Protein 3LOQ (pdb70)

Structure (mmCIF, N/CA/C/O backbone):
data_3LOQ
#
_entry.id   3LOQ
#
_cell.length_a   72.308
_cell.length_b   89.169
_cell.length_c   137.784
_cell.angle_alpha   90.00
_cell.angle_beta   90.00
_cell.angle_gamma   90.00
#
_symmetry.space_group_name_H-M   'P 21 21 21'
#
loop_
_entity.id
_entity.type
_entity.pdbx_description
1 polymer 'universal stress protein'
2 non-polymer 'ADENOSINE MONOPHOSPHATE'
3 non-polymer 'CHLORIDE ION'
4 non-polymer 'ACETATE ION'
5 water water
#
loop_
_atom_site.group_PDB
_atom_site.id
_atom_site.type_symbol
_atom_site.label_atom_id
_atom_site.label_alt_id
_atom_site.label_comp_id
_atom_site.label_asym_id
_atom_site.label_entity_id
_atom_site.label_seq_id
_atom_site.pdbx_PDB_ins_code
_atom_site.Cartn_x
_atom_site.Cartn_y
_atom_site.Cartn_z
_atom_site.occupancy
_atom_site.B_iso_or_equiv
_atom_site.auth_seq_id
_atom_site.auth_comp_id
_atom_site.auth_asym_id
_atom_site.auth_atom_id
_atom_site.pdbx_PDB_model_num
ATOM 1 N N . ASN A 1 17 ? 56.358 33.699 34.058 1.00 123.73 -7 ASN A N 1
ATOM 2 C CA . ASN A 1 17 ? 55.532 34.798 33.571 1.00 123.97 -7 ASN A CA 1
ATOM 3 C C . ASN A 1 17 ? 55.104 34.604 32.118 1.00 120.99 -7 ASN A C 1
ATOM 4 O O . ASN A 1 17 ? 55.695 33.817 31.376 1.00 120.89 -7 ASN A O 1
ATOM 9 N N . LEU A 1 18 ? 54.057 35.320 31.728 1.00 117.11 -6 LEU A N 1
ATOM 10 C CA . LEU A 1 18 ? 53.820 35.626 30.328 1.00 112.05 -6 LEU A CA 1
ATOM 11 C C . LEU A 1 18 ? 54.511 36.970 30.157 1.00 106.49 -6 LEU A C 1
ATOM 12 O O . LEU A 1 18 ? 54.387 37.841 31.021 1.00 112.06 -6 LEU A O 1
ATOM 17 N N . TYR A 1 19 ? 55.271 37.147 29.085 1.00 90.49 -5 TYR A N 1
ATOM 18 C CA . TYR A 1 19 ? 56.039 38.383 28.959 1.00 76.70 -5 TYR A CA 1
ATOM 19 C C . TYR A 1 19 ? 55.428 39.328 27.933 1.00 76.74 -5 TYR A C 1
ATOM 20 O O . TYR A 1 19 ? 54.768 40.304 28.295 1.00 74.49 -5 TYR A O 1
ATOM 29 N N . PHE A 1 20 ? 55.652 39.037 26.656 1.00 77.14 -4 PHE A N 1
ATOM 30 C CA . PHE A 1 20 ? 54.938 39.722 25.587 1.00 72.02 -4 PHE A CA 1
ATOM 31 C C . PHE A 1 20 ? 53.715 38.893 25.253 1.00 73.35 -4 PHE A C 1
ATOM 32 O O . PHE A 1 20 ? 52.872 39.303 24.455 1.00 74.30 -4 PHE A O 1
ATOM 40 N N . GLN A 1 21 ? 53.634 37.719 25.873 1.00 76.21 -3 GLN A N 1
ATOM 41 C CA . GLN A 1 21 ? 52.556 36.772 25.610 1.00 84.42 -3 GLN A CA 1
ATOM 42 C C . GLN A 1 21 ? 51.181 37.433 25.782 1.00 79.47 -3 GLN A C 1
ATOM 43 O O . GLN A 1 21 ? 50.856 37.944 26.859 1.00 71.24 -3 GLN A O 1
ATOM 49 N N . SER A 1 22 ? 50.392 37.429 24.707 1.00 78.41 -2 SER A N 1
ATOM 50 C CA . SER A 1 22 ? 49.047 38.007 24.716 1.00 79.67 -2 SER A CA 1
ATOM 51 C C . SER A 1 22 ? 49.048 39.490 25.104 1.00 73.87 -2 SER A C 1
ATOM 52 O O . SER A 1 22 ? 48.080 40.004 25.671 1.00 74.55 -2 SER A O 1
ATOM 55 N N . ASN A 1 23 ? 50.135 40.179 24.780 1.00 68.25 -1 ASN A N 1
ATOM 56 C CA . ASN A 1 23 ? 50.312 41.551 25.234 1.00 66.05 -1 ASN A CA 1
ATOM 57 C C . ASN A 1 23 ? 49.407 42.565 24.545 1.00 60.31 -1 ASN A C 1
ATOM 58 O O . ASN A 1 23 ? 49.150 42.480 23.339 1.00 56.51 -1 ASN A O 1
ATOM 63 N N . ALA A 1 24 ? 48.906 43.502 25.341 1.00 55.28 0 ALA A N 1
ATOM 64 C CA . ALA A 1 24 ? 48.404 44.763 24.826 1.00 52.77 0 ALA A CA 1
ATOM 65 C C . ALA A 1 24 ? 49.554 45.760 24.882 1.00 47.63 0 ALA A C 1
ATOM 66 O O . ALA A 1 24 ? 50.235 45.882 25.905 1.00 48.16 0 ALA A O 1
ATOM 76 N N . LEU A 1 26 ? 50.896 49.740 24.380 1.00 37.44 2 LEU A N 1
ATOM 77 C CA . LEU A 1 26 ? 50.492 51.139 24.310 1.00 39.86 2 LEU A CA 1
ATOM 78 C C . LEU A 1 26 ? 51.374 51.857 23.311 1.00 44.56 2 LEU A C 1
ATOM 79 O O . LEU A 1 26 ? 52.603 51.841 23.444 1.00 43.90 2 LEU A O 1
ATOM 84 N N . LEU A 1 27 ? 50.755 52.474 22.307 1.00 43.55 3 LEU A N 1
ATOM 85 C CA . LEU A 1 27 ? 51.500 53.225 21.296 1.00 41.55 3 LEU A CA 1
ATOM 86 C C . LEU A 1 27 ? 51.133 54.715 21.294 1.00 44.91 3 LEU A C 1
ATOM 87 O O . LEU A 1 27 ? 50.140 55.119 20.687 1.00 50.83 3 LEU A O 1
ATOM 92 N N . PRO A 1 28 ? 51.936 55.543 21.976 1.00 42.34 4 PRO A N 1
ATOM 93 C CA . PRO A 1 28 ? 51.682 56.986 21.979 1.00 39.94 4 PRO A CA 1
ATOM 94 C C . PRO A 1 28 ? 52.048 57.570 20.630 1.00 42.22 4 PRO A C 1
ATOM 95 O O . PRO A 1 28 ? 52.989 57.084 20.010 1.00 43.27 4 PRO A O 1
ATOM 99 N N . THR A 1 29 ? 51.319 58.581 20.172 1.00 38.10 5 THR A N 1
ATOM 100 C CA . THR A 1 29 ? 51.710 59.277 18.955 1.00 33.41 5 THR A CA 1
ATOM 101 C C . THR A 1 29 ? 51.323 60.755 18.962 1.00 37.41 5 THR A C 1
ATOM 102 O O . THR A 1 29 ? 50.210 61.129 19.354 1.00 37.92 5 THR A O 1
ATOM 106 N N . ASP A 1 30 ? 52.268 61.586 18.547 1.00 38.07 6 ASP A N 1
ATOM 107 C CA . ASP A 1 30 ? 51.999 62.987 18.260 1.00 41.84 6 ASP A CA 1
ATOM 108 C C . ASP A 1 30 ? 51.882 63.175 16.743 1.00 42.40 6 ASP A C 1
ATOM 109 O O . ASP A 1 30 ? 51.988 64.291 16.227 1.00 47.24 6 ASP A O 1
ATOM 114 N N . LEU A 1 31 ? 51.685 62.068 16.031 1.00 42.83 7 LEU A N 1
ATOM 115 C CA . LEU A 1 31 ? 51.505 62.084 14.574 1.00 39.29 7 LEU A CA 1
ATOM 116 C C . LEU A 1 31 ? 52.801 62.349 13.797 1.00 39.01 7 LEU A C 1
ATOM 117 O O . LEU A 1 31 ? 52.769 62.527 12.583 1.00 44.23 7 LEU A O 1
ATOM 122 N N . SER A 1 32 ? 53.929 62.401 14.493 1.00 37.15 8 SER A N 1
ATOM 123 C CA . SER A 1 32 ? 55.207 62.708 13.851 1.00 39.94 8 SER A CA 1
ATOM 124 C C . SER A 1 32 ? 55.726 61.476 13.126 1.00 42.63 8 SER A C 1
ATOM 125 O O . SER A 1 32 ? 55.354 60.347 13.448 1.00 41.23 8 SER A O 1
ATOM 128 N N . GLU A 1 33 ? 56.602 61.690 12.157 1.00 36.54 9 GLU A N 1
ATOM 129 C CA . GLU A 1 33 ? 57.231 60.567 11.491 1.00 39.63 9 GLU A CA 1
ATOM 130 C C . GLU A 1 33 ? 57.945 59.664 12.516 1.00 42.29 9 GLU A C 1
ATOM 131 O O . GLU A 1 33 ? 57.820 58.442 12.466 1.00 40.19 9 GLU A O 1
ATOM 137 N N . ASN A 1 34 ? 58.676 60.255 13.463 1.00 40.88 10 ASN A N 1
ATOM 138 C CA . ASN A 1 34 ? 59.404 59.431 14.433 1.00 40.60 10 ASN A CA 1
ATOM 139 C C . ASN A 1 34 ? 58.477 58.550 15.274 1.00 34.04 10 ASN A C 1
ATOM 140 O O . ASN A 1 34 ? 58.814 57.411 15.601 1.00 34.38 10 ASN A O 1
ATOM 145 N N . SER A 1 35 ? 57.277 59.038 15.561 1.00 37.62 11 SER A N 1
ATOM 146 C CA . SER A 1 35 ? 56.329 58.230 16.331 1.00 38.14 11 SER A CA 1
ATOM 147 C C . SER A 1 35 ? 55.841 56.970 15.588 1.00 36.46 11 SER A C 1
ATOM 148 O O . SER A 1 35 ? 55.396 56.002 16.220 1.00 40.81 11 SER A O 1
ATOM 151 N N . PHE A 1 36 ? 55.929 56.978 14.263 1.00 36.64 12 PHE A N 1
ATOM 152 C CA . PHE A 1 36 ? 55.435 55.864 13.440 1.00 39.96 12 PHE A CA 1
ATOM 153 C C . PHE A 1 36 ? 56.471 54.780 13.145 1.00 42.35 12 PHE A C 1
ATOM 154 O O . PHE A 1 36 ? 56.137 53.765 12.522 1.00 41.87 12 PHE A O 1
ATOM 162 N N . LYS A 1 37 ? 57.729 55.008 13.524 1.00 36.21 13 LYS A N 1
ATOM 163 C CA . LYS A 1 37 ? 58.775 54.010 13.268 1.00 34.44 13 LYS A CA 1
ATOM 164 C C . LYS A 1 37 ? 58.363 52.668 13.844 1.00 37.97 13 LYS A C 1
ATOM 165 O O . LYS A 1 37 ? 58.610 51.618 13.240 1.00 40.16 13 LYS A O 1
ATOM 171 N N . VAL A 1 38 ? 57.711 52.703 15.006 1.00 40.40 14 VAL A N 1
ATOM 172 C CA . VAL A 1 38 ? 57.291 51.476 15.681 1.00 39.09 14 VAL A CA 1
ATOM 173 C C . VAL A 1 38 ? 56.470 50.607 14.731 1.00 42.64 14 VAL A C 1
ATOM 174 O O . VAL A 1 38 ? 56.515 49.370 14.797 1.00 36.47 14 VAL A O 1
ATOM 178 N N . LEU A 1 39 ? 55.712 51.259 13.849 1.00 39.09 15 LEU A N 1
ATOM 179 C CA . LEU A 1 39 ? 54.777 50.547 12.974 1.00 42.72 15 LEU A CA 1
ATOM 180 C C . LEU A 1 39 ? 55.484 49.675 11.940 1.00 48.03 15 LEU A C 1
ATOM 181 O O . LEU A 1 39 ? 54.882 48.770 11.370 1.00 55.75 15 LEU A O 1
ATOM 186 N N . GLU A 1 40 ? 56.764 49.935 11.703 1.00 47.04 16 GLU A N 1
ATOM 187 C CA . GLU A 1 40 ? 57.522 49.107 10.773 1.00 47.65 16 GLU A CA 1
ATOM 188 C C . GLU A 1 40 ? 57.862 47.743 11.383 1.00 54.40 16 GLU A C 1
ATOM 189 O O . GLU A 1 40 ? 58.275 46.824 10.682 1.00 59.11 16 GLU A O 1
ATOM 195 N N . TYR A 1 41 ? 57.666 47.609 12.691 1.00 50.83 17 TYR A N 1
ATOM 196 C CA . TYR A 1 41 ? 58.067 46.400 13.394 1.00 45.63 17 TYR A CA 1
ATOM 197 C C . TYR A 1 41 ? 56.873 45.547 13.811 1.00 45.24 17 TYR A C 1
ATOM 198 O O . TYR A 1 41 ? 57.011 44.629 14.618 1.00 42.46 17 TYR A O 1
ATOM 207 N N . LEU A 1 42 ? 55.696 45.857 13.280 1.00 43.45 18 LEU A N 1
ATOM 208 C CA . LEU A 1 42 ? 54.499 45.127 13.682 1.00 50.62 18 LEU A CA 1
ATOM 209 C C . LEU A 1 42 ? 54.638 43.596 13.525 1.00 49.82 18 LEU A C 1
ATOM 210 O O . LEU A 1 42 ? 54.163 42.833 14.376 1.00 48.90 18 LEU A O 1
ATOM 215 N N . GLY A 1 43 ? 55.303 43.149 12.457 1.00 47.08 19 GLY A N 1
ATOM 216 C CA . GLY A 1 43 ? 55.530 41.721 12.252 1.00 46.49 19 GLY A CA 1
ATOM 217 C C . GLY A 1 43 ? 56.303 41.101 13.410 1.00 48.93 19 GLY A C 1
ATOM 218 O O . GLY A 1 43 ? 55.952 40.029 13.918 1.00 54.91 19 GLY A O 1
ATOM 219 N N . ASP A 1 44 ? 57.359 41.786 13.840 1.00 46.32 20 ASP A N 1
ATOM 220 C CA . ASP A 1 44 ? 58.187 41.306 14.941 1.00 51.38 20 ASP A CA 1
ATOM 221 C C . ASP A 1 44 ? 57.384 41.172 16.230 1.00 52.01 20 ASP A C 1
ATOM 222 O O . ASP A 1 44 ? 57.542 40.210 16.972 1.00 54.25 20 ASP A O 1
ATOM 227 N N . PHE A 1 45 ? 56.516 42.140 16.489 1.00 56.46 21 PHE A N 1
ATOM 228 C CA . PHE A 1 45 ? 55.732 42.122 17.708 1.00 51.66 21 PHE A CA 1
ATOM 229 C C . PHE A 1 45 ? 54.670 41.037 17.664 1.00 56.17 21 PHE A C 1
ATOM 230 O O . PHE A 1 45 ? 54.366 40.416 18.684 1.00 62.78 21 PHE A O 1
ATOM 238 N N . LYS A 1 46 ? 54.087 40.819 16.491 1.00 56.07 22 LYS A N 1
ATOM 239 C CA . LYS A 1 46 ? 53.069 39.787 16.369 1.00 64.35 22 LYS A CA 1
ATOM 240 C C . LYS A 1 46 ? 53.673 38.427 16.694 1.00 59.15 22 LYS A C 1
ATOM 241 O O . LYS A 1 46 ? 53.040 37.599 17.358 1.00 56.57 22 LYS A O 1
ATOM 247 N N . LYS A 1 47 ? 54.913 38.224 16.256 1.00 52.37 23 LYS A N 1
ATOM 248 C CA . LYS A 1 47 ? 55.584 36.949 16.447 1.00 58.01 23 LYS A CA 1
ATOM 249 C C . LYS A 1 47 ? 55.983 36.665 17.891 1.00 63.10 23 LYS A C 1
ATOM 250 O O . LYS A 1 47 ? 56.258 35.515 18.234 1.00 67.97 23 LYS A O 1
ATOM 256 N N . VAL A 1 48 ? 55.996 37.686 18.746 1.00 56.03 24 VAL A N 1
ATOM 257 C CA . VAL A 1 48 ? 56.240 37.439 20.167 1.00 54.87 24 VAL A CA 1
ATOM 258 C C . VAL A 1 48 ? 54.972 37.489 21.032 1.00 55.56 24 VAL A C 1
ATOM 259 O O . VAL A 1 48 ? 55.035 37.333 22.255 1.00 52.12 24 VAL A O 1
ATOM 263 N N . GLY A 1 49 ? 53.818 37.681 20.403 1.00 54.83 25 GLY A N 1
ATOM 264 C CA . GLY A 1 49 ? 52.569 37.565 21.134 1.00 54.53 25 GLY A CA 1
ATOM 265 C C . GLY A 1 49 ? 51.740 38.828 21.324 1.00 54.55 25 GLY A C 1
ATOM 266 O O . GLY A 1 49 ? 50.658 38.767 21.901 1.00 58.12 25 GLY A O 1
ATOM 267 N N . VAL A 1 50 ? 52.222 39.973 20.852 1.00 49.26 26 VAL A N 1
ATOM 268 C CA . VAL A 1 50 ? 51.406 41.180 20.899 1.00 51.55 26 VAL A CA 1
ATOM 269 C C . VAL A 1 50 ? 50.134 40.966 20.073 1.00 55.35 26 VAL A C 1
ATOM 270 O O . VAL A 1 50 ? 50.204 40.663 18.884 1.00 59.60 26 VAL A O 1
ATOM 274 N N . GLU A 1 51 ? 48.979 41.133 20.707 1.00 51.19 27 GLU A N 1
ATOM 275 C CA . GLU A 1 51 ? 47.696 40.861 20.067 1.00 56.07 27 GLU A CA 1
ATOM 276 C C . GLU A 1 51 ? 46.846 42.108 19.887 1.00 56.30 27 GLU A C 1
ATOM 277 O O . GLU A 1 51 ? 45.920 42.118 19.082 1.00 59.81 27 GLU A O 1
ATOM 283 N N . GLU A 1 52 ? 47.131 43.146 20.663 1.00 50.77 28 GLU A N 1
ATOM 284 C CA . GLU A 1 52 ? 46.357 44.366 20.548 1.00 55.37 28 GLU A CA 1
ATOM 285 C C . GLU A 1 52 ? 47.218 45.583 20.804 1.00 54.18 28 GLU A C 1
ATOM 286 O O . GLU A 1 52 ? 48.124 45.559 21.646 1.00 49.30 28 GLU A O 1
ATOM 292 N N . ILE A 1 53 ? 46.919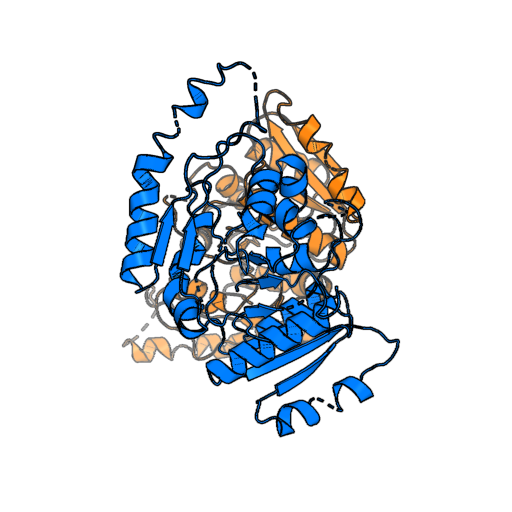 46.654 20.080 1.00 50.85 29 ILE A N 1
ATOM 293 C CA . ILE A 1 53 ? 47.623 47.907 20.263 1.00 47.17 29 ILE A CA 1
ATOM 294 C C . ILE A 1 53 ? 46.657 49.050 20.525 1.00 46.77 29 ILE A C 1
ATOM 295 O O . ILE A 1 53 ? 45.734 49.291 19.741 1.00 48.36 29 ILE A O 1
ATOM 300 N N . GLY A 1 54 ? 46.867 49.754 21.630 1.00 40.59 30 GLY A N 1
ATOM 301 C CA . GLY A 1 54 ? 46.127 50.976 21.887 1.00 43.20 30 GLY A CA 1
ATOM 302 C C . GLY A 1 54 ? 46.910 52.172 21.384 1.00 47.06 30 GLY A C 1
ATOM 303 O O . GLY A 1 54 ? 48.053 52.371 21.789 1.00 50.34 30 GLY A O 1
ATOM 304 N N . VAL A 1 55 ? 46.306 52.957 20.491 1.00 47.57 31 VAL A N 1
ATOM 305 C CA . VAL A 1 55 ? 46.945 54.153 19.951 1.00 39.35 31 VAL A CA 1
ATOM 306 C C . VAL A 1 55 ? 46.497 55.407 20.697 1.00 41.36 31 VAL A C 1
ATOM 307 O O . VAL A 1 55 ? 45.314 55.737 20.710 1.00 45.33 31 VAL A O 1
ATOM 311 N N . LEU A 1 56 ? 47.454 56.103 21.307 1.00 41.21 32 LEU A N 1
ATOM 312 C CA . LEU A 1 56 ? 47.167 57.234 22.182 1.00 39.66 32 LEU A CA 1
ATOM 313 C C . LEU A 1 56 ? 47.713 58.559 21.650 1.00 41.57 32 LEU A C 1
ATOM 314 O O . LEU A 1 56 ? 48.926 58.740 21.483 1.00 44.54 32 LEU A O 1
ATOM 319 N N . PHE A 1 57 ? 46.805 59.485 21.383 1.00 40.61 33 PHE A N 1
ATOM 320 C CA . PHE A 1 57 ? 47.182 60.812 20.950 1.00 40.34 33 PHE A CA 1
ATOM 321 C C . PHE A 1 57 ? 46.772 61.779 22.035 1.00 38.31 33 PHE A C 1
ATOM 322 O O . PHE A 1 57 ? 45.643 61.772 22.488 1.00 42.52 33 PHE A O 1
ATOM 330 N N . VAL A 1 58 ? 47.690 62.621 22.454 1.00 39.24 34 VAL A N 1
ATOM 331 C CA . VAL A 1 58 ? 47.386 63.545 23.527 1.00 44.15 34 VAL A CA 1
ATOM 332 C C . VAL A 1 58 ? 47.402 64.957 22.961 1.00 51.32 34 VAL A C 1
ATOM 333 O O . VAL A 1 58 ? 48.318 65.325 22.214 1.00 50.17 34 VAL A O 1
ATOM 337 N N . ILE A 1 59 ? 46.368 65.733 23.274 1.00 49.44 35 ILE A N 1
ATOM 338 C CA . ILE A 1 59 ? 46.396 67.155 22.972 1.00 47.55 35 ILE A CA 1
ATOM 339 C C . ILE A 1 59 ? 47.294 67.825 24.011 1.00 49.20 35 ILE A C 1
ATOM 340 O O . ILE A 1 59 ? 46.989 67.867 25.217 1.00 49.81 35 ILE A O 1
ATOM 345 N N . ASN A 1 60 ? 48.432 68.312 23.537 1.00 44.54 36 ASN A N 1
ATOM 346 C CA . ASN A 1 60 ? 49.463 68.806 24.425 1.00 48.57 36 ASN A CA 1
ATOM 347 C C . ASN A 1 60 ? 49.191 70.253 24.848 1.00 53.63 36 ASN A C 1
ATOM 348 O O . ASN A 1 60 ? 49.474 71.194 24.104 1.00 54.63 36 ASN A O 1
ATOM 353 N N . LEU A 1 61 ? 48.630 70.416 26.043 1.00 50.27 37 LEU A N 1
ATOM 354 C CA . LEU A 1 61 ? 48.336 71.743 26.578 1.00 56.78 37 LEU A CA 1
ATOM 355 C C . LEU A 1 61 ? 49.561 72.336 27.256 1.00 60.26 37 LEU A C 1
ATOM 356 O O . LEU A 1 61 ? 49.633 73.534 27.509 1.00 65.51 37 LEU A O 1
ATOM 361 N N . THR A 1 62 ? 50.527 71.480 27.541 1.00 62.37 38 THR A N 1
ATOM 362 C CA . THR A 1 62 ? 51.720 71.869 28.276 1.00 69.91 38 THR A CA 1
ATOM 363 C C . THR A 1 62 ? 52.424 73.075 27.682 1.00 82.35 38 THR A C 1
ATOM 364 O O . THR A 1 62 ? 52.770 74.018 28.393 1.00 85.61 38 THR A O 1
ATOM 368 N N . LYS A 1 63 ? 52.628 73.037 26.372 1.00 93.14 39 LYS A N 1
ATOM 369 C CA . LYS A 1 63 ? 53.327 74.104 25.659 1.00 104.79 39 LYS A CA 1
ATOM 370 C C . LYS A 1 63 ? 52.746 75.505 25.912 1.00 106.43 39 LYS A C 1
ATOM 371 O O . LYS A 1 63 ? 53.492 76.480 26.047 1.00 111.07 39 LYS A O 1
ATOM 377 N N . LEU A 1 64 ? 51.421 75.598 25.982 1.00 95.94 40 LEU A N 1
ATOM 378 C CA . LEU A 1 64 ? 50.755 76.880 26.187 1.00 88.12 40 LEU A CA 1
ATOM 379 C C . LEU A 1 64 ? 51.022 77.440 27.583 1.00 85.09 40 LEU A C 1
ATOM 380 O O . LEU A 1 64 ? 50.709 76.800 28.590 1.00 84.61 40 LEU A O 1
ATOM 385 N N . GLY A 1 70 ? 48.491 83.105 24.948 1.00 134.97 46 GLY A N 1
ATOM 386 C CA . GLY A 1 70 ? 48.768 83.797 23.702 1.00 134.33 46 GLY A CA 1
ATOM 387 C C . GLY A 1 70 ? 47.832 83.398 22.576 1.00 133.76 46 GLY A C 1
ATOM 388 O O . GLY A 1 70 ? 47.750 84.085 21.558 1.00 132.62 46 GLY A O 1
ATOM 389 N N . ILE A 1 71 ? 47.131 82.281 22.758 1.00 133.87 47 ILE A N 1
ATOM 390 C CA . ILE A 1 71 ? 46.163 81.800 21.772 1.00 131.13 47 ILE A CA 1
ATOM 391 C C . ILE A 1 71 ? 45.099 80.912 22.436 1.00 129.33 47 ILE A C 1
ATOM 392 O O . ILE A 1 71 ? 45.407 80.145 23.349 1.00 127.08 47 ILE A O 1
ATOM 397 N N . ASP A 1 72 ? 43.853 81.027 21.977 1.00 129.29 48 ASP A N 1
ATOM 398 C CA . ASP A 1 72 ? 42.706 80.384 22.634 1.00 127.99 48 ASP A CA 1
ATOM 399 C C . ASP A 1 72 ? 42.774 78.857 22.684 1.00 118.35 48 ASP A C 1
ATOM 400 O O . ASP A 1 72 ? 43.023 78.201 21.672 1.00 113.18 48 ASP A O 1
ATOM 405 N N . ILE A 1 73 ? 42.531 78.306 23.872 1.00 114.61 49 ILE A N 1
ATOM 406 C CA . ILE A 1 73 ? 42.767 76.887 24.128 1.00 109.78 49 ILE A CA 1
ATOM 407 C C . ILE A 1 73 ? 41.501 76.034 24.089 1.00 105.80 49 ILE A C 1
ATOM 408 O O . ILE A 1 73 ? 41.255 75.225 24.978 1.00 106.54 49 ILE A O 1
ATOM 413 N N . ASP A 1 74 ? 40.697 76.215 23.051 1.00 102.59 50 ASP A N 1
ATOM 414 C CA . ASP A 1 74 ? 39.550 75.342 22.831 1.00 99.86 50 ASP A CA 1
ATOM 415 C C . ASP A 1 74 ? 39.390 75.156 21.335 1.00 90.34 50 ASP A C 1
ATOM 416 O O . ASP A 1 74 ? 38.897 74.133 20.861 1.00 89.95 50 ASP A O 1
ATOM 421 N N . HIS A 1 75 ? 39.822 76.169 20.601 1.00 81.24 51 HIS A N 1
ATOM 422 C CA . HIS A 1 75 ? 40.025 76.050 19.175 1.00 83.30 51 HIS A CA 1
ATOM 423 C C . HIS A 1 75 ? 41.220 75.120 18.959 1.00 81.65 51 HIS A C 1
ATOM 424 O O . HIS A 1 75 ? 41.283 74.383 17.976 1.00 82.21 51 HIS A O 1
ATOM 431 N N . TYR A 1 76 ? 42.164 75.158 19.895 1.00 78.64 52 TYR A N 1
ATOM 432 C CA . TYR A 1 76 ? 43.360 74.317 19.828 1.00 75.62 52 TYR A CA 1
ATOM 433 C C . TYR A 1 76 ? 43.014 72.839 20.016 1.00 68.88 52 TYR A C 1
ATOM 434 O O . TYR A 1 76 ? 43.478 71.983 19.254 1.00 67.08 52 TYR A O 1
ATOM 443 N N . ILE A 1 77 ? 42.195 72.543 21.021 1.00 66.16 53 ILE A N 1
ATOM 444 C CA . ILE A 1 77 ? 41.702 71.185 21.204 1.00 70.32 53 ILE A CA 1
ATOM 445 C C . ILE A 1 77 ? 41.044 70.733 19.908 1.00 72.18 53 ILE A C 1
ATOM 446 O O . ILE A 1 77 ? 41.151 69.571 19.510 1.00 72.20 53 ILE A O 1
ATOM 451 N N . ASP A 1 78 ? 40.374 71.663 19.240 1.00 66.14 54 ASP A N 1
ATOM 452 C CA . ASP A 1 78 ? 39.642 71.320 18.036 1.00 73.12 54 ASP A CA 1
ATOM 453 C C . ASP A 1 78 ? 40.547 71.177 16.807 1.00 67.00 54 ASP A C 1
ATOM 454 O O . ASP A 1 78 ? 40.406 70.234 16.036 1.00 62.77 54 ASP A O 1
ATOM 459 N N . GLU A 1 79 ? 41.460 72.123 16.613 1.00 68.07 55 GLU A N 1
ATOM 460 C CA . GLU A 1 79 ? 42.484 71.966 15.598 1.00 71.84 55 GLU A CA 1
ATOM 461 C C . GLU A 1 79 ? 43.123 70.596 15.781 1.00 69.31 55 GLU A C 1
ATOM 462 O O . GLU A 1 79 ? 43.117 69.772 14.868 1.00 63.24 55 GLU A O 1
ATOM 476 N N . SER A 1 81 ? 42.340 67.883 17.479 1.00 54.13 57 SER A N 1
ATOM 477 C CA . SER A 1 81 ? 41.464 66.725 17.340 1.00 50.43 57 SER A CA 1
ATOM 478 C C . SER A 1 81 ? 41.193 66.379 15.886 1.00 57.71 57 SER A C 1
ATOM 479 O O . SER A 1 81 ? 41.118 65.201 15.530 1.00 57.94 57 SER A O 1
ATOM 482 N N A GLU A 1 82 ? 41.041 67.399 15.045 0.50 62.27 58 GLU A N 1
ATOM 483 N N B GLU A 1 82 ? 41.028 67.420 15.069 0.50 62.31 58 GLU A N 1
ATOM 484 C CA A GLU A 1 82 ? 40.787 67.187 13.620 0.50 63.46 58 GLU A CA 1
ATOM 485 C CA B GLU A 1 82 ? 40.817 67.289 13.630 0.50 64.28 58 GLU A CA 1
ATOM 486 C C A GLU A 1 82 ? 42.002 66.592 12.918 0.50 59.42 58 GLU A C 1
ATOM 487 C C B GLU A 1 82 ? 41.993 66.572 12.988 0.50 59.51 58 GLU A C 1
ATOM 488 O O A GLU A 1 82 ? 41.866 65.718 12.061 0.50 59.50 58 GLU A O 1
ATOM 489 O O B GLU A 1 82 ? 41.824 65.607 12.243 0.50 59.60 58 GLU A O 1
ATOM 500 N N . LYS A 1 83 ? 43.188 67.075 13.273 1.00 51.97 59 LYS A N 1
ATOM 501 C CA . LYS A 1 83 ? 44.412 66.531 12.716 1.00 43.13 59 LYS A CA 1
ATOM 502 C C . LYS A 1 83 ? 44.548 65.040 13.047 1.00 47.72 59 LYS A C 1
ATOM 503 O O . LYS A 1 83 ? 44.793 64.221 12.160 1.00 49.63 59 LYS A O 1
ATOM 509 N N . ALA A 1 84 ? 44.351 64.677 14.313 1.00 44.79 60 ALA A N 1
ATOM 510 C CA . ALA A 1 84 ? 44.438 63.269 14.704 1.00 46.47 60 ALA A CA 1
ATOM 511 C C . ALA A 1 84 ? 43.441 62.391 13.933 1.00 51.74 60 ALA A C 1
ATOM 512 O O . ALA A 1 84 ? 43.772 61.276 13.496 1.00 50.11 60 ALA A O 1
ATOM 514 N N . GLU A 1 85 ? 42.227 62.903 13.753 1.00 50.14 61 GLU A N 1
ATOM 515 C CA . GLU A 1 85 ? 41.167 62.123 13.119 1.00 53.08 61 GLU A CA 1
ATOM 516 C C . GLU A 1 85 ? 41.400 61.892 11.626 1.00 50.42 61 GLU A C 1
ATOM 517 O O . GLU A 1 85 ? 40.893 60.932 11.051 1.00 56.54 61 GLU A O 1
ATOM 523 N N . GLU A 1 86 ? 42.186 62.765 11.011 1.00 45.28 62 GLU A N 1
ATOM 524 C CA . GLU A 1 86 ? 42.623 62.563 9.640 1.00 54.01 62 GLU A CA 1
ATOM 525 C C . GLU A 1 86 ? 43.711 61.493 9.537 1.00 57.63 62 GLU A C 1
ATOM 526 O O . GLU A 1 86 ? 43.776 60.758 8.551 1.00 59.23 62 GLU A O 1
ATOM 532 N N . VAL A 1 87 ? 44.569 61.417 10.553 1.00 51.11 63 VAL A N 1
ATOM 533 C CA . VAL A 1 87 ? 45.769 60.595 10.462 1.00 45.40 63 VAL A CA 1
ATOM 534 C C . VAL A 1 87 ? 45.633 59.237 11.147 1.00 45.86 63 VAL A C 1
ATOM 535 O O . VAL A 1 87 ? 45.942 58.206 10.547 1.00 49.42 63 VAL A O 1
ATOM 539 N N . LEU A 1 88 ? 45.146 59.238 12.385 1.00 38.68 64 LEU A N 1
ATOM 540 C CA . LEU A 1 88 ? 45.038 58.011 13.172 1.00 40.30 64 LEU A CA 1
ATOM 541 C C . LEU A 1 88 ? 44.355 56.818 12.463 1.00 46.43 64 LEU A C 1
ATOM 542 O O . LEU A 1 88 ? 44.748 55.671 12.673 1.00 48.00 64 LEU A O 1
ATOM 547 N N . PRO A 1 89 ? 43.327 57.076 11.634 1.00 49.90 65 PRO A N 1
ATOM 548 C CA . PRO A 1 89 ? 42.735 55.925 10.941 1.00 50.60 65 PRO A CA 1
ATOM 549 C C . PRO A 1 89 ? 43.751 55.189 10.073 1.00 44.84 65 PRO A C 1
ATOM 550 O O . PRO A 1 89 ? 43.625 53.969 9.912 1.00 47.64 65 PRO A O 1
ATOM 554 N N . GLU A 1 90 ? 44.731 55.914 9.534 1.00 39.64 66 GLU A N 1
ATOM 555 C CA . GLU A 1 90 ? 45.846 55.296 8.805 1.00 46.60 66 GLU A CA 1
ATOM 556 C C . GLU A 1 90 ? 46.640 54.394 9.750 1.00 42.72 66 GLU A C 1
ATOM 557 O O . GLU A 1 90 ? 47.028 53.281 9.392 1.00 46.53 66 GLU A O 1
ATOM 563 N N . VAL A 1 91 ? 46.901 54.890 10.954 1.00 37.73 67 VAL A N 1
ATOM 564 C CA . VAL A 1 91 ? 47.616 54.090 11.943 1.00 41.25 67 VAL A CA 1
ATOM 565 C C . VAL A 1 91 ? 46.800 52.841 12.237 1.00 44.93 67 VAL A C 1
ATOM 566 O O . VAL A 1 91 ? 47.325 51.719 12.167 1.00 46.19 67 VAL A O 1
ATOM 570 N N . ALA A 1 92 ? 45.509 53.023 12.514 1.00 41.37 68 ALA A N 1
ATOM 571 C CA . ALA A 1 92 ? 44.668 51.873 12.848 1.00 50.11 68 ALA A CA 1
ATOM 572 C C . ALA A 1 92 ? 44.670 50.901 11.686 1.00 50.33 68 ALA A C 1
ATOM 573 O O . ALA A 1 92 ? 44.777 49.699 11.890 1.00 48.03 68 ALA A O 1
ATOM 575 N N . GLN A 1 93 ? 44.589 51.432 10.468 1.00 52.98 69 GLN A N 1
ATOM 576 C CA . GLN A 1 93 ? 44.567 50.592 9.272 1.00 56.20 69 GLN A CA 1
ATOM 577 C C . GLN A 1 93 ? 45.802 49.709 9.194 1.00 53.34 69 GLN A C 1
ATOM 578 O O . GLN A 1 93 ? 45.698 48.498 8.993 1.00 52.56 69 GLN A O 1
ATOM 584 N N . LYS A 1 94 ? 46.971 50.325 9.354 1.00 46.88 70 LYS A N 1
ATOM 585 C CA . LYS A 1 94 ? 48.237 49.616 9.200 1.00 48.08 70 LYS A CA 1
ATOM 586 C C . LYS A 1 94 ? 48.382 48.498 10.253 1.00 54.71 70 LYS A C 1
ATOM 587 O O . LYS A 1 94 ? 48.865 47.400 9.946 1.00 56.70 70 LYS A O 1
ATOM 593 N N . ILE A 1 95 ? 47.930 48.771 11.477 1.00 52.08 71 ILE A N 1
ATOM 594 C CA . ILE A 1 95 ? 47.918 47.761 12.541 1.00 53.66 71 ILE A CA 1
ATOM 595 C C . ILE A 1 95 ? 46.988 46.587 12.207 1.00 52.64 71 ILE A C 1
ATOM 596 O O . ILE A 1 95 ? 47.385 45.424 12.316 1.00 54.22 71 ILE A O 1
ATOM 601 N N . GLU A 1 96 ? 45.756 46.889 11.796 1.00 52.92 72 GLU A N 1
ATOM 602 C CA . GLU A 1 96 ? 44.806 45.838 11.420 1.00 53.25 72 GLU A CA 1
ATOM 603 C C . GLU A 1 96 ? 45.393 44.980 10.311 1.00 54.11 72 GLU A C 1
ATOM 604 O O . GLU A 1 96 ? 45.221 43.763 10.294 1.00 55.42 72 GLU A O 1
ATOM 610 N N . ALA A 1 97 ? 46.082 45.622 9.377 1.00 50.77 73 ALA A N 1
ATOM 611 C CA . ALA A 1 97 ? 46.591 44.915 8.204 1.00 54.07 73 ALA A CA 1
ATOM 612 C C . ALA A 1 97 ? 47.664 43.903 8.598 1.00 53.67 73 ALA A C 1
ATOM 613 O O . ALA A 1 97 ? 47.939 42.961 7.862 1.00 55.79 73 ALA A O 1
ATOM 615 N N . ALA A 1 98 ? 48.259 44.098 9.769 1.00 49.76 74 ALA A N 1
ATOM 616 C CA . ALA A 1 98 ? 49.302 43.202 10.252 1.00 48.96 74 ALA A CA 1
ATOM 617 C C . ALA A 1 98 ? 48.711 42.085 11.111 1.00 54.17 74 ALA A C 1
ATOM 618 O O . ALA A 1 98 ? 49.441 41.281 11.705 1.00 53.70 74 ALA A O 1
ATOM 620 N N . GLY A 1 99 ? 47.386 42.033 11.170 1.00 58.38 75 GLY A N 1
ATOM 621 C CA . GLY A 1 99 ? 46.703 41.005 11.942 1.00 61.64 75 GLY A CA 1
ATOM 622 C C . GLY A 1 99 ? 46.780 41.241 13.442 1.00 64.38 75 GLY A C 1
ATOM 623 O O . GLY A 1 99 ? 46.801 40.296 14.228 1.00 62.29 75 GLY A O 1
ATOM 624 N N . ILE A 1 100 ? 46.829 42.512 13.835 1.00 59.04 76 ILE A N 1
ATOM 625 C CA . ILE A 1 100 ? 46.769 42.879 15.238 1.00 52.53 76 ILE A CA 1
ATOM 626 C C . ILE A 1 100 ? 45.561 43.773 15.488 1.00 55.41 76 ILE A C 1
ATOM 627 O O . ILE A 1 100 ? 45.278 44.672 14.702 1.00 52.40 76 ILE A O 1
ATOM 632 N N . LYS A 1 101 ? 44.850 43.537 16.587 1.00 56.73 77 LYS A N 1
ATOM 633 C CA . LYS A 1 101 ? 43.731 44.401 16.955 1.00 58.60 77 LYS A CA 1
ATOM 634 C C . LYS A 1 101 ? 44.220 45.827 17.264 1.00 54.28 77 LYS A C 1
ATOM 635 O O . LYS A 1 101 ? 45.222 46.021 17.950 1.00 47.78 77 LYS A O 1
ATOM 641 N N . ALA A 1 102 ? 43.510 46.819 16.747 1.00 50.99 78 ALA A N 1
ATOM 642 C CA . ALA A 1 102 ? 43.859 48.207 16.986 1.00 47.87 78 ALA A CA 1
ATOM 643 C C . ALA A 1 102 ? 42.723 48.954 17.682 1.00 52.75 78 ALA A C 1
ATOM 644 O O . ALA A 1 102 ? 41.550 48.751 17.376 1.00 54.97 78 ALA A O 1
ATOM 646 N N . GLU A 1 103 ? 43.073 49.815 18.628 1.00 55.74 79 GLU A N 1
ATOM 647 C CA . GLU A 1 103 ? 42.087 50.686 19.257 1.00 56.56 79 GLU A CA 1
ATOM 648 C C . GLU A 1 103 ? 42.635 52.097 19.350 1.00 52.71 79 GLU A C 1
ATOM 649 O O . GLU A 1 103 ? 43.659 52.339 19.984 1.00 52.74 79 GLU A O 1
ATOM 655 N N . VAL A 1 104 ? 41.957 53.029 18.704 1.00 53.96 80 VAL A N 1
ATOM 656 C CA . VAL A 1 104 ? 42.324 54.423 18.829 1.00 48.41 80 VAL A CA 1
ATOM 657 C C . VAL A 1 104 ? 41.671 54.913 20.104 1.00 57.65 80 VAL A C 1
ATOM 658 O O . VAL A 1 104 ? 40.443 54.932 20.213 1.00 62.87 80 VAL A O 1
ATOM 662 N N . ILE A 1 105 ? 42.493 55.270 21.088 1.00 55.18 81 ILE A N 1
ATOM 663 C CA . ILE A 1 105 ? 41.964 55.635 22.396 1.00 53.07 81 ILE A CA 1
ATOM 664 C C . ILE A 1 105 ? 41.234 56.971 22.364 1.00 54.41 81 ILE A C 1
ATOM 665 O O . ILE A 1 105 ? 41.750 57.990 21.874 1.00 49.75 81 ILE A O 1
ATOM 670 N N . LYS A 1 106 ? 40.006 56.942 22.863 1.00 54.84 82 LYS A N 1
ATOM 671 C CA . LYS A 1 106 ? 39.139 58.106 22.819 1.00 59.21 82 LYS A CA 1
ATOM 672 C C . LYS A 1 106 ? 38.340 58.217 24.106 1.00 65.58 82 LYS A C 1
ATOM 673 O O . LYS A 1 106 ? 38.048 57.200 24.751 1.00 67.81 82 LYS A O 1
ATOM 679 N N . PRO A 1 107 ? 38.024 59.458 24.512 1.00 67.13 83 PRO A N 1
ATOM 680 C CA . PRO A 1 107 ? 38.424 60.688 23.816 1.00 56.80 83 PRO A CA 1
ATOM 681 C C . PRO A 1 107 ? 39.916 60.994 23.971 1.00 53.85 83 PRO A C 1
ATOM 682 O O . PRO A 1 107 ? 40.579 60.407 24.835 1.00 54.60 83 PRO A O 1
ATOM 686 N N . PHE A 1 108 ? 40.438 61.896 23.143 1.00 50.75 84 PHE A N 1
ATOM 687 C CA . PHE A 1 108 ? 41.835 62.305 23.258 1.00 49.14 84 PHE A CA 1
ATOM 688 C C . PHE A 1 108 ? 42.050 63.084 24.539 1.00 53.30 84 PHE A C 1
ATOM 689 O O . PHE A 1 108 ? 41.465 64.145 24.7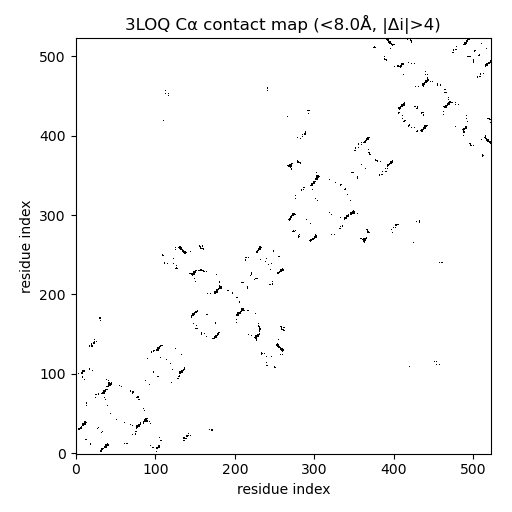25 1.00 59.71 84 PHE A O 1
ATOM 697 N N . PRO A 1 109 ? 42.912 62.575 25.421 1.00 52.25 85 PRO A N 1
ATOM 698 C CA . PRO A 1 109 ? 43.230 63.350 26.624 1.00 48.53 85 PRO A CA 1
ATOM 699 C C . PRO A 1 109 ? 43.839 64.692 26.235 1.00 53.56 85 PRO A C 1
ATOM 700 O O . PRO A 1 109 ? 44.571 64.770 25.236 1.00 51.28 85 PRO A O 1
ATOM 704 N N . ALA A 1 110 ? 43.532 65.735 27.000 1.00 54.58 86 ALA A N 1
ATOM 705 C CA . ALA A 1 110 ? 44.229 67.016 26.874 1.00 54.88 86 ALA A CA 1
ATOM 706 C C . ALA A 1 110 ? 44.979 67.327 28.166 1.00 54.50 86 ALA A C 1
ATOM 707 O O . ALA A 1 110 ? 44.426 67.238 29.258 1.00 56.42 86 ALA A O 1
ATOM 709 N N . GLY A 1 111 ? 46.249 67.672 28.027 1.00 51.87 87 GLY A N 1
ATOM 710 C CA . GLY A 1 111 ? 47.090 67.963 29.163 1.00 45.84 87 GLY A CA 1
ATOM 711 C C . GLY A 1 111 ? 48.552 67.760 28.830 1.00 46.93 87 GLY A C 1
ATOM 712 O O . GLY A 1 111 ? 49.061 68.280 27.835 1.00 51.49 87 GLY A O 1
ATOM 713 N N . ASP A 1 112 ? 49.220 66.986 29.673 1.00 50.23 88 ASP A N 1
ATOM 714 C CA . ASP A 1 112 ? 50.643 66.742 29.562 1.00 46.84 88 ASP A CA 1
ATOM 715 C C . ASP A 1 112 ? 50.853 65.367 28.939 1.00 50.89 88 ASP A C 1
ATOM 716 O O . ASP A 1 112 ? 50.392 64.354 29.485 1.00 51.78 88 ASP A O 1
ATOM 721 N N . PRO A 1 113 ? 51.553 65.310 27.795 1.00 42.82 89 PRO A N 1
ATOM 722 C CA . PRO A 1 113 ? 51.702 63.981 27.198 1.00 37.59 89 PRO A CA 1
ATOM 723 C C . PRO A 1 113 ? 52.339 62.970 28.147 1.00 41.60 89 PRO A C 1
ATOM 724 O O . PRO A 1 113 ? 51.871 61.831 28.206 1.00 44.64 89 PRO A O 1
ATOM 728 N N . VAL A 1 114 ? 53.364 63.361 28.896 1.00 41.54 90 VAL A N 1
ATOM 729 C CA . VAL A 1 114 ? 54.035 62.393 29.764 1.00 40.03 90 VAL A CA 1
ATOM 730 C C . VAL A 1 114 ? 53.082 61.804 30.802 1.00 44.46 90 VAL A C 1
ATOM 731 O O . VAL A 1 114 ? 53.013 60.583 30.986 1.00 40.28 90 VAL A O 1
ATOM 735 N N . VAL A 1 115 ? 52.352 62.683 31.477 1.00 49.10 91 VAL A N 1
ATOM 736 C CA . VAL A 1 115 ? 51.380 62.263 32.476 1.00 49.93 91 VAL A CA 1
ATOM 737 C C . VAL A 1 115 ? 50.287 61.402 31.862 1.00 45.99 91 VAL A C 1
ATOM 738 O O . VAL A 1 115 ? 49.918 60.375 32.411 1.00 45.87 91 VAL A O 1
ATOM 742 N N . GLU A 1 116 ? 49.766 61.812 30.714 1.00 50.16 92 GLU A N 1
ATOM 743 C CA . GLU A 1 116 ? 48.680 61.051 30.100 1.00 47.14 92 GLU A CA 1
ATOM 744 C C . GLU A 1 116 ? 49.134 59.684 29.585 1.00 45.28 92 GLU A C 1
ATOM 745 O O . GLU A 1 116 ? 48.376 58.715 29.632 1.00 48.48 92 GLU A O 1
ATOM 751 N N . ILE A 1 117 ? 50.371 59.604 29.103 1.00 41.57 93 ILE A N 1
ATOM 752 C CA . ILE A 1 117 ? 50.882 58.337 28.626 1.00 42.34 93 ILE A CA 1
ATOM 753 C C . ILE A 1 117 ? 51.028 57.386 29.803 1.00 46.28 93 ILE A C 1
ATOM 754 O O . ILE A 1 117 ? 50.540 56.261 29.760 1.00 47.73 93 ILE A O 1
ATOM 759 N N . ILE A 1 118 ? 51.694 57.842 30.860 1.00 51.77 94 ILE A N 1
ATOM 760 C CA . ILE A 1 118 ? 51.883 57.002 32.032 1.00 48.97 94 ILE A CA 1
ATOM 761 C C . ILE A 1 118 ? 50.522 56.575 32.585 1.00 47.54 94 ILE A C 1
ATOM 762 O O . ILE A 1 118 ? 50.319 55.424 32.947 1.00 47.79 94 ILE A O 1
ATOM 767 N N . LYS A 1 119 ? 49.593 57.518 32.646 1.00 46.88 95 LYS A N 1
ATOM 768 C CA . LYS A 1 119 ? 48.265 57.242 33.181 1.00 53.78 95 LYS A CA 1
ATOM 769 C C . LYS A 1 119 ? 47.626 56.075 32.432 1.00 54.26 95 LYS A C 1
ATOM 770 O O . LYS A 1 119 ? 47.174 55.100 33.051 1.00 52.45 95 LYS A O 1
ATOM 776 N N . ALA A 1 120 ? 47.617 56.181 31.102 1.00 46.48 96 ALA A N 1
ATOM 777 C CA . ALA A 1 120 ? 47.066 55.157 30.213 1.00 47.88 96 ALA A CA 1
ATOM 778 C C . ALA A 1 120 ? 47.794 53.824 30.299 1.00 47.67 96 ALA A C 1
ATOM 779 O O . ALA A 1 120 ? 47.203 52.773 30.056 1.00 52.45 96 ALA A O 1
ATOM 781 N N . SER A 1 121 ? 49.082 53.862 30.616 1.00 50.73 97 SER A N 1
ATOM 782 C CA . SER A 1 121 ? 49.908 52.656 30.526 1.00 51.84 97 SER A CA 1
ATOM 783 C C . SER A 1 121 ? 49.553 51.608 31.563 1.00 51.99 97 SER A C 1
ATOM 784 O O . SER A 1 121 ? 49.989 50.462 31.455 1.00 51.21 97 SER A O 1
ATOM 787 N N . GLU A 1 122 ? 48.776 51.995 32.569 1.00 57.53 98 GLU A N 1
ATOM 788 C CA . GLU A 1 122 ? 48.361 51.050 33.606 1.00 64.92 98 GLU A CA 1
ATOM 789 C C . GLU A 1 122 ? 47.545 49.930 32.985 1.00 63.74 98 GLU A C 1
ATOM 790 O O . GLU A 1 122 ? 47.534 48.806 33.480 1.00 64.41 98 GLU A O 1
ATOM 796 N N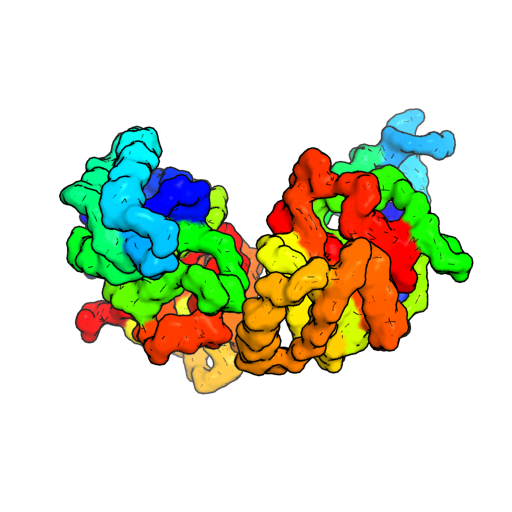 . ASN A 1 123 ? 46.889 50.244 31.874 1.00 62.35 99 ASN A N 1
ATOM 797 C CA . ASN A 1 123 ? 46.079 49.271 31.155 1.00 61.62 99 ASN A CA 1
ATOM 798 C C . ASN A 1 123 ? 46.826 48.418 30.126 1.00 55.40 99 ASN A C 1
ATOM 799 O O . ASN A 1 123 ? 46.195 47.617 29.445 1.00 58.82 99 ASN A O 1
ATOM 804 N N . TYR A 1 124 ? 48.147 48.582 29.997 1.00 43.20 100 TYR A N 1
ATOM 805 C CA . TYR A 1 124 ? 48.889 47.873 28.945 1.00 41.24 100 TYR A CA 1
ATOM 806 C C . TYR A 1 124 ? 50.083 47.113 29.495 1.00 45.55 100 TYR A C 1
ATOM 807 O O . TYR A 1 124 ? 50.468 47.315 30.637 1.00 49.66 100 TYR A O 1
ATOM 816 N N . SER A 1 125 ? 50.664 46.236 28.682 1.00 46.43 101 SER A N 1
ATOM 817 C CA . SER A 1 125 ? 51.820 45.439 29.102 1.00 44.09 101 SER A CA 1
ATOM 818 C C . SER A 1 125 ? 53.131 46.187 28.918 1.00 45.04 101 SER A C 1
ATOM 819 O O . SER A 1 125 ? 54.095 45.960 29.649 1.00 42.14 101 SER A O 1
ATOM 822 N N . PHE A 1 126 ? 53.187 47.044 27.907 1.00 42.18 102 PHE A N 1
ATOM 823 C CA . PHE A 1 126 ? 54.361 47.889 27.718 1.00 42.98 102 PHE A CA 1
ATOM 824 C C . PHE A 1 126 ? 54.091 49.013 26.753 1.00 46.29 102 PHE A C 1
ATOM 825 O O . PHE A 1 126 ? 53.048 49.056 26.080 1.00 47.72 102 PHE A O 1
ATOM 833 N N . ILE A 1 127 ? 55.050 49.925 26.695 1.00 42.33 103 ILE A N 1
ATOM 834 C CA . ILE A 1 127 ? 54.949 51.090 25.847 1.00 37.03 103 ILE A CA 1
ATOM 835 C C . ILE A 1 127 ? 55.994 50.987 24.754 1.00 40.80 103 ILE A C 1
ATOM 836 O O . ILE A 1 127 ? 57.165 50.711 25.035 1.00 41.32 103 ILE A O 1
ATOM 841 N N . ALA A 1 128 ? 55.567 51.190 23.508 1.00 33.78 104 ALA A N 1
ATOM 842 C CA . ALA A 1 128 ? 56.486 51.265 22.378 1.00 31.45 104 ALA A CA 1
ATOM 843 C C . ALA A 1 128 ? 56.327 52.640 21.792 1.00 35.18 104 ALA A C 1
ATOM 844 O O . ALA A 1 128 ? 55.221 53.034 21.428 1.00 41.55 104 ALA A O 1
ATOM 854 N N . GLY A 1 130 ? 58.415 56.370 19.859 1.00 35.11 106 GLY A N 1
ATOM 855 C CA . GLY A 1 130 ? 59.535 56.939 19.132 1.00 36.42 106 GLY A CA 1
ATOM 856 C C . GLY A 1 130 ? 60.312 57.921 19.993 1.00 37.66 106 GLY A C 1
ATOM 857 O O . GLY A 1 130 ? 60.004 58.120 21.167 1.00 31.65 106 GLY A O 1
ATOM 858 N N . SER A 1 131 ? 61.336 58.521 19.405 1.00 35.22 107 SER A N 1
ATOM 859 C CA . SER A 1 131 ? 62.061 59.610 20.026 1.00 37.84 107 SER A CA 1
ATOM 860 C C . SER A 1 131 ? 62.705 60.404 18.891 1.00 41.13 107 SER A C 1
ATOM 861 O O . SER A 1 131 ? 63.102 59.831 17.877 1.00 42.89 107 SER A O 1
ATOM 864 N N . ARG A 1 132 ? 62.816 61.716 19.040 1.00 38.36 108 ARG A N 1
ATOM 865 C CA . ARG A 1 132 ? 63.423 62.490 17.967 1.00 36.52 108 ARG A CA 1
ATOM 866 C C . ARG A 1 132 ? 64.954 62.443 18.050 1.00 34.16 108 ARG A C 1
ATOM 867 O O . ARG A 1 132 ? 65.658 63.052 17.239 1.00 37.00 108 ARG A O 1
ATOM 875 N N . GLY A 1 133 ? 65.473 61.687 19.014 1.00 32.81 109 GLY A N 1
ATOM 876 C CA . GLY A 1 133 ? 66.918 61.568 19.182 1.00 32.81 109 GLY A CA 1
ATOM 877 C C . GLY A 1 133 ? 67.621 62.877 19.533 1.00 38.31 109 GLY A C 1
ATOM 878 O O . GLY A 1 133 ? 68.793 63.067 19.207 1.00 42.17 109 GLY A O 1
ATOM 879 N N . ALA A 1 134 ? 66.913 63.777 20.211 1.00 31.50 110 ALA A N 1
ATOM 880 C CA . ALA A 1 134 ? 67.478 65.084 20.556 1.00 35.91 110 ALA A CA 1
ATOM 881 C C . ALA A 1 134 ? 68.690 64.934 21.467 1.00 34.34 110 ALA A C 1
ATOM 882 O O . ALA A 1 134 ? 68.775 63.990 22.267 1.00 34.89 110 ALA A O 1
ATOM 884 N N . SER A 1 135 ? 69.636 65.852 21.338 1.00 32.48 111 SER A N 1
ATOM 885 C CA . SER A 1 135 ? 70.798 65.872 22.224 1.00 36.90 111 SER A CA 1
ATOM 886 C C . SER A 1 135 ? 70.349 66.139 23.658 1.00 35.13 111 SER A C 1
ATOM 887 O O . SER A 1 135 ? 69.231 66.623 23.885 1.00 36.03 111 SER A O 1
ATOM 890 N N . LYS A 1 136 ? 71.220 65.839 24.617 1.00 30.47 112 LYS A N 1
ATOM 891 C CA . LYS A 1 136 ? 70.927 66.130 26.019 1.00 35.72 112 LYS A CA 1
ATOM 892 C C . LYS A 1 136 ? 70.434 67.578 26.145 1.00 37.05 112 LYS A C 1
ATOM 893 O O . LYS A 1 136 ? 69.406 67.840 26.767 1.00 36.03 112 LYS A O 1
ATOM 899 N N . PHE A 1 137 ? 71.160 68.503 25.527 1.00 38.90 113 PHE A N 1
ATOM 900 C CA . PHE A 1 137 ? 70.830 69.925 25.601 1.00 40.21 113 PHE A CA 1
ATOM 901 C C . PHE A 1 137 ? 69.425 70.211 25.101 1.00 43.31 113 PHE A C 1
ATOM 902 O O . PHE A 1 137 ? 68.656 70.903 25.768 1.00 47.95 113 PHE A O 1
ATOM 910 N N . LYS A 1 138 ? 69.090 69.691 23.924 1.00 39.91 114 LYS A N 1
ATOM 911 C CA . LYS A 1 138 ? 67.778 69.934 23.359 1.00 33.00 114 LYS A CA 1
ATOM 912 C C . LYS A 1 138 ? 66.713 69.246 24.198 1.00 34.42 114 LYS A C 1
ATOM 913 O O . LYS A 1 138 ? 65.617 69.759 24.341 1.00 31.87 114 LYS A O 1
ATOM 919 N N . LYS A 1 139 ? 67.016 68.072 24.743 1.00 34.57 115 LYS A N 1
ATOM 920 C CA . LYS A 1 139 ? 66.048 67.418 25.622 1.00 37.80 115 LYS A CA 1
ATOM 921 C C . LYS A 1 139 ? 65.717 68.336 26.814 1.00 38.16 115 LYS A C 1
ATOM 922 O O . LYS A 1 139 ? 64.559 68.513 27.197 1.00 35.78 115 LYS A O 1
ATOM 928 N N . ILE A 1 140 ? 66.742 68.948 27.376 1.00 36.06 116 ILE A N 1
ATOM 929 C CA . ILE A 1 140 ? 66.551 69.807 28.525 1.00 39.25 116 ILE A CA 1
ATOM 930 C C . ILE A 1 140 ? 65.876 71.101 28.120 1.00 41.48 116 ILE A C 1
ATOM 931 O O . ILE A 1 140 ? 64.914 71.535 28.749 1.00 47.48 116 ILE A O 1
ATOM 936 N N . LEU A 1 141 ? 66.359 71.704 27.043 1.00 39.31 117 LEU A N 1
ATOM 937 C CA . LEU A 1 141 ? 65.816 72.975 26.592 1.00 39.38 117 LEU A CA 1
ATOM 938 C C . LEU A 1 141 ? 64.343 72.894 26.171 1.00 46.19 117 LEU A C 1
ATOM 939 O O . LEU A 1 141 ? 63.558 73.809 26.456 1.00 48.66 117 LEU A O 1
ATOM 944 N N . LEU A 1 142 ? 63.971 71.826 25.467 1.00 41.09 118 LEU A N 1
ATOM 945 C CA . LEU A 1 142 ? 62.687 71.822 24.756 1.00 43.83 118 LEU A CA 1
ATOM 946 C C . LEU A 1 142 ? 61.715 70.787 25.280 1.00 40.36 118 LEU A C 1
ATOM 947 O O . LEU A 1 142 ? 60.540 70.791 24.922 1.00 45.19 118 LEU A O 1
ATOM 952 N N . GLY A 1 143 ? 62.201 69.906 26.137 1.00 36.79 119 GLY A N 1
ATOM 953 C CA . GLY A 1 143 ? 61.360 68.849 26.658 1.00 32.50 119 GLY A CA 1
ATOM 954 C C . GLY A 1 143 ? 61.583 67.549 25.897 1.00 42.81 119 GLY A C 1
ATOM 955 O O . GLY A 1 143 ? 61.995 67.547 24.728 1.00 46.54 119 GLY A O 1
ATOM 956 N N . SER A 1 144 ? 61.315 66.439 26.572 1.00 34.39 120 SER A N 1
ATOM 957 C CA . SER A 1 144 ? 61.449 65.120 25.982 1.00 31.97 120 SER A CA 1
ATOM 958 C C . SER A 1 144 ? 60.376 64.249 26.594 1.00 36.32 120 SER A C 1
ATOM 959 O O . SER A 1 144 ? 60.450 63.905 27.784 1.00 35.58 120 SER A O 1
ATOM 962 N N . VAL A 1 145 ? 59.364 63.932 25.794 1.00 33.30 121 VAL A N 1
ATOM 963 C CA . VAL A 1 145 ? 58.281 63.059 26.217 1.00 34.82 121 VAL A CA 1
ATOM 964 C C . VAL A 1 145 ? 58.801 61.653 26.470 1.00 37.43 121 VAL A C 1
ATOM 965 O O . VAL A 1 145 ? 58.372 60.996 27.422 1.00 40.54 121 VAL A O 1
ATOM 969 N N . SER A 1 146 ? 59.759 61.209 25.660 1.00 35.18 122 SER A N 1
ATOM 970 C CA . SER A 1 146 ? 60.271 59.851 25.816 1.00 31.77 122 SER A CA 1
ATOM 971 C C . SER A 1 146 ? 61.075 59.727 27.107 1.00 33.25 122 SER A C 1
ATOM 972 O O . SER A 1 146 ? 60.956 58.725 27.816 1.00 35.66 122 SER A O 1
ATOM 975 N N . GLU A 1 147 ? 61.866 60.742 27.443 1.00 33.02 123 GLU A N 1
ATOM 976 C CA . GLU A 1 147 ? 62.579 60.700 28.723 1.00 36.07 123 GLU A CA 1
ATOM 977 C C . GLU A 1 147 ? 61.632 60.766 29.925 1.00 37.33 123 GLU A C 1
ATOM 978 O O . GLU A 1 147 ? 61.825 60.058 30.912 1.00 39.74 123 GLU A O 1
ATOM 984 N N . GLY A 1 148 ? 60.609 61.611 29.840 1.00 37.94 124 GLY A N 1
ATOM 985 C CA . GLY A 1 148 ? 59.598 61.685 30.883 1.00 31.89 124 GLY A CA 1
ATOM 986 C C . GLY A 1 148 ? 58.954 60.321 31.120 1.00 36.22 124 GLY A C 1
ATOM 987 O O . GLY A 1 148 ? 58.891 59.854 32.252 1.00 40.30 124 GLY A O 1
ATOM 988 N N . VAL A 1 149 ? 58.472 59.691 30.051 1.00 34.66 125 VAL A N 1
ATOM 989 C CA . VAL A 1 149 ? 57.852 58.372 30.136 1.00 37.12 125 VAL A CA 1
ATOM 990 C C . VAL A 1 149 ? 58.840 57.356 30.708 1.00 36.64 125 VAL A C 1
ATOM 991 O O . VAL A 1 149 ? 58.499 56.586 31.606 1.00 40.44 125 VAL A O 1
ATOM 995 N N . LEU A 1 150 ? 60.069 57.376 30.199 1.00 38.17 126 LEU A N 1
ATOM 996 C CA . LEU A 1 150 ? 61.091 56.437 30.637 1.00 37.20 126 LEU A CA 1
ATOM 997 C C . LEU A 1 150 ? 61.355 56.611 32.113 1.00 39.93 126 LEU A C 1
ATOM 998 O O . LEU A 1 150 ? 61.647 55.652 32.824 1.00 44.70 126 LEU A O 1
ATOM 1003 N N . HIS A 1 151 ? 61.261 57.846 32.578 1.00 37.76 127 HIS A N 1
ATOM 1004 C CA . HIS A 1 151 ? 61.553 58.113 33.977 1.00 34.72 127 HIS A CA 1
ATOM 1005 C C . HIS A 1 151 ? 60.469 57.577 34.922 1.00 35.48 127 HIS A C 1
ATOM 1006 O O . HIS A 1 151 ? 60.781 57.041 35.975 1.00 33.42 127 HIS A O 1
ATOM 1013 N N . ASP A 1 152 ? 59.195 57.709 34.571 1.00 34.41 128 ASP A N 1
ATOM 1014 C CA . ASP A 1 152 ? 58.177 57.343 35.563 1.00 45.48 128 ASP A CA 1
ATOM 1015 C C . ASP A 1 152 ? 57.398 56.075 35.256 1.00 41.66 128 ASP A C 1
ATOM 1016 O O . ASP A 1 152 ? 56.609 55.643 36.074 1.00 47.73 128 ASP A O 1
ATOM 1021 N N . SER A 1 153 ? 57.589 55.497 34.075 1.00 36.73 129 SER A N 1
ATOM 1022 C CA . SER A 1 153 ? 56.783 54.351 33.689 1.00 36.63 129 SER A CA 1
ATOM 1023 C C . SER A 1 153 ? 57.043 53.166 34.596 1.00 38.99 129 SER A C 1
ATOM 1024 O O . SER A 1 153 ? 58.168 52.968 35.062 1.00 35.43 129 SER A O 1
ATOM 1027 N N . LYS A 1 154 ? 56.001 52.375 34.839 1.00 36.26 130 LYS A N 1
ATOM 1028 C CA . LYS A 1 154 ? 56.158 51.142 35.613 1.00 49.48 130 LYS A CA 1
ATOM 1029 C C . LYS A 1 154 ? 56.245 49.930 34.684 1.00 49.05 130 LYS A C 1
ATOM 1030 O O . LYS A 1 154 ? 56.853 48.917 35.018 1.00 57.63 130 LYS A O 1
ATOM 1036 N N . VAL A 1 155 ? 55.646 50.045 33.510 1.00 40.92 131 VAL A N 1
ATOM 1037 C CA . VAL A 1 155 ? 55.758 48.999 32.500 1.00 41.60 131 VAL A CA 1
ATOM 1038 C C . VAL A 1 155 ? 56.995 49.280 31.649 1.00 40.08 131 VAL A C 1
ATOM 1039 O O . VAL A 1 155 ? 57.515 50.404 31.661 1.00 36.09 131 VAL A O 1
ATOM 1043 N N . PRO A 1 156 ? 57.484 48.267 30.917 1.00 33.47 132 PRO A N 1
ATOM 1044 C CA . PRO A 1 156 ? 58.658 48.519 30.089 1.00 30.29 132 PRO A CA 1
ATOM 1045 C C . PRO A 1 156 ? 58.351 49.518 28.987 1.00 32.21 132 PRO A C 1
ATOM 1046 O O . PRO A 1 156 ? 57.201 49.661 28.568 1.00 34.67 132 PRO A O 1
ATOM 1050 N N . VAL A 1 157 ? 59.394 50.204 28.542 1.00 30.31 133 VAL A N 1
ATOM 1051 C CA . VAL A 1 157 ? 59.310 51.227 27.512 1.00 31.23 133 VAL A CA 1
ATOM 1052 C C . VAL A 1 157 ? 60.313 50.867 26.427 1.00 35.89 133 VAL A C 1
ATOM 1053 O O . VAL A 1 157 ? 61.497 50.699 26.709 1.00 38.86 133 VAL A O 1
ATOM 1057 N N . TYR A 1 158 ? 59.836 50.757 25.189 1.00 27.58 134 TYR A N 1
ATOM 1058 C CA . TYR A 1 158 ? 60.646 50.288 24.076 1.00 28.48 134 TYR A CA 1
ATOM 1059 C C . TYR A 1 158 ? 60.784 51.441 23.079 1.00 34.76 134 TYR A C 1
ATOM 1060 O O . TYR A 1 158 ? 59.789 51.868 22.487 1.00 33.90 134 TYR A O 1
ATOM 1069 N N . ILE A 1 159 ? 62.005 51.951 22.897 1.00 38.77 135 ILE A N 1
ATOM 1070 C CA . ILE A 1 159 ? 62.241 53.129 22.047 1.00 36.78 135 ILE A CA 1
ATOM 1071 C C . ILE A 1 159 ? 62.700 52.782 20.612 1.00 39.81 135 ILE A C 1
ATOM 1072 O O . ILE A 1 159 ? 63.705 52.099 20.417 1.00 38.65 135 ILE A O 1
ATOM 1077 N N . PHE A 1 160 ? 61.949 53.262 19.622 1.00 32.22 136 PHE A N 1
ATOM 1078 C CA . PHE A 1 160 ? 62.236 53.016 18.216 1.00 37.44 136 PHE A CA 1
ATOM 1079 C C . PHE A 1 160 ? 62.533 54.336 17.508 1.00 37.56 136 PHE A C 1
ATOM 1080 O O . PHE A 1 160 ? 61.766 55.291 17.649 1.00 42.88 136 PHE A O 1
ATOM 1088 N N . LYS A 1 161 ? 63.640 54.394 16.765 1.00 30.56 137 LYS A N 1
ATOM 1089 C CA . LYS A 1 161 ? 63.972 55.583 15.960 1.00 44.84 137 LYS A CA 1
ATOM 1090 C C . LYS A 1 161 ? 64.166 55.277 14.464 1.00 47.58 137 LYS A C 1
ATOM 1091 O O . LYS A 1 161 ? 63.939 56.145 13.613 1.00 46.58 137 LYS A O 1
ATOM 1097 N N . HIS A 1 162 ? 64.591 54.051 14.159 1.00 41.85 138 HIS A N 1
ATOM 1098 C CA . HIS A 1 162 ? 64.947 53.673 12.798 1.00 47.73 138 HIS A CA 1
ATOM 1099 C C . HIS A 1 162 ? 64.455 52.277 12.445 1.00 53.12 138 HIS A C 1
ATOM 1100 O O . HIS A 1 162 ? 64.059 51.498 13.320 1.00 53.02 138 HIS A O 1
ATOM 1107 N N . ASP A 1 163 ? 64.506 51.963 11.156 1.00 45.35 139 ASP A N 1
ATOM 1108 C CA . ASP A 1 163 ? 63.963 50.713 10.650 1.00 53.68 139 ASP A CA 1
ATOM 1109 C C . ASP A 1 163 ? 65.068 49.751 10.194 1.00 50.40 139 ASP A C 1
ATOM 1110 O O . ASP A 1 163 ? 64.843 48.850 9.383 1.00 53.44 139 ASP A O 1
ATOM 1123 N N . VAL A 1 165 ? 66.437 47.211 11.453 1.00 46.80 141 VAL A N 1
ATOM 1124 C CA . VAL A 1 165 ? 66.356 45.779 11.731 1.00 38.14 141 VAL A CA 1
ATOM 1125 C C . VAL A 1 165 ? 64.936 45.191 11.724 1.00 44.47 141 VAL A C 1
ATOM 1126 O O . VAL A 1 165 ? 64.643 44.259 12.484 1.00 45.65 141 VAL A O 1
ATOM 1130 N N . VAL A 1 166 ? 64.062 45.703 10.852 1.00 40.20 142 VAL A N 1
ATOM 1131 C CA . VAL A 1 166 ? 62.715 45.142 10.758 1.00 42.87 142 VAL A CA 1
ATOM 1132 C C . VAL A 1 166 ? 62.781 43.687 10.304 1.00 47.52 142 VAL A C 1
ATOM 1133 O O . VAL A 1 166 ? 63.667 43.299 9.534 1.00 47.76 142 VAL A O 1
ATOM 1137 N N . ASN A 1 167 ? 61.854 42.885 10.821 1.00 52.31 143 ASN A N 1
ATOM 1138 C CA . ASN A 1 167 ? 61.857 41.436 10.623 1.00 47.85 143 ASN A CA 1
ATOM 1139 C C . ASN A 1 167 ? 63.053 40.696 11.269 1.00 48.32 143 ASN A C 1
ATOM 1140 O O . ASN A 1 167 ? 63.171 39.471 11.161 1.00 52.82 143 ASN A O 1
ATOM 1145 N N . SER A 1 168 ? 63.920 41.441 11.952 1.00 48.41 144 SER A N 1
ATOM 1146 C CA . SER A 1 168 ? 65.109 40.863 12.572 1.00 51.14 144 SER A CA 1
ATOM 1147 C C . SER A 1 168 ? 65.253 41.336 14.009 1.00 46.36 144 SER A C 1
ATOM 1148 O O . SER A 1 168 ? 66.286 41.127 14.644 1.00 45.15 144 SER A O 1
ATOM 1151 N N . LEU A 1 169 ? 64.212 41.981 14.512 1.00 43.38 145 LEU A N 1
ATOM 1152 C CA . LEU A 1 169 ? 64.293 42.680 15.784 1.00 38.46 145 LEU A CA 1
ATOM 1153 C C . LEU A 1 169 ? 64.921 41.828 16.901 1.00 41.75 145 LEU A C 1
ATOM 1154 O O . LEU A 1 169 ? 65.853 42.268 17.581 1.00 41.65 145 LEU A O 1
ATOM 1159 N N . PHE A 1 170 ? 64.436 40.606 17.077 1.00 42.86 146 PHE A N 1
ATOM 1160 C CA . PHE A 1 170 ? 64.955 39.766 18.155 1.00 46.79 146 PHE A CA 1
ATOM 1161 C C . PHE A 1 170 ? 65.940 38.690 17.731 1.00 48.91 146 PHE A C 1
ATOM 1162 O O . PHE A 1 170 ? 66.066 37.690 18.429 1.00 47.04 146 PHE A O 1
ATOM 1170 N N . ASP A 1 171 ? 66.640 38.874 16.611 1.00 49.71 147 ASP A N 1
ATOM 1171 C CA . ASP A 1 171 ? 67.609 37.856 16.178 1.00 51.61 147 ASP A CA 1
ATOM 1172 C C . ASP A 1 171 ? 68.855 37.805 17.067 1.00 50.81 147 ASP A C 1
ATOM 1173 O O . ASP A 1 171 ? 69.339 36.734 17.398 1.00 53.20 147 ASP A O 1
ATOM 1178 N N . ARG A 1 172 ? 69.382 38.970 17.431 1.00 45.69 148 ARG A N 1
ATOM 1179 C CA . ARG A 1 172 ? 70.563 39.045 18.283 1.00 41.78 148 ARG A CA 1
ATOM 1180 C C . ARG A 1 172 ? 70.272 40.063 19.378 1.00 42.50 148 ARG A C 1
ATOM 1181 O O . ARG A 1 172 ? 70.356 41.273 19.174 1.00 40.67 148 ARG A O 1
ATOM 1189 N N . VAL A 1 173 ? 69.878 39.570 20.536 1.00 41.94 149 VAL A N 1
ATOM 1190 C CA . VAL A 1 173 ? 69.521 40.451 21.627 1.00 39.41 149 VAL A CA 1
ATOM 1191 C C . VAL A 1 173 ? 70.706 40.644 22.552 1.00 38.52 149 VAL A C 1
ATOM 1192 O O . VAL A 1 173 ? 71.284 39.672 23.029 1.00 45.55 149 VAL A O 1
ATOM 1196 N N . LEU A 1 174 ? 71.074 41.905 22.764 1.00 34.40 150 LEU A N 1
ATOM 1197 C CA . LEU A 1 174 ? 72.138 42.286 23.688 1.00 41.11 150 LEU A CA 1
ATOM 1198 C C . LEU A 1 174 ? 71.554 42.852 24.992 1.00 38.21 150 LEU A C 1
ATOM 1199 O O . LEU A 1 174 ? 70.807 43.841 24.986 1.00 31.35 150 LEU A O 1
ATOM 1204 N N . VAL A 1 175 ? 71.905 42.231 26.108 1.00 29.88 151 VAL A N 1
ATOM 1205 C CA . VAL A 1 175 ? 71.405 42.674 27.400 1.00 36.80 151 VAL A CA 1
ATOM 1206 C C . VAL A 1 175 ? 72.512 43.335 28.204 1.00 38.04 151 VAL A C 1
ATOM 1207 O O . VAL A 1 175 ? 73.519 42.716 28.525 1.00 43.32 151 VAL A O 1
ATOM 1211 N N . ALA A 1 176 ? 72.340 44.614 28.492 1.00 35.07 152 ALA A N 1
ATOM 1212 C CA . ALA A 1 176 ? 73.212 45.276 29.446 1.00 32.44 152 ALA A CA 1
ATOM 1213 C C . ALA A 1 176 ? 72.788 44.787 30.835 1.00 37.02 152 ALA A C 1
ATOM 1214 O O . ALA A 1 176 ? 71.644 44.985 31.247 1.00 38.79 152 ALA A O 1
ATOM 1216 N N . TYR A 1 177 ? 73.691 44.109 31.539 1.00 40.44 153 TYR A N 1
ATOM 1217 C CA . TYR A 1 177 ? 73.296 43.372 32.729 1.00 38.27 153 TYR A CA 1
ATOM 1218 C C . TYR A 1 177 ? 74.203 43.640 33.927 1.00 42.84 153 TYR A C 1
ATOM 1219 O O . TYR A 1 177 ? 75.406 43.413 33.871 1.00 40.01 153 TYR A O 1
ATOM 1228 N N . ASP A 1 178 ? 73.615 44.113 35.017 1.00 43.15 154 ASP A N 1
ATOM 1229 C CA . ASP A 1 178 ? 74.390 44.444 36.206 1.00 40.11 154 ASP A CA 1
ATOM 1230 C C . ASP A 1 178 ? 73.907 43.707 37.464 1.00 44.76 154 ASP A C 1
ATOM 1231 O O . ASP A 1 178 ? 74.254 44.103 38.579 1.00 41.00 154 ASP A O 1
ATOM 1236 N N . PHE A 1 179 ? 73.104 42.655 37.286 1.00 37.79 155 PHE A N 1
ATOM 1237 C CA . PHE A 1 179 ? 72.607 41.858 38.419 1.00 33.15 155 PHE A CA 1
ATOM 1238 C C . PHE A 1 179 ? 71.489 42.507 39.233 1.00 39.65 155 PHE A C 1
ATOM 1239 O O . PHE A 1 179 ? 70.983 41.893 40.170 1.00 44.39 155 PHE A O 1
ATOM 1247 N N . SER A 1 180 ? 71.107 43.735 38.887 1.00 38.37 156 SER A N 1
ATOM 1248 C CA . SER A 1 180 ? 70.080 44.464 39.640 1.00 36.16 156 SER A CA 1
ATOM 1249 C C . SER A 1 180 ? 68.738 43.833 39.317 1.00 38.89 156 SER A C 1
ATOM 1250 O O . SER A 1 180 ? 68.635 43.067 38.367 1.00 39.25 156 SER A O 1
ATOM 1253 N N . LYS A 1 181 ? 67.701 44.157 40.081 1.00 43.38 157 LYS A N 1
ATOM 1254 C CA . LYS A 1 181 ? 66.401 43.556 39.801 1.00 44.06 157 LYS A CA 1
ATOM 1255 C C . LYS A 1 181 ? 65.847 44.012 38.438 1.00 44.04 157 LYS A C 1
ATOM 1256 O O . LYS A 1 181 ? 65.142 43.253 37.771 1.00 35.20 157 LYS A O 1
ATOM 1262 N N . TRP A 1 182 ? 66.154 45.246 38.033 1.00 37.15 158 TRP A N 1
ATOM 1263 C CA . TRP A 1 182 ? 65.728 45.730 36.718 1.00 41.03 158 TRP A CA 1
ATOM 1264 C C . TRP A 1 182 ? 66.432 44.982 35.589 1.00 35.00 158 TRP A C 1
ATOM 1265 O O . TRP A 1 182 ? 65.778 44.546 34.656 1.00 41.09 158 TRP A O 1
ATOM 1276 N N . ALA A 1 183 ? 67.750 44.808 35.693 1.00 37.78 159 ALA A N 1
ATOM 1277 C CA . ALA A 1 183 ? 68.489 44.008 34.713 1.00 39.48 159 ALA A CA 1
ATOM 1278 C C . ALA A 1 183 ? 67.986 42.563 34.686 1.00 42.40 159 ALA A C 1
ATOM 1279 O O . ALA A 1 183 ? 67.879 41.952 33.617 1.00 40.78 159 ALA A O 1
ATOM 1281 N N . ASP A 1 184 ? 67.686 42.025 35.866 1.00 42.27 160 ASP A N 1
ATOM 1282 C CA . ASP A 1 184 ? 67.213 40.652 35.993 1.00 39.45 160 ASP A CA 1
ATOM 1283 C C . ASP A 1 184 ? 65.977 40.469 35.141 1.00 39.72 160 ASP A C 1
ATOM 1284 O O . ASP A 1 184 ? 65.876 39.521 34.347 1.00 36.98 160 ASP A O 1
ATOM 1289 N N . ARG A 1 185 ? 65.027 41.384 35.285 1.00 39.87 161 ARG A 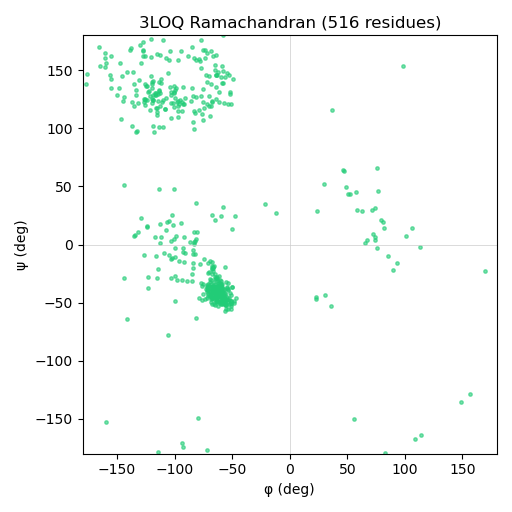N 1
ATOM 1290 C CA . ARG A 1 185 ? 63.801 41.254 34.510 1.00 39.99 161 ARG A CA 1
ATOM 1291 C C . ARG A 1 185 ? 64.047 41.539 33.018 1.00 39.09 161 ARG A C 1
ATOM 1292 O O . ARG A 1 185 ? 63.421 40.927 32.148 1.00 40.91 161 ARG A O 1
ATOM 1300 N N . ALA A 1 186 ? 64.964 42.455 32.722 1.00 39.27 162 ALA A N 1
ATOM 1301 C CA . ALA A 1 186 ? 65.389 42.664 31.332 1.00 38.17 162 ALA A CA 1
ATOM 1302 C C . ALA A 1 186 ? 65.942 41.361 30.728 1.00 38.09 162 ALA A C 1
ATOM 1303 O O . ALA A 1 186 ? 65.618 40.996 29.590 1.00 40.34 162 ALA A O 1
ATOM 1305 N N . LEU A 1 187 ? 66.759 40.653 31.502 1.00 40.58 163 LEU A N 1
ATOM 1306 C CA . LEU A 1 187 ? 67.298 39.364 31.061 1.00 38.47 163 LEU A CA 1
ATOM 1307 C C . LEU A 1 187 ? 66.183 38.356 30.789 1.00 39.21 163 LEU A C 1
ATOM 1308 O O . LEU A 1 187 ? 66.261 37.570 29.847 1.00 44.17 163 LEU A O 1
ATOM 1313 N N . GLU A 1 188 ? 65.134 38.386 31.601 1.00 42.05 164 GLU A N 1
ATOM 1314 C CA . GLU A 1 188 ? 64.063 37.405 31.444 1.00 39.22 164 GLU A CA 1
ATOM 1315 C C . GLU A 1 188 ? 63.230 37.680 30.209 1.00 41.67 164 GLU A C 1
ATOM 1316 O O . GLU A 1 188 ? 62.810 36.760 29.520 1.00 48.87 164 GLU A O 1
ATOM 1322 N N . TYR A 1 189 ? 62.982 38.949 29.928 1.00 40.04 165 TYR A N 1
ATOM 1323 C CA . TYR A 1 189 ? 62.339 39.290 28.666 1.00 45.21 165 TYR A CA 1
ATOM 1324 C C . TYR A 1 189 ? 63.225 38.837 27.516 1.00 40.34 165 TYR A C 1
ATOM 1325 O O . TYR A 1 189 ? 62.742 38.325 26.508 1.00 40.56 165 TYR A O 1
ATOM 1334 N N . ALA A 1 190 ? 64.532 39.020 27.668 1.00 42.49 166 ALA A N 1
ATOM 1335 C CA . ALA A 1 190 ? 65.450 38.691 26.576 1.00 42.10 166 ALA A CA 1
ATOM 1336 C C . ALA A 1 190 ? 65.421 37.198 26.288 1.00 48.34 166 ALA A C 1
ATOM 1337 O O . ALA A 1 190 ? 65.306 36.778 25.121 1.00 49.74 166 ALA A O 1
ATOM 1339 N N . LYS A 1 191 ? 65.504 36.401 27.355 1.00 44.33 167 LYS A N 1
ATOM 1340 C CA . LYS A 1 191 ? 65.412 34.943 27.232 1.00 44.39 167 LYS A CA 1
ATOM 1341 C C . LYS A 1 191 ? 64.105 34.526 26.575 1.00 51.59 167 LYS A C 1
ATOM 1342 O O . LYS A 1 191 ? 64.086 33.647 25.709 1.00 49.33 167 LYS A O 1
ATOM 1348 N N . PHE A 1 192 ? 63.006 35.150 26.988 1.00 49.38 168 PHE A N 1
ATOM 1349 C CA . PHE A 1 192 ? 61.731 34.878 26.350 1.00 48.85 168 PHE A CA 1
ATOM 1350 C C . PHE A 1 192 ? 61.774 35.101 24.827 1.00 49.59 168 PHE A C 1
ATOM 1351 O O . PHE A 1 192 ? 61.436 34.196 24.070 1.00 52.15 168 PHE A O 1
ATOM 1359 N N . VAL A 1 193 ? 62.177 36.282 24.359 1.00 46.05 169 VAL A N 1
ATOM 1360 C CA . VAL A 1 193 ? 62.100 36.517 22.910 1.00 49.69 169 VAL A CA 1
ATOM 1361 C C . VAL A 1 193 ? 63.056 35.626 22.120 1.00 50.00 169 VAL A C 1
ATOM 1362 O O . VAL A 1 193 ? 62.708 35.128 21.057 1.00 52.87 169 VAL A O 1
ATOM 1366 N N . VAL A 1 194 ? 64.257 35.429 22.644 1.00 51.79 170 VAL A N 1
ATOM 1367 C CA . VAL A 1 194 ? 65.234 34.568 21.994 1.00 54.51 170 VAL A CA 1
ATOM 1368 C C . VAL A 1 194 ? 64.741 33.117 21.901 1.00 55.57 170 VAL A C 1
ATOM 1369 O O . VAL A 1 194 ? 65.010 32.426 20.916 1.00 51.51 170 VAL A O 1
ATOM 1373 N N . LYS A 1 195 ? 64.015 32.656 22.917 1.00 57.85 171 LYS A N 1
ATOM 1374 C CA . LYS A 1 195 ? 63.418 31.313 22.874 1.00 60.36 171 LYS A CA 1
ATOM 1375 C C . LYS A 1 195 ? 62.325 31.250 21.807 1.00 61.33 171 LYS A C 1
ATOM 1376 O O . LYS A 1 195 ? 62.278 30.311 21.015 1.00 65.52 171 LYS A O 1
ATOM 1382 N N . LYS A 1 196 ? 61.454 32.259 21.792 1.00 60.53 172 LYS A N 1
ATOM 1383 C CA . LYS A 1 196 ? 60.405 32.383 20.778 1.00 63.30 172 LYS A CA 1
ATOM 1384 C C . LYS A 1 196 ? 60.948 32.377 19.359 1.00 63.02 172 LYS A C 1
ATOM 1385 O O . LYS A 1 196 ? 60.430 31.668 18.509 1.00 67.76 172 LYS A O 1
ATOM 1391 N N . THR A 1 197 ? 61.978 33.176 19.100 1.00 58.97 173 THR A N 1
ATOM 1392 C CA . THR A 1 197 ? 62.403 33.424 17.722 1.00 58.26 173 THR A CA 1
ATOM 1393 C C . THR A 1 197 ? 63.607 32.598 17.279 1.00 58.53 173 THR A C 1
ATOM 1394 O O . THR A 1 197 ? 63.955 32.586 16.103 1.00 64.74 173 THR A O 1
ATOM 1398 N N . GLY A 1 198 ? 64.260 31.933 18.221 1.00 57.93 174 GLY A N 1
ATOM 1399 C CA . GLY A 1 198 ? 65.412 31.110 17.898 1.00 57.22 174 GLY A CA 1
ATOM 1400 C C . GLY A 1 198 ? 66.707 31.881 17.693 1.00 64.06 174 GLY A C 1
ATOM 1401 O O . GLY A 1 198 ? 67.643 31.377 17.066 1.00 67.61 174 GLY A O 1
ATOM 1402 N N . GLY A 1 199 ? 66.780 33.094 18.234 1.00 60.52 175 GLY A N 1
ATOM 1403 C CA . GLY A 1 199 ? 67.956 33.918 18.027 1.00 61.05 175 GLY A CA 1
ATOM 1404 C C . GLY A 1 199 ? 69.158 33.590 18.901 1.00 60.84 175 GLY A C 1
ATOM 1405 O O . GLY A 1 199 ? 69.381 32.433 19.283 1.00 63.24 175 GLY A O 1
ATOM 1406 N N . GLU A 1 200 ? 69.939 34.629 19.199 1.00 53.13 176 GLU A N 1
ATOM 1407 C CA . GLU A 1 200 ? 71.120 34.543 20.045 1.00 53.64 176 GLU A CA 1
ATOM 1408 C C . GLU A 1 200 ? 70.983 35.561 21.160 1.00 53.00 176 GLU A C 1
ATOM 1409 O O . GLU A 1 200 ? 70.597 36.703 20.918 1.00 54.88 176 GLU A O 1
ATOM 1415 N N . LEU A 1 201 ? 71.346 35.159 22.369 1.00 44.02 177 LEU A N 1
ATOM 1416 C CA . LEU A 1 201 ? 71.337 36.055 23.511 1.00 39.53 177 LEU A CA 1
ATOM 1417 C C . LEU A 1 201 ? 72.751 36.486 23.807 1.00 40.91 177 LEU A C 1
ATOM 1418 O O . LEU A 1 201 ? 73.664 35.667 23.861 1.00 44.85 177 LEU A O 1
ATOM 1423 N N . HIS A 1 202 ? 72.930 37.789 23.977 1.00 40.15 178 HIS A N 1
ATOM 1424 C CA . HIS A 1 202 ? 74.227 38.342 24.308 1.00 37.77 178 HIS A CA 1
ATOM 1425 C C . HIS A 1 202 ? 74.068 39.155 25.568 1.00 37.09 178 HIS A C 1
ATOM 1426 O O . HIS A 1 202 ? 73.107 39.890 25.705 1.00 39.34 178 HIS A O 1
ATOM 1433 N N . ILE A 1 203 ? 75.006 39.006 26.490 1.00 40.57 179 ILE A N 1
ATOM 1434 C CA . ILE A 1 203 ? 74.949 39.687 27.771 1.00 41.92 179 ILE A CA 1
ATOM 1435 C C . ILE A 1 203 ? 76.252 40.439 27.973 1.00 44.76 179 ILE A C 1
ATOM 1436 O O . ILE A 1 203 ? 77.322 39.841 27.900 1.00 44.55 179 ILE A O 1
ATOM 1441 N N . ILE A 1 204 ? 76.174 41.751 28.180 1.00 40.28 180 ILE A N 1
ATOM 1442 C CA . ILE A 1 204 ? 77.362 42.521 28.533 1.00 40.27 180 ILE A CA 1
ATOM 1443 C C . ILE A 1 204 ? 77.275 43.084 29.952 1.00 39.66 180 ILE A C 1
ATOM 1444 O O . ILE A 1 204 ? 76.255 43.642 30.351 1.00 37.36 180 ILE A O 1
ATOM 1449 N N . HIS A 1 205 ? 78.343 42.932 30.723 1.00 39.14 181 HIS A N 1
ATOM 1450 C CA . HIS A 1 205 ? 78.414 43.620 32.009 1.00 45.57 181 HIS A CA 1
ATOM 1451 C C . HIS A 1 205 ? 79.646 44.508 32.025 1.00 50.81 181 HIS A C 1
ATOM 1452 O O . HIS A 1 205 ? 80.751 44.056 31.728 1.00 48.09 181 HIS A O 1
ATOM 1459 N N . VAL A 1 206 ? 79.456 45.776 32.357 1.00 48.39 182 VAL A N 1
ATOM 1460 C CA . VAL A 1 206 ? 80.568 46.708 32.392 1.00 50.62 182 VAL A CA 1
ATOM 1461 C C . VAL A 1 206 ? 81.016 46.890 33.826 1.00 54.85 182 VAL A C 1
ATOM 1462 O O . VAL A 1 206 ? 80.186 47.126 34.700 1.00 55.04 182 VAL A O 1
ATOM 1466 N N . SER A 1 207 ? 82.315 46.785 34.074 1.00 63.43 183 SER A N 1
ATOM 1467 C CA . SER A 1 207 ? 82.885 47.307 35.317 1.00 77.38 183 SER A CA 1
ATOM 1468 C C . SER A 1 207 ? 84.385 47.135 35.358 1.00 93.66 183 SER A C 1
ATOM 1469 O O . SER A 1 207 ? 84.906 46.089 34.959 1.00 93.79 183 SER A O 1
ATOM 1472 N N . GLU A 1 208 ? 85.065 48.177 35.839 1.00 108.85 184 GLU A N 1
ATOM 1473 C CA . GLU A 1 208 ? 86.503 48.146 36.106 1.00 117.85 184 GLU A CA 1
ATOM 1474 C C . GLU A 1 208 ? 86.812 47.001 37.058 1.00 123.97 184 GLU A C 1
ATOM 1475 O O . GLU A 1 208 ? 87.616 46.119 36.750 1.00 125.92 184 GLU A O 1
ATOM 1481 N N . ASP A 1 209 ? 86.173 47.029 38.224 1.00 126.68 185 ASP A N 1
ATOM 1482 C CA . ASP A 1 209 ? 86.146 45.864 39.105 1.00 127.03 185 ASP A CA 1
ATOM 1483 C C . ASP A 1 209 ? 84.996 45.892 40.122 1.00 126.01 185 ASP A C 1
ATOM 1484 O O . ASP A 1 209 ? 83.953 46.514 39.889 1.00 124.07 185 ASP A O 1
ATOM 1489 N N . GLY A 1 210 ? 85.198 45.229 41.253 1.00 124.90 186 GLY A N 1
ATOM 1490 C CA . GLY A 1 210 ? 84.077 44.692 41.994 1.00 121.05 186 GLY A CA 1
ATOM 1491 C C . GLY A 1 210 ? 83.744 43.496 41.128 1.00 117.84 186 GLY A C 1
ATOM 1492 O O . GLY A 1 210 ? 82.699 43.444 40.473 1.00 119.66 186 GLY A O 1
ATOM 1493 N N . ASP A 1 211 ? 84.678 42.548 41.103 1.00 111.32 187 ASP A N 1
ATOM 1494 C CA . ASP A 1 211 ? 84.711 41.496 40.091 1.00 103.29 187 ASP A CA 1
ATOM 1495 C C . ASP A 1 211 ? 83.584 40.473 40.216 1.00 92.45 187 ASP A C 1
ATOM 1496 O O . ASP A 1 211 ? 83.462 39.770 41.221 1.00 80.75 187 ASP A O 1
ATOM 1501 N N . LYS A 1 212 ? 82.766 40.395 39.172 1.00 87.77 188 LYS A N 1
ATOM 1502 C CA . LYS A 1 212 ? 81.655 39.457 39.132 1.00 76.91 188 LYS A CA 1
ATOM 1503 C C . LYS A 1 212 ? 81.785 38.569 37.892 1.00 67.51 188 LYS A C 1
ATOM 1504 O O . LYS A 1 212 ? 80.847 37.882 37.497 1.00 65.12 188 LYS A O 1
ATOM 1510 N N . THR A 1 213 ? 82.970 38.586 37.288 1.00 60.28 189 THR A N 1
ATOM 1511 C CA . THR A 1 213 ? 83.243 37.773 36.108 1.00 61.95 189 THR A CA 1
ATOM 1512 C C . THR A 1 213 ? 82.854 36.313 36.320 1.00 59.48 189 THR A C 1
ATOM 1513 O O . THR A 1 213 ? 82.139 35.726 35.506 1.00 62.07 189 THR A O 1
ATOM 1517 N N . ALA A 1 214 ? 83.335 35.728 37.412 1.00 50.21 190 ALA A N 1
ATOM 1518 C CA . ALA A 1 214 ? 83.075 34.326 37.689 1.00 51.50 190 ALA A CA 1
ATOM 1519 C C . ALA A 1 214 ? 81.571 34.010 37.634 1.00 50.86 190 ALA A C 1
ATOM 1520 O O . ALA A 1 214 ? 81.163 33.074 36.946 1.00 46.10 190 ALA A O 1
ATOM 1522 N N . ASP A 1 215 ? 80.755 34.786 38.348 1.00 43.48 191 ASP A N 1
ATOM 1523 C CA . ASP A 1 215 ? 79.307 34.561 38.346 1.00 40.57 191 ASP A CA 1
ATOM 1524 C C . ASP A 1 215 ? 78.697 34.685 36.948 1.00 43.20 191 ASP A C 1
ATOM 1525 O O . ASP A 1 215 ? 77.770 33.950 36.595 1.00 46.28 191 ASP A O 1
ATOM 1530 N N . LEU A 1 216 ? 79.220 35.611 36.154 1.00 49.35 192 LEU A N 1
ATOM 1531 C CA . LEU A 1 216 ? 78.689 35.853 34.820 1.00 51.13 192 LEU A CA 1
ATOM 1532 C C . LEU A 1 216 ? 79.015 34.659 33.933 1.00 47.27 192 LEU A C 1
ATOM 1533 O O . LEU A 1 216 ? 78.178 34.171 33.189 1.00 47.59 192 LEU A O 1
ATOM 1538 N N . ARG A 1 217 ? 80.245 34.187 34.025 1.00 50.29 193 ARG A N 1
ATOM 1539 C CA . ARG A 1 217 ? 80.654 33.007 33.287 1.00 57.75 193 ARG A CA 1
ATOM 1540 C C . ARG A 1 217 ? 79.765 31.810 33.646 1.00 50.46 193 ARG A C 1
ATOM 1541 O O . ARG A 1 217 ? 79.329 31.050 32.767 1.00 38.57 193 ARG A O 1
ATOM 1549 N N . VAL A 1 218 ? 79.482 31.646 34.936 1.00 43.85 194 VAL A N 1
ATOM 1550 C CA . VAL A 1 218 ? 78.624 30.547 35.380 1.00 42.62 194 VAL A CA 1
ATOM 1551 C C . VAL A 1 218 ? 77.251 30.652 34.730 1.00 42.94 194 VAL A C 1
ATOM 1552 O O . VAL A 1 218 ? 76.724 29.681 34.184 1.00 45.62 194 VAL A O 1
ATOM 1564 N N . GLU A 1 220 ? 76.428 32.143 31.895 1.00 37.72 196 GLU A N 1
ATOM 1565 C CA . GLU A 1 220 ? 76.545 31.759 30.494 1.00 44.95 196 GLU A CA 1
ATOM 1566 C C . GLU A 1 220 ? 76.296 30.259 30.388 1.00 44.08 196 GLU A C 1
ATOM 1567 O O . GLU A 1 220 ? 75.438 29.822 29.633 1.00 45.80 196 GLU A O 1
ATOM 1573 N N . GLU A 1 221 ? 77.032 29.482 31.177 1.00 45.45 197 GLU A N 1
ATOM 1574 C CA . GLU A 1 221 ? 76.908 28.026 31.160 1.00 52.55 197 GLU A CA 1
ATOM 1575 C C . GLU A 1 221 ? 75.503 27.534 31.524 1.00 56.26 197 GLU A C 1
ATOM 1576 O O . GLU A 1 221 ? 74.985 26.630 30.876 1.00 55.30 197 GLU A O 1
ATOM 1582 N N . VAL A 1 222 ? 74.889 28.118 32.555 1.00 50.00 198 VAL A N 1
ATOM 1583 C CA . VAL A 1 222 ? 73.571 27.652 32.971 1.00 50.85 198 VAL A CA 1
ATOM 1584 C C . VAL A 1 222 ? 72.541 27.930 31.880 1.00 49.93 198 VAL A C 1
ATOM 1585 O O . VAL A 1 222 ? 71.728 27.062 31.543 1.00 50.15 198 VAL A O 1
ATOM 1589 N N . ILE A 1 223 ? 72.591 29.137 31.324 1.00 42.64 199 ILE A N 1
ATOM 1590 C CA . ILE A 1 223 ? 71.647 29.546 30.287 1.00 44.43 199 ILE A CA 1
ATOM 1591 C C . ILE A 1 223 ? 71.813 28.694 29.015 1.00 45.83 199 ILE A C 1
ATOM 1592 O O . ILE A 1 223 ? 70.833 28.337 28.366 1.00 48.97 199 ILE A O 1
ATOM 1597 N N . GLY A 1 224 ? 73.051 28.353 28.674 1.00 42.41 200 GLY A N 1
ATOM 1598 C CA . GLY A 1 224 ? 73.286 27.397 27.608 1.00 50.01 200 GLY A CA 1
ATOM 1599 C C . GLY A 1 224 ? 72.564 26.084 27.887 1.00 52.69 200 GLY A C 1
ATOM 1600 O O . GLY A 1 224 ? 71.931 25.497 27.004 1.00 53.12 200 GLY A O 1
ATOM 1601 N N . ALA A 1 225 ? 72.628 25.626 29.130 1.00 54.31 201 ALA A N 1
ATOM 1602 C CA . ALA A 1 225 ? 72.001 24.353 29.476 1.00 53.56 201 ALA A CA 1
ATOM 1603 C C . ALA A 1 225 ? 70.486 24.475 29.373 1.00 52.17 201 ALA A C 1
ATOM 1604 O O . ALA A 1 225 ? 69.782 23.480 29.228 1.00 55.89 201 ALA A O 1
ATOM 1606 N N . GLU A 1 226 ? 69.989 25.706 29.439 1.00 49.56 202 GLU A N 1
ATOM 1607 C CA . GLU A 1 226 ? 68.552 25.943 29.351 1.00 53.69 202 GLU A CA 1
ATOM 1608 C C . GLU A 1 226 ? 68.099 25.976 27.891 1.00 58.07 202 GLU A C 1
ATOM 1609 O O . GLU A 1 226 ? 66.967 26.360 27.591 1.00 59.70 202 GLU A O 1
ATOM 1615 N N . GLY A 1 227 ? 68.999 25.573 26.992 1.00 55.72 203 GLY A N 1
ATOM 1616 C CA . GLY A 1 227 ? 68.684 25.453 25.585 1.00 56.90 203 GLY A CA 1
ATOM 1617 C C . GLY A 1 227 ? 68.723 26.754 24.799 1.00 66.43 203 GLY A C 1
ATOM 1618 O O . GLY A 1 227 ? 68.146 26.843 23.713 1.00 65.25 203 GLY A O 1
ATOM 1619 N N . ILE A 1 228 ? 69.405 27.762 25.335 1.00 65.08 204 ILE A N 1
ATOM 1620 C CA . ILE A 1 228 ? 69.522 29.048 24.655 1.00 57.79 204 ILE A CA 1
ATOM 1621 C C . ILE A 1 228 ? 70.962 29.302 24.236 1.00 55.49 204 ILE A C 1
ATOM 1622 O O . ILE A 1 228 ? 71.895 28.994 24.983 1.00 52.75 204 ILE A O 1
ATOM 1627 N N . GLU A 1 229 ? 71.150 29.864 23.044 1.00 49.13 205 GLU A N 1
ATOM 1628 C CA . GLU A 1 229 ? 72.490 30.245 22.626 1.00 48.94 205 GLU A CA 1
ATOM 1629 C C . GLU A 1 229 ? 72.863 31.606 23.227 1.00 46.81 205 GLU A C 1
ATOM 1630 O O . GLU A 1 229 ? 72.272 32.641 22.894 1.00 40.56 205 GLU A O 1
ATOM 1636 N N . VAL A 1 230 ? 73.840 31.589 24.127 1.00 43.83 206 VAL A N 1
ATOM 1637 C CA . VAL A 1 230 ? 74.151 32.765 24.915 1.00 45.43 206 VAL A CA 1
ATOM 1638 C C . VAL A 1 230 ? 75.647 33.054 24.879 1.00 46.89 206 VAL A C 1
ATOM 1639 O O . VAL A 1 230 ? 76.462 32.145 24.883 1.00 47.99 206 VAL A O 1
ATOM 1643 N N . HIS A 1 231 ? 76.008 34.327 24.820 1.00 50.36 207 HIS A N 1
ATOM 1644 C CA . HIS A 1 231 ? 77.411 34.714 24.892 1.00 48.68 207 HIS A CA 1
ATOM 1645 C C . HIS A 1 231 ? 77.547 35.857 25.873 1.00 51.51 207 HIS A C 1
ATOM 1646 O O . HIS A 1 231 ? 76.840 36.864 25.778 1.00 51.58 207 HIS A O 1
ATOM 1653 N N . VAL A 1 232 ? 78.471 35.700 26.807 1.00 47.56 208 VAL A N 1
ATOM 1654 C CA . VAL A 1 232 ? 78.657 36.683 27.849 1.00 46.46 208 VAL A CA 1
ATOM 1655 C C . VAL A 1 232 ? 79.892 37.540 27.581 1.00 53.12 208 VAL A C 1
ATOM 1656 O O . VAL A 1 232 ? 80.936 37.027 27.190 1.00 60.17 208 VAL A O 1
ATOM 1660 N N . HIS A 1 233 ? 79.759 38.851 27.768 1.00 51.84 209 HIS A N 1
ATOM 1661 C CA . HIS A 1 233 ? 80.833 39.785 27.458 1.00 50.99 209 HIS A CA 1
ATOM 1662 C C . HIS A 1 233 ? 81.160 40.645 28.661 1.00 52.03 209 HIS A C 1
ATOM 1663 O O . HIS A 1 233 ? 80.300 41.353 29.174 1.00 50.33 209 HIS A O 1
ATOM 1670 N N . ILE A 1 234 ? 82.399 40.560 29.126 1.00 54.08 210 ILE A N 1
ATOM 1671 C CA . ILE A 1 234 ? 82.863 41.407 30.218 1.00 52.79 210 ILE A CA 1
ATOM 1672 C C . ILE A 1 234 ? 83.639 42.564 29.616 1.00 60.64 210 ILE A C 1
ATOM 1673 O O . ILE A 1 234 ? 84.449 42.382 28.704 1.00 58.76 210 ILE A O 1
ATOM 1678 N N . GLU A 1 235 ? 83.375 43.769 30.101 1.00 63.89 211 GLU A N 1
ATOM 1679 C CA . GLU A 1 235 ? 83.961 44.940 29.477 1.00 58.60 211 GLU A CA 1
ATOM 1680 C C . GLU A 1 235 ? 84.236 46.016 30.496 1.00 63.17 211 GLU A C 1
ATOM 1681 O O . GLU A 1 235 ? 83.610 46.076 31.562 1.00 64.48 211 GLU A O 1
ATOM 1687 N N . SER A 1 236 ? 85.175 46.875 30.138 1.00 66.98 212 SER A N 1
ATOM 1688 C CA . SER A 1 236 ? 85.632 47.934 31.003 1.00 69.86 212 SER A CA 1
ATOM 1689 C C . SER A 1 236 ? 85.208 49.261 30.383 1.00 60.36 212 SER A C 1
ATOM 1690 O O . SER A 1 236 ? 84.864 49.325 29.201 1.00 60.43 212 SER A O 1
ATOM 1693 N N . GLY A 1 237 ? 85.220 50.323 31.177 1.00 56.21 213 GLY A N 1
ATOM 1694 C CA . GLY A 1 237 ? 85.078 51.656 30.623 1.00 50.45 213 GLY A CA 1
ATOM 1695 C C . GLY A 1 237 ? 83.749 52.298 30.924 1.00 46.05 213 GLY A C 1
ATOM 1696 O O . GLY A 1 237 ? 83.003 51.834 31.778 1.00 50.42 213 GLY A O 1
ATOM 1697 N N . THR A 1 238 ? 83.466 53.388 30.226 1.00 46.25 214 THR A N 1
ATOM 1698 C CA . THR A 1 238 ? 82.180 54.055 30.344 1.00 49.33 214 THR A CA 1
ATOM 1699 C C . THR A 1 238 ? 81.091 53.119 29.845 1.00 50.67 214 THR A C 1
ATOM 1700 O O . THR A 1 238 ? 81.162 52.609 28.727 1.00 52.10 214 THR A O 1
ATOM 1704 N N . PRO A 1 239 ? 80.088 52.874 30.691 1.00 50.20 215 PRO A N 1
ATOM 1705 C CA . PRO A 1 239 ? 79.023 51.934 30.347 1.00 46.40 215 PRO A CA 1
ATOM 1706 C C . PRO A 1 239 ? 78.373 52.170 28.988 1.00 45.50 215 PRO A C 1
ATOM 1707 O O . PRO A 1 239 ? 78.303 51.235 28.187 1.00 41.46 215 PRO A O 1
ATOM 1711 N N . HIS A 1 240 ? 77.910 53.378 28.707 1.00 45.48 216 HIS A N 1
ATOM 1712 C CA . HIS A 1 240 ? 77.213 53.571 27.446 1.00 46.26 216 HIS A CA 1
ATOM 1713 C C . HIS A 1 240 ? 78.131 53.326 26.259 1.00 49.02 216 HIS A C 1
ATOM 1714 O O . HIS A 1 240 ? 77.676 52.932 25.192 1.00 52.79 216 HIS A O 1
ATOM 1721 N N . LYS A 1 241 ? 79.427 53.549 26.453 1.00 49.34 217 LYS A N 1
ATOM 1722 C CA . LYS A 1 241 ? 80.396 53.364 25.383 1.00 50.83 217 LYS A CA 1
ATOM 1723 C C . LYS A 1 241 ? 80.625 51.892 25.121 1.00 49.66 217 LYS A C 1
ATOM 1724 O O . LYS A 1 241 ? 80.624 51.449 23.965 1.00 56.20 217 LYS A O 1
ATOM 1730 N N . ALA A 1 242 ? 80.830 51.135 26.197 1.00 37.41 218 ALA A N 1
ATOM 1731 C CA . ALA A 1 242 ? 81.071 49.703 26.067 1.00 42.54 218 ALA A CA 1
ATOM 1732 C C . ALA A 1 242 ? 79.854 48.981 25.487 1.00 43.76 218 ALA A C 1
ATOM 1733 O O . ALA A 1 242 ? 79.985 48.083 24.662 1.00 48.35 218 ALA A O 1
ATOM 1735 N N . ILE A 1 243 ? 78.669 49.395 25.913 1.00 41.91 219 ILE A N 1
ATOM 1736 C CA . ILE A 1 243 ? 77.439 48.796 25.425 1.00 43.12 219 ILE A CA 1
ATOM 1737 C C . ILE A 1 243 ? 77.223 49.008 23.931 1.00 37.32 219 ILE A C 1
ATOM 1738 O O . ILE A 1 243 ? 76.920 48.061 23.216 1.00 41.75 219 ILE A O 1
ATOM 1743 N N . LEU A 1 244 ? 77.378 50.247 23.464 1.00 40.02 220 LEU A N 1
ATOM 1744 C CA . LEU A 1 244 ? 77.204 50.557 22.040 1.00 44.23 220 LEU A CA 1
ATOM 1745 C C . LEU A 1 244 ? 78.305 49.922 21.182 1.00 47.35 220 LEU A C 1
ATOM 1746 O O . LEU A 1 244 ? 78.059 49.476 20.057 1.00 45.65 220 LEU A O 1
ATOM 1751 N N . ALA A 1 245 ? 79.517 49.891 21.725 1.00 41.49 221 ALA A N 1
ATOM 1752 C CA . ALA A 1 245 ? 80.633 49.271 21.045 1.00 45.92 221 ALA A CA 1
ATOM 1753 C C . ALA A 1 245 ? 80.373 47.784 20.873 1.00 48.12 221 ALA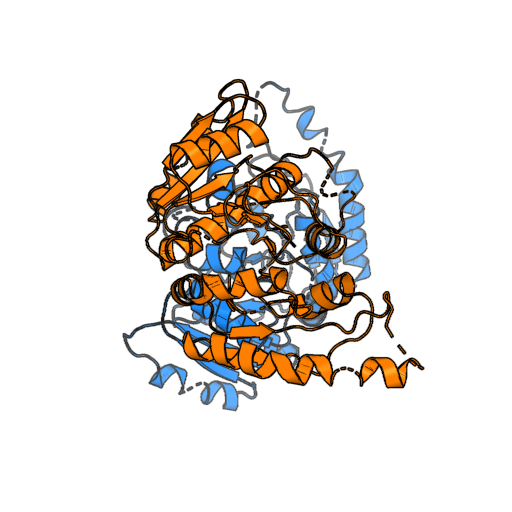 A C 1
ATOM 1754 O O . ALA A 1 245 ? 80.691 47.216 19.836 1.00 47.45 221 ALA A O 1
ATOM 1756 N N . LYS A 1 246 ? 79.791 47.154 21.890 1.00 51.42 222 LYS A N 1
ATOM 1757 C CA . LYS A 1 246 ? 79.496 45.726 21.814 1.00 48.72 222 LYS A CA 1
ATOM 1758 C C . LYS A 1 246 ? 78.417 45.492 20.783 1.00 47.08 222 LYS A C 1
ATOM 1759 O O . LYS A 1 246 ? 78.527 44.587 19.968 1.00 45.60 222 LYS A O 1
ATOM 1765 N N . ARG A 1 247 ? 77.367 46.308 20.832 1.00 44.44 223 ARG A N 1
ATOM 1766 C CA . ARG A 1 247 ? 76.260 46.167 19.895 1.00 46.59 223 ARG A CA 1
ATOM 1767 C C . ARG A 1 247 ? 76.776 46.139 18.458 1.00 53.92 223 ARG A C 1
ATOM 1768 O O . ARG A 1 247 ? 76.310 45.359 17.626 1.00 53.15 223 ARG A O 1
ATOM 1776 N N . GLU A 1 248 ? 77.734 47.011 18.172 1.00 55.58 224 GLU A N 1
ATOM 1777 C CA . GLU A 1 248 ? 78.342 47.086 16.847 1.00 57.98 224 GLU A CA 1
ATOM 1778 C C . GLU A 1 248 ? 79.157 45.827 16.576 1.00 54.32 224 GLU A C 1
ATOM 1779 O O . GLU A 1 248 ? 79.108 45.239 15.500 1.00 58.93 224 GLU A O 1
ATOM 1785 N N . GLU A 1 249 ? 79.899 45.409 17.582 1.00 50.39 225 GLU A N 1
ATOM 1786 C CA . GLU A 1 249 ? 80.870 44.350 17.418 1.00 56.56 225 GLU A CA 1
ATOM 1787 C C . GLU A 1 249 ? 80.218 43.012 17.074 1.00 56.66 225 GLU A C 1
ATOM 1788 O O . GLU A 1 249 ? 80.777 42.234 16.321 1.00 57.91 225 GLU A O 1
ATOM 1794 N N . ILE A 1 250 ? 79.030 42.761 17.614 1.00 57.36 226 ILE A N 1
ATOM 1795 C CA . ILE A 1 250 ? 78.316 41.509 17.378 1.00 53.17 226 ILE A CA 1
ATOM 1796 C C . ILE A 1 250 ? 77.059 41.746 16.541 1.00 55.44 226 ILE A C 1
ATOM 1797 O O . ILE A 1 250 ? 76.251 40.841 16.344 1.00 60.07 226 ILE A O 1
ATOM 1802 N N . ASN A 1 251 ? 76.885 42.969 16.061 1.00 49.28 227 ASN A N 1
ATOM 1803 C CA . ASN A 1 251 ? 75.660 43.344 15.351 1.00 50.90 227 ASN A CA 1
ATOM 1804 C C . ASN A 1 251 ? 74.332 42.973 16.026 1.00 51.93 227 ASN A C 1
ATOM 1805 O O . ASN A 1 251 ? 73.444 42.414 15.394 1.00 54.60 227 ASN A O 1
ATOM 1810 N N . ALA A 1 252 ? 74.195 43.304 17.305 1.00 46.02 228 ALA A N 1
ATOM 1811 C CA . ALA A 1 252 ? 72.955 43.064 18.011 1.00 37.70 228 ALA A CA 1
ATOM 1812 C C . ALA A 1 252 ? 71.811 43.756 17.276 1.00 39.59 228 ALA A C 1
ATOM 1813 O O . ALA A 1 252 ? 71.983 44.843 16.741 1.00 46.67 228 ALA A O 1
ATOM 1815 N N . THR A 1 253 ? 70.638 43.133 17.260 1.00 36.22 229 THR A N 1
ATOM 1816 C CA . THR A 1 253 ? 69.457 43.721 16.618 1.00 38.34 229 THR A CA 1
ATOM 1817 C C . THR A 1 253 ? 68.580 44.552 17.585 1.00 42.82 229 THR A C 1
ATOM 1818 O O . THR A 1 253 ? 67.718 45.322 17.161 1.00 43.78 229 THR A O 1
ATOM 1822 N N . THR A 1 254 ? 68.795 44.395 18.887 1.00 36.92 230 THR A N 1
ATOM 1823 C CA . THR A 1 254 ? 68.097 45.227 19.855 1.00 32.58 230 THR A CA 1
ATOM 1824 C C . THR A 1 254 ? 68.892 45.187 21.151 1.00 34.52 230 THR A C 1
ATOM 1825 O O . THR A 1 254 ? 69.675 44.263 21.371 1.00 36.13 230 THR A O 1
ATOM 1829 N N . ILE A 1 255 ? 68.730 46.206 21.985 1.00 34.07 231 ILE A N 1
ATOM 1830 C CA . ILE A 1 255 ? 69.396 46.233 23.281 1.00 34.44 231 ILE A CA 1
ATOM 1831 C C . ILE A 1 255 ? 68.340 46.227 24.376 1.00 38.43 231 ILE A C 1
ATOM 1832 O O . ILE A 1 255 ? 67.401 47.021 24.327 1.00 35.07 231 ILE A O 1
ATOM 1837 N N . PHE A 1 256 ? 68.467 45.312 25.340 1.00 41.06 232 PHE A N 1
ATOM 1838 C CA . PHE A 1 256 ? 67.558 45.281 26.481 1.00 33.09 232 PHE A CA 1
ATOM 1839 C C . PHE A 1 256 ? 68.344 45.781 27.678 1.00 38.91 232 PHE A C 1
ATOM 1840 O O . PHE A 1 256 ? 69.527 45.454 27.829 1.00 42.07 232 PHE A O 1
ATOM 1856 N N . GLY A 1 258 ? 67.848 47.583 32.057 1.00 35.43 234 GLY A N 1
ATOM 1857 C CA . GLY A 1 258 ? 67.002 47.942 33.175 1.00 36.59 234 GLY A CA 1
ATOM 1858 C C . GLY A 1 258 ? 67.247 49.366 33.619 1.00 35.66 234 GLY A C 1
ATOM 1859 O O . GLY A 1 258 ? 68.312 49.912 33.385 1.00 42.78 234 GLY A O 1
ATOM 1860 N N . SER A 1 259 ? 66.262 49.973 34.269 1.00 37.60 235 SER A N 1
ATOM 1861 C CA . SER A 1 259 ? 66.445 51.302 34.836 1.00 41.42 235 SER A CA 1
ATOM 1862 C C . SER A 1 259 ? 65.591 51.495 36.067 1.00 40.01 235 SER A C 1
ATOM 1863 O O . SER A 1 259 ? 64.378 51.267 36.017 1.00 43.36 235 SER A O 1
ATOM 1866 N N . ARG A 1 260 ? 66.210 51.948 37.157 1.00 41.52 236 ARG A N 1
ATOM 1867 C CA . ARG A 1 260 ? 65.477 52.208 38.392 1.00 50.20 236 ARG A CA 1
ATOM 1868 C C . ARG A 1 260 ? 64.792 53.579 38.361 1.00 53.84 236 ARG A C 1
ATOM 1869 O O . ARG A 1 260 ? 63.997 53.896 39.241 1.00 57.93 236 ARG A O 1
ATOM 1877 N N . GLY A 1 261 ? 65.088 54.381 37.342 1.00 48.64 237 GLY A N 1
ATOM 1878 C CA . GLY A 1 261 ? 64.489 55.700 37.216 1.00 46.99 237 GLY A CA 1
ATOM 1879 C C . GLY A 1 261 ? 64.756 56.577 38.431 1.00 46.03 237 GLY A C 1
ATOM 1880 O O . GLY A 1 261 ? 63.850 57.232 38.961 1.00 39.76 237 GLY A O 1
ATOM 1881 N N . ALA A 1 262 ? 66.003 56.575 38.887 1.00 48.09 238 ALA A N 1
ATOM 1882 C CA . ALA A 1 262 ? 66.375 57.327 40.078 1.00 57.58 238 ALA A CA 1
ATOM 1883 C C . ALA A 1 262 ? 66.457 58.824 39.782 1.00 53.79 238 ALA A C 1
ATOM 1884 O O . ALA A 1 262 ? 66.445 59.252 38.623 1.00 51.96 238 ALA A O 1
ATOM 1886 N N . GLY A 1 263 ? 66.536 59.615 40.843 1.00 45.03 239 GLY A N 1
ATOM 1887 C CA . GLY A 1 263 ? 66.631 61.054 40.708 1.00 36.66 239 GLY A CA 1
ATOM 1888 C C . GLY A 1 263 ? 65.497 61.647 39.901 1.00 41.95 239 GLY A C 1
ATOM 1889 O O . GLY A 1 263 ? 64.375 61.140 39.885 1.00 49.53 239 GLY A O 1
ATOM 1890 N N . SER A 1 264 ? 65.794 62.746 39.228 1.00 37.66 240 SER A N 1
ATOM 1891 C CA . SER A 1 264 ? 64.792 63.470 38.478 1.00 37.56 240 SER A CA 1
ATOM 1892 C C . SER A 1 264 ? 64.992 63.178 37.004 1.00 41.46 240 SER A C 1
ATOM 1893 O O . SER A 1 264 ? 66.045 62.658 36.590 1.00 37.51 240 SER A O 1
ATOM 1896 N N . VAL A 1 265 ? 63.995 63.548 36.213 1.00 40.86 241 VAL A N 1
ATOM 1897 C CA . VAL A 1 265 ? 64.134 63.555 34.764 1.00 47.79 241 VAL A CA 1
ATOM 1898 C C . VAL A 1 265 ? 65.446 64.242 34.361 1.00 46.35 241 VAL A C 1
ATOM 1899 O O . VAL A 1 265 ? 66.232 63.690 33.592 1.00 43.16 241 VAL A O 1
ATOM 1911 N N . THR A 1 267 ? 68.192 64.659 35.961 1.00 47.86 243 THR A N 1
ATOM 1912 C CA . THR A 1 267 ? 69.331 63.849 36.343 1.00 44.53 243 THR A CA 1
ATOM 1913 C C . THR A 1 267 ? 69.478 62.651 35.398 1.00 42.11 243 THR A C 1
ATOM 1914 O O . THR A 1 267 ? 70.579 62.213 35.063 1.00 40.95 243 THR A O 1
ATOM 1926 N N . ILE A 1 269 ? 68.531 62.566 32.218 1.00 37.56 245 ILE A N 1
ATOM 1927 C CA . ILE A 1 269 ? 68.987 63.086 30.927 1.00 38.77 245 ILE A CA 1
ATOM 1928 C C . ILE A 1 269 ? 70.474 63.394 30.952 1.00 43.41 245 ILE A C 1
ATOM 1929 O O . ILE A 1 269 ? 71.216 63.033 30.036 1.00 47.95 245 ILE A O 1
ATOM 1934 N N . LEU A 1 270 ? 70.896 64.051 32.025 1.00 38.33 246 LEU A N 1
ATOM 1935 C CA . LEU A 1 270 ? 72.254 64.550 32.161 1.00 46.16 246 LEU A CA 1
ATOM 1936 C C . LEU A 1 270 ? 73.250 63.409 32.239 1.00 52.59 246 LEU A C 1
ATOM 1937 O O . LEU A 1 270 ? 74.284 63.430 31.564 1.00 51.26 246 LEU A O 1
ATOM 1942 N N . GLY A 1 271 ? 72.950 62.407 33.062 1.00 45.82 247 GLY A N 1
ATOM 1943 C CA . GLY A 1 271 ? 73.955 61.403 33.348 1.00 45.11 247 GLY A CA 1
ATOM 1944 C C . GLY A 1 271 ? 73.568 59.933 33.319 1.00 47.38 247 GLY A C 1
ATOM 1945 O O . GLY A 1 271 ? 74.365 59.096 33.717 1.00 49.62 247 GLY A O 1
ATOM 1946 N N . SER A 1 272 ? 72.371 59.586 32.870 1.00 43.94 248 SER A N 1
ATOM 1947 C CA . SER A 1 272 ? 72.032 58.165 32.878 1.00 44.51 248 SER A CA 1
ATOM 1948 C C . SER A 1 272 ? 72.695 57.415 31.720 1.00 44.10 248 SER A C 1
ATOM 1949 O O . SER A 1 272 ? 72.985 57.982 30.672 1.00 49.16 248 SER A O 1
ATOM 1952 N N . THR A 1 273 ? 72.941 56.135 31.937 1.00 35.43 249 THR A N 1
ATOM 1953 C CA . THR A 1 273 ? 73.481 55.249 30.919 1.00 38.09 249 THR A CA 1
ATOM 1954 C C . THR A 1 273 ? 72.450 55.036 29.814 1.00 36.81 249 THR A C 1
ATOM 1955 O O . THR A 1 273 ? 72.793 54.937 28.646 1.00 33.85 249 THR A O 1
ATOM 1959 N N . SER A 1 274 ? 71.182 54.973 30.202 1.00 36.54 250 SER A N 1
ATOM 1960 C CA . SER A 1 274 ? 70.105 54.719 29.264 1.00 34.35 250 SER A CA 1
ATOM 1961 C C . SER A 1 274 ? 69.890 55.876 28.280 1.00 39.12 250 SER A C 1
ATOM 1962 O O . SER A 1 274 ? 69.590 55.644 27.114 1.00 39.69 250 SER A O 1
ATOM 1965 N N . GLU A 1 275 ? 70.013 57.120 28.735 1.00 36.30 251 GLU A N 1
ATOM 1966 C CA . GLU A 1 275 ? 69.786 58.227 27.815 1.00 36.86 251 GLU A CA 1
ATOM 1967 C C . GLU A 1 275 ? 70.827 58.189 26.690 1.00 42.24 251 GLU A C 1
ATOM 1968 O O . GLU A 1 275 ? 70.480 58.319 25.510 1.00 40.94 251 GLU A O 1
ATOM 1974 N N . SER A 1 276 ? 72.095 58.007 27.057 1.00 38.84 252 SER A N 1
ATOM 1975 C CA . SER A 1 276 ? 73.148 57.907 26.056 1.00 42.77 252 SER A CA 1
ATOM 1976 C C . SER A 1 276 ? 72.984 56.696 25.128 1.00 43.51 252 SER A C 1
ATOM 1977 O O . SER A 1 276 ? 73.113 56.812 23.907 1.00 49.40 252 SER A O 1
ATOM 1980 N N . VAL A 1 277 ? 72.728 55.529 25.703 1.00 37.49 253 VAL A N 1
ATOM 1981 C CA . VAL A 1 277 ? 72.568 54.334 24.892 1.00 36.72 253 VAL A CA 1
ATOM 1982 C C . VAL A 1 277 ? 71.414 54.522 23.921 1.00 37.98 253 VAL A C 1
ATOM 1983 O O . VAL A 1 277 ? 71.560 54.311 22.713 1.00 37.11 253 VAL A O 1
ATOM 1987 N N . ILE A 1 278 ? 70.269 54.924 24.456 1.00 32.47 254 ILE A N 1
ATOM 1988 C CA . ILE A 1 278 ? 69.075 55.093 23.651 1.00 33.47 254 ILE A CA 1
ATOM 1989 C C . ILE A 1 278 ? 69.300 56.117 22.534 1.00 38.92 254 ILE A C 1
ATOM 1990 O O . ILE A 1 278 ? 68.860 55.924 21.403 1.00 41.57 254 ILE A O 1
ATOM 1995 N N . ARG A 1 279 ? 70.014 57.189 22.839 1.00 32.15 255 ARG A N 1
ATOM 1996 C CA . ARG A 1 279 ? 70.155 58.276 21.877 1.00 33.12 255 ARG A CA 1
ATOM 1997 C C . ARG A 1 279 ? 71.041 57.895 20.695 1.00 38.35 255 ARG A C 1
ATOM 1998 O O . ARG A 1 279 ? 70.737 58.254 19.572 1.00 37.70 255 ARG A O 1
ATOM 2006 N N . ARG A 1 280 ? 72.116 57.152 20.954 1.00 34.81 256 ARG A N 1
ATOM 2007 C CA . ARG A 1 280 ? 73.113 56.855 19.933 1.00 44.02 256 ARG A CA 1
ATOM 2008 C C . ARG A 1 280 ? 72.923 55.471 19.325 1.00 46.79 256 ARG A C 1
ATOM 2009 O O . ARG A 1 280 ? 73.631 55.090 18.389 1.00 45.59 256 ARG A O 1
ATOM 2017 N N . SER A 1 281 ? 71.954 54.724 19.839 1.00 36.01 257 SER A N 1
ATOM 2018 C CA . SER A 1 281 ? 71.720 53.381 19.327 1.00 40.43 257 SER A CA 1
ATOM 2019 C C . SER A 1 281 ? 71.027 53.424 17.977 1.00 36.66 257 SER A C 1
ATOM 2020 O O . SER A 1 281 ? 70.053 54.152 17.794 1.00 38.54 257 SER A O 1
ATOM 2023 N N . PRO A 1 282 ? 71.535 52.630 17.026 1.00 36.64 258 PRO A N 1
ATOM 2024 C CA . PRO A 1 282 ? 70.977 52.460 15.683 1.00 39.27 258 PRO A CA 1
ATOM 2025 C C . PRO A 1 282 ? 69.857 51.407 15.676 1.00 43.56 258 PRO A C 1
ATOM 2026 O O . PRO A 1 282 ? 69.234 51.192 14.626 1.00 46.75 258 PRO A O 1
ATOM 2030 N N . VAL A 1 283 ? 69.618 50.756 16.816 1.00 35.08 259 VAL A N 1
ATOM 2031 C CA . VAL A 1 283 ? 68.561 49.739 16.918 1.00 38.52 259 VAL A CA 1
ATOM 2032 C C . VAL A 1 283 ? 67.621 50.025 18.089 1.00 40.59 259 VAL A C 1
ATOM 2033 O O . VAL A 1 283 ? 67.910 50.867 18.939 1.00 33.82 259 VAL A O 1
ATOM 2037 N N . PRO A 1 284 ? 66.472 49.344 18.126 1.00 33.82 260 PRO A N 1
ATOM 2038 C CA . PRO A 1 284 ? 65.536 49.727 19.186 1.00 30.48 260 PRO A CA 1
ATOM 2039 C C . PRO A 1 284 ? 66.035 49.308 20.576 1.00 35.12 260 PRO A C 1
ATOM 2040 O O . PRO A 1 284 ? 66.679 48.269 20.724 1.00 39.47 260 PRO A O 1
ATOM 2044 N N . VAL A 1 285 ? 65.752 50.133 21.580 1.00 33.91 261 VAL A N 1
ATOM 2045 C CA . VAL A 1 285 ? 66.156 49.843 22.952 1.00 33.53 261 VAL A CA 1
ATOM 2046 C C . VAL A 1 285 ? 64.945 49.610 23.858 1.00 35.68 261 VAL A C 1
ATOM 2047 O O . VAL A 1 285 ? 64.053 50.456 23.962 1.00 37.02 261 VAL A O 1
ATOM 2051 N N . PHE A 1 286 ? 64.923 48.441 24.495 1.00 29.73 262 PHE A N 1
ATOM 2052 C CA . PHE A 1 286 ? 63.869 48.049 25.427 1.00 30.00 262 PHE A CA 1
ATOM 2053 C C . PHE A 1 286 ? 64.379 48.287 26.853 1.00 38.07 262 PHE A C 1
ATOM 2054 O O . PHE A 1 286 ? 65.452 47.801 27.229 1.00 40.75 262 PHE A O 1
ATOM 2062 N N . VAL A 1 287 ? 63.617 49.040 27.639 1.00 35.21 263 VAL A N 1
ATOM 2063 C CA . VAL A 1 287 ? 64.030 49.397 28.992 1.00 35.53 263 VAL A CA 1
ATOM 2064 C C . VAL A 1 287 ? 63.032 48.930 30.040 1.00 37.24 263 VAL A C 1
ATOM 2065 O O . VAL A 1 287 ? 61.890 49.391 30.078 1.00 38.18 263 VAL A O 1
ATOM 2069 N N . CYS A 1 288 ? 63.483 48.024 30.898 1.00 40.00 264 CYS A N 1
ATOM 2070 C CA . CYS A 1 288 ? 62.639 47.388 31.903 1.00 39.26 264 CYS A CA 1
ATOM 2071 C C . CYS A 1 288 ? 62.583 48.279 33.129 1.00 37.69 264 CYS A C 1
ATOM 2072 O O . CYS A 1 288 ? 63.618 48.776 33.579 1.00 45.05 264 CYS A O 1
ATOM 2075 N N . LYS A 1 289 ? 61.388 48.484 33.672 1.00 35.62 265 LYS A N 1
ATOM 2076 C CA . LYS A 1 289 ? 61.192 49.539 34.675 1.00 45.70 265 LYS A CA 1
ATOM 2077 C C . LYS A 1 289 ? 60.879 49.044 36.084 1.00 46.52 265 LYS A C 1
ATOM 2078 O O . LYS A 1 289 ? 60.692 49.847 36.990 1.00 46.18 265 LYS A O 1
ATOM 2084 N N . ARG A 1 290 ? 60.845 47.731 36.274 1.00 50.59 266 ARG A N 1
ATOM 2085 C CA . ARG A 1 290 ? 60.621 47.181 37.605 1.00 58.31 266 ARG A CA 1
ATOM 2086 C C . ARG A 1 290 ? 61.098 45.739 37.679 1.00 54.92 266 ARG A C 1
ATOM 2087 O O . ARG A 1 290 ? 61.265 45.083 36.648 1.00 53.66 266 ARG A O 1
ATOM 2095 N N . GLY A 1 291 ? 61.333 45.260 38.899 1.00 46.63 267 GLY A N 1
ATOM 2096 C CA . GLY A 1 291 ? 61.735 43.881 39.119 1.00 40.42 267 GLY A CA 1
ATOM 2097 C C . GLY A 1 291 ? 60.525 42.960 39.186 1.00 50.67 267 GLY A C 1
ATOM 2098 O O . GLY A 1 291 ? 59.378 43.427 39.244 1.00 56.34 267 GLY A O 1
ATOM 2099 N N . ASP A 1 292 ? 60.781 41.653 39.178 1.00 52.64 268 ASP A N 1
ATOM 2100 C CA . ASP A 1 292 ? 59.733 40.642 39.295 1.00 54.53 268 ASP A CA 1
ATOM 2101 C C . ASP A 1 292 ? 59.006 40.764 40.621 1.00 56.00 268 ASP A C 1
ATOM 2102 O O . ASP A 1 292 ? 57.818 40.439 40.718 1.00 55.64 268 ASP A O 1
ATOM 2107 N N . ASP A 1 293 ? 59.726 41.207 41.649 1.00 60.69 269 ASP A N 1
ATOM 2108 C CA . ASP A 1 293 ? 59.140 41.301 42.982 1.00 78.90 269 ASP A CA 1
ATOM 2109 C C . ASP A 1 293 ? 59.028 42.752 43.445 1.00 94.84 269 ASP A C 1
ATOM 2110 O O . ASP A 1 293 ? 59.411 43.102 44.560 1.00 95.54 269 ASP A O 1
ATOM 2115 N N . GLU A 1 294 ? 58.494 43.583 42.552 1.00 107.24 270 GLU A N 1
ATOM 2116 C CA . GLU A 1 294 ? 58.190 44.980 42.835 1.00 113.32 270 GLU A CA 1
ATOM 2117 C C . GLU A 1 294 ? 56.682 45.166 42.944 1.00 117.79 270 GLU A C 1
ATOM 2118 O O . GLU A 1 294 ? 56.055 45.586 41.973 1.00 114.14 270 GLU A O 1
ATOM 2125 N N . PHE B 1 20 ? 81.247 58.650 16.209 1.00 104.91 -4 PHE B N 1
ATOM 2126 C CA . PHE B 1 20 ? 82.648 58.654 16.620 1.00 107.13 -4 PHE B CA 1
ATOM 2127 C C . PHE B 1 20 ? 83.063 57.292 17.173 1.00 118.13 -4 PHE B C 1
ATOM 2128 O O . PHE B 1 20 ? 83.982 57.200 18.008 1.00 120.33 -4 PHE B O 1
ATOM 2136 N N . GLN B 1 21 ? 82.402 56.240 16.686 1.00 123.40 -3 GLN B N 1
ATOM 2137 C CA . GLN B 1 21 ? 82.482 54.926 17.322 1.00 128.51 -3 GLN B CA 1
ATOM 2138 C C . GLN B 1 21 ? 83.717 54.091 16.977 1.00 130.44 -3 GLN B C 1
ATOM 2139 O O . GLN B 1 21 ? 84.518 53.752 17.860 1.00 133.86 -3 GLN B O 1
ATOM 2145 N N . SER B 1 22 ? 83.858 53.733 15.709 1.00 126.29 -2 SER B N 1
ATOM 2146 C CA . SER B 1 22 ? 85.024 52.971 15.289 1.00 124.39 -2 SER B CA 1
ATOM 2147 C C . SER B 1 22 ? 86.291 53.845 15.320 1.00 122.36 -2 SER B C 1
ATOM 2148 O O . SER B 1 22 ? 87.413 53.348 15.500 1.00 121.74 -2 SER B O 1
ATOM 2151 N N . ASN B 1 23 ? 86.087 55.156 15.208 1.00 114.84 -1 ASN B N 1
ATOM 2152 C CA . ASN B 1 23 ? 87.135 56.058 14.746 1.00 103.85 -1 ASN B CA 1
ATOM 2153 C C . ASN B 1 23 ? 88.081 55.326 13.793 1.00 97.25 -1 ASN B C 1
ATOM 2154 O O . ASN B 1 23 ? 89.296 55.275 13.989 1.00 102.63 -1 ASN B O 1
ATOM 2159 N N . ALA B 1 24 ? 87.466 54.704 12.788 1.00 82.85 0 ALA B N 1
ATOM 2160 C CA . ALA B 1 24 ? 88.143 54.319 11.565 1.00 68.70 0 ALA B CA 1
ATOM 2161 C C . ALA B 1 24 ? 87.928 55.472 10.590 1.00 61.94 0 ALA B C 1
ATOM 2162 O O . ALA B 1 24 ? 86.825 56.015 10.485 1.00 57.68 0 ALA B O 1
ATOM 2172 N N . LEU B 1 26 ? 88.277 56.969 6.650 1.00 44.17 2 LEU B N 1
ATOM 2173 C CA . LEU B 1 26 ? 88.477 56.712 5.229 1.00 41.01 2 LEU B CA 1
ATOM 2174 C C . LEU B 1 26 ? 89.310 57.834 4.600 1.00 45.08 2 LEU B C 1
ATOM 2175 O O . LEU B 1 26 ? 88.991 59.021 4.723 1.00 42.80 2 LEU B O 1
ATOM 2180 N N . LEU B 1 27 ? 90.378 57.437 3.924 1.00 40.03 3 LEU B N 1
ATOM 2181 C CA . LEU B 1 27 ? 91.261 58.362 3.236 1.00 36.92 3 LEU B CA 1
ATOM 2182 C C . LEU B 1 27 ? 91.265 58.062 1.737 1.00 39.68 3 LEU B C 1
ATOM 2183 O O . LEU B 1 27 ? 91.904 57.113 1.283 1.00 46.19 3 LEU B O 1
ATOM 2188 N N . PRO B 1 28 ? 90.536 58.869 0.958 1.00 42.11 4 PRO B N 1
ATOM 2189 C CA . PRO B 1 28 ? 90.478 58.634 -0.486 1.00 39.24 4 PRO B CA 1
ATOM 2190 C C . PRO B 1 28 ? 91.678 59.278 -1.128 1.00 40.75 4 PRO B C 1
ATOM 2191 O O . PRO B 1 28 ? 91.921 60.449 -0.865 1.00 40.79 4 PRO B O 1
ATOM 2195 N N . THR B 1 29 ? 92.431 58.542 -1.936 1.00 41.28 5 THR B N 1
ATOM 2196 C CA . THR B 1 29 ? 93.532 59.170 -2.660 1.00 40.46 5 THR B CA 1
ATOM 2197 C C . THR B 1 29 ? 93.598 58.803 -4.141 1.00 42.22 5 THR B C 1
ATOM 2198 O O . THR B 1 29 ? 93.501 57.628 -4.506 1.00 40.73 5 THR B O 1
ATOM 2202 N N . ASP B 1 30 ? 93.763 59.824 -4.982 1.00 41.06 6 ASP B N 1
ATOM 2203 C CA . ASP B 1 30 ? 94.059 59.636 -6.402 1.00 42.24 6 ASP B CA 1
ATOM 2204 C C . ASP B 1 30 ? 95.568 59.705 -6.601 1.00 40.97 6 ASP B C 1
ATOM 2205 O O . ASP B 1 30 ? 96.035 59.950 -7.710 1.00 48.17 6 ASP B O 1
ATOM 2210 N N . LEU B 1 31 ? 96.318 59.524 -5.513 1.00 32.63 7 LEU B N 1
ATOM 2211 C CA . LEU B 1 31 ? 97.773 59.555 -5.536 1.00 40.23 7 LEU B CA 1
ATOM 2212 C C . LEU B 1 31 ? 98.347 60.974 -5.724 1.00 46.37 7 LEU B C 1
ATOM 2213 O O . LEU B 1 31 ? 99.552 61.148 -5.918 1.00 44.61 7 LEU B O 1
ATOM 2218 N N . SER B 1 32 ? 97.487 61.986 -5.648 1.00 45.33 8 SER B N 1
ATOM 2219 C CA . SER B 1 32 ? 97.917 63.367 -5.849 1.00 47.11 8 SER B CA 1
ATOM 2220 C C . SER B 1 32 ? 98.490 63.942 -4.571 1.00 52.33 8 SER B C 1
ATOM 2221 O O . SER B 1 32 ? 98.229 63.436 -3.469 1.00 49.25 8 SER B O 1
ATOM 2224 N N . GLU B 1 33 ? 99.263 65.011 -4.734 1.00 51.64 9 GLU B N 1
ATOM 2225 C CA . GLU B 1 33 ? 99.805 65.767 -3.617 1.00 58.90 9 GLU B CA 1
ATOM 2226 C C . GLU B 1 33 ? 98.674 66.257 -2.716 1.00 53.81 9 GLU B C 1
ATOM 2227 O O . GLU B 1 33 ? 98.742 66.142 -1.493 1.00 49.29 9 GLU B O 1
ATOM 2233 N N . ASN B 1 34 ? 97.642 66.822 -3.338 1.00 49.46 10 ASN B N 1
ATOM 2234 C CA . ASN B 1 34 ? 96.492 67.310 -2.605 1.00 49.34 10 ASN B CA 1
ATOM 2235 C C . ASN B 1 34 ? 95.954 66.230 -1.699 1.00 46.01 10 ASN B C 1
ATOM 2236 O O . ASN B 1 34 ? 95.640 66.470 -0.539 1.00 45.55 10 ASN B O 1
ATOM 2241 N N . SER B 1 35 ? 95.828 65.031 -2.245 1.00 48.47 11 SER B N 1
ATOM 2242 C CA . SER B 1 35 ? 95.195 63.954 -1.504 1.00 43.25 11 SER B CA 1
ATOM 2243 C C . SER B 1 35 ? 96.072 63.564 -0.313 1.00 38.25 11 SER B C 1
ATOM 2244 O O . SER B 1 35 ? 95.575 63.059 0.681 1.00 40.65 11 SER B O 1
ATOM 2247 N N . PHE B 1 36 ? 97.374 63.811 -0.417 1.00 33.55 12 PHE B N 1
ATOM 2248 C CA . PHE B 1 36 ? 98.306 63.444 0.649 1.00 44.50 12 PHE B CA 1
ATOM 2249 C C . PHE B 1 36 ? 98.408 64.489 1.769 1.00 44.07 12 PHE B C 1
ATOM 2250 O O . PHE B 1 36 ? 99.055 64.242 2.795 1.00 35.45 12 PHE B O 1
ATOM 2258 N N . LYS B 1 37 ? 97.791 65.655 1.572 1.00 41.49 13 LYS B N 1
ATOM 2259 C CA . LYS B 1 37 ? 97.749 66.666 2.632 1.00 46.93 13 LYS B CA 1
ATOM 2260 C C . LYS B 1 37 ? 97.276 66.063 3.968 1.00 46.33 13 LYS B C 1
ATOM 2261 O O . LYS B 1 37 ? 97.756 66.435 5.035 1.00 44.59 13 LYS B O 1
ATOM 2267 N N . VAL B 1 38 ? 96.332 65.130 3.897 1.00 45.90 14 VAL B N 1
ATOM 2268 C CA . VAL B 1 38 ? 95.753 64.512 5.089 1.00 44.64 14 VAL B CA 1
ATOM 2269 C C . VAL B 1 38 ? 96.806 63.794 5.934 1.00 46.71 14 VAL B C 1
ATOM 2270 O O . VAL B 1 38 ? 96.735 63.796 7.166 1.00 43.09 14 VAL B O 1
ATOM 2274 N N . LEU B 1 39 ? 97.797 63.195 5.276 1.00 49.46 15 LEU B N 1
ATOM 2275 C CA . LEU B 1 39 ? 98.807 62.412 5.986 1.00 50.42 15 LEU B CA 1
ATOM 2276 C C . LEU B 1 39 ? 99.670 63.299 6.876 1.00 53.48 15 LEU B C 1
ATOM 2277 O O . LEU B 1 39 ? 100.315 62.818 7.806 1.00 52.20 15 LEU B O 1
ATOM 2282 N N . GLU B 1 40 ? 99.666 64.599 6.592 1.00 52.77 16 GLU B N 1
ATOM 2283 C CA . GLU B 1 40 ? 100.388 65.564 7.416 1.00 57.83 16 GLU B CA 1
ATOM 2284 C C . GLU B 1 40 ? 99.831 65.700 8.834 1.00 50.42 16 GLU B C 1
ATOM 2285 O O . GLU B 1 40 ? 100.522 66.200 9.722 1.00 48.38 16 GLU B O 1
ATOM 2291 N N . TYR B 1 41 ? 98.590 65.262 9.040 1.00 45.89 17 TYR B N 1
ATOM 2292 C CA . TYR B 1 41 ? 97.930 65.383 10.340 1.00 43.17 17 TYR B CA 1
ATOM 2293 C C . TYR B 1 41 ? 97.822 64.040 11.061 1.00 46.55 17 TYR B C 1
ATOM 2294 O O . TYR B 1 41 ? 97.001 63.875 11.961 1.00 49.65 17 TYR B O 1
ATOM 2303 N N . LEU B 1 42 ? 98.635 63.075 10.659 1.00 47.75 18 LEU B N 1
ATOM 2304 C CA . LEU B 1 42 ? 98.558 61.760 11.278 1.00 50.25 18 LEU B CA 1
ATOM 2305 C C . LEU B 1 42 ? 98.759 61.859 12.793 1.00 50.43 18 LEU B C 1
ATOM 2306 O O . LEU B 1 42 ? 98.102 61.157 13.560 1.00 53.19 18 LEU B O 1
ATOM 2311 N N . GLY B 1 43 ? 99.658 62.741 13.222 1.00 51.80 19 GLY B N 1
ATOM 2312 C CA . GLY B 1 43 ? 99.883 62.949 14.642 1.00 56.13 19 GLY B CA 1
ATOM 2313 C C . GLY B 1 43 ? 98.589 63.314 15.347 1.00 55.96 19 GLY B C 1
ATOM 2314 O O . GLY B 1 43 ? 98.241 62.746 16.385 1.00 47.64 19 GLY B O 1
ATOM 2315 N N . ASP B 1 44 ? 97.862 64.260 14.762 1.00 50.87 20 ASP B N 1
ATOM 2316 C CA . ASP B 1 44 ? 96.619 64.736 15.346 1.00 45.61 20 ASP B CA 1
ATOM 2317 C C . ASP B 1 44 ? 95.557 63.655 15.392 1.00 47.29 20 ASP B C 1
ATOM 2318 O O . ASP B 1 44 ? 94.786 63.583 16.344 1.00 49.13 20 ASP B O 1
ATOM 2323 N N . PHE B 1 45 ? 95.527 62.813 14.364 1.00 45.87 21 PHE B N 1
ATOM 2324 C CA . PHE B 1 45 ? 94.532 61.752 14.268 1.00 48.40 21 PHE B CA 1
ATOM 2325 C C . PHE B 1 45 ? 94.803 60.654 15.271 1.00 54.65 21 PHE B C 1
ATOM 2326 O O . PHE B 1 45 ? 93.877 60.088 15.861 1.00 54.40 21 PHE B O 1
ATOM 2334 N N . LYS B 1 46 ? 96.082 60.343 15.441 1.00 57.97 22 LYS B N 1
ATOM 2335 C CA . LYS B 1 46 ? 96.513 59.424 16.481 1.00 62.32 22 LYS B CA 1
ATOM 2336 C C . LYS B 1 46 ? 95.959 59.901 17.829 1.00 57.75 22 LYS B C 1
ATOM 2337 O O . LYS B 1 46 ? 95.254 59.166 18.518 1.00 56.65 22 LYS B O 1
ATOM 2343 N N . LYS B 1 47 ? 96.263 61.150 18.171 1.00 55.51 23 LYS B N 1
ATOM 2344 C CA . LYS B 1 47 ? 95.858 61.744 19.442 1.00 59.31 23 LYS B CA 1
ATOM 2345 C C . LYS B 1 47 ? 94.356 61.682 19.700 1.00 54.58 23 LYS B C 1
ATOM 2346 O O . LYS B 1 47 ? 93.923 61.583 20.847 1.00 58.16 23 LYS B O 1
ATOM 2352 N N . VAL B 1 48 ? 93.557 61.753 18.642 1.00 49.44 24 VAL B N 1
ATOM 2353 C CA . VAL B 1 48 ? 92.114 61.871 18.827 1.00 47.33 24 VAL B CA 1
ATOM 2354 C C . VAL B 1 48 ? 91.429 60.508 18.817 1.00 48.98 24 VAL B C 1
ATOM 2355 O O . VAL B 1 48 ? 90.215 60.413 19.019 1.00 52.10 24 VAL B O 1
ATOM 2359 N N . GLY B 1 49 ? 92.213 59.457 18.582 1.00 45.43 25 GLY B N 1
ATOM 2360 C CA . GLY B 1 49 ? 91.717 58.101 18.738 1.00 47.30 25 GLY B CA 1
ATOM 2361 C C . GLY B 1 49 ? 91.443 57.334 17.464 1.00 55.12 25 GLY B C 1
ATOM 2362 O O . GLY B 1 49 ? 90.779 56.300 17.493 1.00 64.02 25 GLY B O 1
ATOM 2363 N N . VAL B 1 50 ? 91.938 57.829 16.336 1.00 55.09 26 VAL B N 1
ATOM 2364 C CA . VAL B 1 50 ? 91.805 57.087 15.090 1.00 52.29 26 VAL B CA 1
ATOM 2365 C C . VAL B 1 50 ? 92.737 55.887 15.157 1.00 56.70 26 VAL B C 1
ATOM 2366 O O . VAL B 1 50 ? 93.947 56.043 15.341 1.00 54.78 26 VAL B O 1
ATOM 2370 N N . GLU B 1 51 ? 92.176 54.686 15.030 1.00 60.69 27 GLU B N 1
ATOM 2371 C CA . GLU B 1 51 ? 92.979 53.477 15.156 1.00 66.64 27 GLU B CA 1
ATOM 2372 C C . GLU B 1 51 ? 93.300 52.821 13.819 1.00 66.70 27 GLU B C 1
ATOM 2373 O O . GLU B 1 51 ? 94.337 52.164 13.679 1.00 62.98 27 GLU B O 1
ATOM 2379 N N . GLU B 1 52 ? 92.412 52.993 12.844 1.00 67.27 28 GLU B N 1
ATOM 2380 C CA . GLU B 1 52 ? 92.625 52.436 11.511 1.00 63.14 28 GLU B CA 1
ATOM 2381 C C . GLU B 1 52 ? 92.288 53.468 10.452 1.00 59.00 28 GLU B C 1
ATOM 2382 O O . GLU B 1 52 ? 91.301 54.187 10.561 1.00 58.25 28 GLU B O 1
ATOM 2388 N N . ILE B 1 53 ? 93.113 53.536 9.421 1.00 56.94 29 ILE B N 1
ATOM 2389 C CA . ILE B 1 53 ? 92.784 54.323 8.250 1.00 48.56 29 ILE B CA 1
ATOM 2390 C C . ILE B 1 53 ? 92.728 53.397 7.053 1.00 49.82 29 ILE B C 1
ATOM 2391 O O . ILE B 1 53 ? 93.680 52.670 6.794 1.00 45.53 29 ILE B O 1
ATOM 2396 N N . GLY B 1 54 ? 91.611 53.403 6.332 1.00 47.12 30 GLY B N 1
ATOM 2397 C CA . GLY B 1 54 ? 91.550 52.687 5.075 1.00 45.73 30 GLY B CA 1
ATOM 2398 C C . GLY B 1 54 ? 91.950 53.617 3.940 1.00 49.74 30 GLY B C 1
ATOM 2399 O O . GLY B 1 54 ? 91.396 54.706 3.798 1.00 42.85 30 GLY B O 1
ATOM 2400 N N . VAL B 1 55 ? 92.923 53.208 3.133 1.00 46.08 31 VAL B N 1
ATOM 2401 C CA . VAL B 1 55 ? 93.352 54.048 2.028 1.00 39.83 31 VAL B CA 1
ATOM 2402 C C . VAL B 1 55 ? 92.625 53.592 0.776 1.00 45.66 31 VAL B C 1
ATOM 2403 O O . VAL B 1 55 ? 92.733 52.430 0.373 1.00 49.58 31 VAL B O 1
ATOM 2407 N N . LEU B 1 56 ? 91.868 54.497 0.164 1.00 41.48 32 LEU B N 1
ATOM 2408 C CA . LEU B 1 56 ? 91.036 54.099 -0.958 1.00 39.50 32 LEU B CA 1
ATOM 2409 C C . LEU B 1 56 ? 91.464 54.757 -2.260 1.00 46.15 32 LEU B C 1
ATOM 2410 O O . LEU B 1 56 ? 91.445 55.982 -2.398 1.00 46.98 32 LEU B O 1
ATOM 2415 N N . PHE B 1 57 ? 91.867 53.933 -3.214 1.00 44.12 33 PHE B N 1
ATOM 2416 C CA . PHE B 1 57 ? 92.175 54.432 -4.533 1.00 47.08 33 PHE B CA 1
ATOM 2417 C C . PHE B 1 57 ? 91.120 53.942 -5.497 1.00 51.83 33 PHE B C 1
ATOM 2418 O O . PHE B 1 57 ? 90.869 52.742 -5.577 1.00 53.17 33 PHE B O 1
ATOM 2426 N N . VAL B 1 58 ? 90.483 54.871 -6.204 1.00 49.22 34 VAL B N 1
ATOM 2427 C CA . VAL B 1 58 ? 89.494 54.511 -7.211 1.00 46.97 34 VAL B CA 1
ATOM 2428 C C . VAL B 1 58 ? 90.093 54.643 -8.607 1.00 52.54 34 VAL B C 1
ATOM 2429 O O . VAL B 1 58 ? 90.674 55.676 -8.952 1.00 54.47 34 VAL B O 1
ATOM 2433 N N . ILE B 1 59 ? 89.959 53.594 -9.407 1.00 51.70 35 ILE B N 1
ATOM 2434 C CA . ILE B 1 59 ? 90.354 53.672 -10.801 1.00 57.48 35 ILE B CA 1
ATOM 2435 C C . ILE B 1 59 ? 89.288 54.475 -11.543 1.00 56.38 35 ILE B C 1
ATOM 2436 O O . ILE B 1 59 ? 88.172 54.001 -11.758 1.00 57.40 35 ILE B O 1
ATOM 2441 N N . ASN B 1 60 ? 89.629 55.704 -11.907 1.00 55.28 36 ASN B N 1
ATOM 2442 C CA . ASN B 1 60 ? 88.626 56.642 -12.384 1.00 58.17 36 ASN B CA 1
ATOM 2443 C C . ASN B 1 60 ? 88.342 56.444 -13.859 1.00 64.28 36 ASN B C 1
ATOM 2444 O O . ASN B 1 60 ? 89.154 56.823 -14.702 1.00 66.75 36 ASN B O 1
ATOM 2449 N N . LEU B 1 61 ? 87.188 55.855 -14.160 1.00 65.08 37 LEU B N 1
ATOM 2450 C CA . LEU B 1 61 ? 86.817 55.542 -15.533 1.00 73.28 37 LEU B CA 1
ATOM 2451 C C . LEU B 1 61 ? 86.241 56.752 -16.254 1.00 85.40 37 LEU B C 1
ATOM 2452 O O . LEU B 1 61 ? 85.330 56.622 -17.070 1.00 93.66 37 LEU B O 1
ATOM 2457 N N . THR B 1 62 ? 86.771 57.929 -15.945 1.00 86.43 38 THR B N 1
ATOM 2458 C CA . THR B 1 62 ? 86.380 59.141 -16.647 1.00 88.00 38 THR B CA 1
ATOM 2459 C C . THR B 1 62 ? 87.575 60.082 -16.826 1.00 94.69 38 THR B C 1
ATOM 2460 O O . THR B 1 62 ? 87.496 61.263 -16.481 1.00 92.25 38 THR B O 1
ATOM 2464 N N . LYS B 1 63 ? 88.681 59.544 -17.349 1.00 101.51 39 LYS B N 1
ATOM 2465 C CA . LYS B 1 63 ? 89.853 60.352 -17.725 1.00 105.09 39 LYS B CA 1
ATOM 2466 C C . LYS B 1 63 ? 90.997 59.576 -18.396 1.00 109.96 39 LYS B C 1
ATOM 2467 O O . LYS B 1 63 ? 91.266 58.425 -18.054 1.00 107.17 39 LYS B O 1
ATOM 2473 N N . LEU B 1 64 ? 91.688 60.254 -19.317 1.00 118.09 40 LEU B N 1
ATOM 2474 C CA . LEU B 1 64 ? 92.563 59.620 -20.319 1.00 118.44 40 LEU B CA 1
ATOM 2475 C C . LEU B 1 64 ? 94.058 59.508 -19.994 1.00 114.26 40 LEU B C 1
ATOM 2476 O O . LEU B 1 64 ? 94.570 60.159 -19.078 1.00 116.49 40 LEU B O 1
ATOM 2481 N N . SER B 1 65 ? 94.733 58.681 -20.791 1.00 102.39 41 SER B N 1
ATOM 2482 C CA . SER B 1 65 ? 96.182 58.498 -20.757 1.00 91.63 41 SER B CA 1
ATOM 2483 C C . SER B 1 65 ? 96.561 57.305 -21.620 1.00 90.28 41 SER B C 1
ATOM 2484 O O . SER B 1 65 ? 95.971 57.090 -22.680 1.00 89.04 41 SER B O 1
ATOM 2487 N N . ASP B 1 72 ? 91.587 50.054 -24.267 1.00 94.09 48 ASP B N 1
ATOM 2488 C CA . ASP B 1 72 ? 91.166 48.782 -23.684 1.00 97.64 48 ASP B CA 1
ATOM 2489 C C . ASP B 1 72 ? 90.851 48.922 -22.195 1.00 98.78 48 ASP B C 1
ATOM 2490 O O . ASP B 1 72 ? 91.738 49.205 -21.384 1.00 98.71 48 ASP B O 1
ATOM 2495 N N . ILE B 1 73 ? 89.587 48.699 -21.844 1.00 97.99 49 ILE B N 1
ATOM 2496 C CA . ILE B 1 73 ? 89.106 48.938 -20.486 1.00 97.52 49 ILE B CA 1
ATOM 2497 C C . ILE B 1 73 ? 89.859 48.126 -19.430 1.00 97.28 49 ILE B C 1
ATOM 2498 O O . ILE B 1 73 ? 90.120 48.620 -18.333 1.00 94.38 49 ILE B O 1
ATOM 2503 N N . ASP B 1 74 ? 90.209 46.889 -19.766 1.00 97.15 50 ASP B N 1
ATOM 2504 C CA . ASP B 1 74 ? 90.917 46.017 -18.834 1.00 98.69 50 ASP B CA 1
ATOM 2505 C C . ASP B 1 74 ? 92.385 46.391 -18.717 1.00 94.63 50 ASP B C 1
ATOM 2506 O O . ASP B 1 74 ? 92.976 46.284 -17.644 1.00 92.02 50 ASP B O 1
ATOM 2511 N N . HIS B 1 75 ? 92.980 46.819 -19.824 1.00 92.30 51 HIS B N 1
ATOM 2512 C CA . HIS B 1 75 ? 94.376 47.210 -19.789 1.00 95.21 51 HIS B CA 1
ATOM 2513 C C . HIS B 1 75 ? 94.541 48.458 -18.937 1.00 88.42 51 HIS B C 1
ATOM 2514 O O . HIS B 1 75 ? 95.490 48.574 -18.162 1.00 87.42 51 HIS B O 1
ATOM 2521 N N . TYR B 1 76 ? 93.608 49.390 -19.086 1.00 84.25 52 TYR B N 1
ATOM 2522 C CA . TYR B 1 76 ? 93.615 50.611 -18.290 1.00 80.90 52 TYR B CA 1
ATOM 2523 C C . TYR B 1 76 ? 93.597 50.306 -16.792 1.00 72.90 52 TYR B C 1
ATOM 2524 O O . TYR B 1 76 ? 94.365 50.881 -16.020 1.00 68.05 52 TYR B O 1
ATOM 2533 N N . ILE B 1 77 ? 92.719 49.391 -16.393 1.00 70.43 53 ILE B N 1
ATOM 2534 C CA . ILE B 1 77 ? 92.543 49.038 -14.989 1.00 70.79 53 ILE B CA 1
ATOM 2535 C C . ILE B 1 77 ? 93.818 48.521 -14.329 1.00 79.14 53 ILE B C 1
ATOM 2536 O O . ILE B 1 77 ? 94.065 48.756 -13.143 1.00 80.64 53 ILE B O 1
ATOM 2541 N N . ASP B 1 78 ? 94.635 47.821 -15.098 1.00 80.46 54 ASP B N 1
ATOM 2542 C CA . ASP B 1 78 ? 95.828 47.215 -14.541 1.00 85.63 54 ASP B CA 1
ATOM 2543 C C . ASP B 1 78 ? 97.000 48.172 -14.611 1.00 78.25 54 ASP B C 1
ATOM 2544 O O . ASP B 1 78 ? 97.877 48.155 -13.753 1.00 78.64 54 ASP B O 1
ATOM 2549 N N . GLU B 1 79 ? 97.009 49.013 -15.636 1.00 75.14 55 GLU B N 1
ATOM 2550 C CA . GLU B 1 79 ? 98.013 50.062 -15.730 1.00 80.54 55 GLU B CA 1
ATOM 2551 C C . GLU B 1 79 ? 97.843 51.054 -14.580 1.00 80.38 55 GLU B C 1
ATOM 2552 O O . GLU B 1 79 ? 98.826 51.568 -14.037 1.00 76.74 55 GLU B O 1
ATOM 2566 N N . SER B 1 81 ? 96.135 50.183 -11.652 1.00 67.90 57 SER B N 1
ATOM 2567 C CA . SER B 1 81 ? 96.465 49.384 -10.476 1.00 67.89 57 SER B CA 1
ATOM 2568 C C . SER B 1 81 ? 97.976 49.302 -10.293 1.00 79.24 57 SER B C 1
ATOM 2569 O O . SER B 1 81 ? 98.484 49.502 -9.198 1.00 82.08 57 SER B O 1
ATOM 2572 N N . GLU B 1 82 ? 98.692 49.007 -11.372 1.00 91.02 58 GLU B N 1
ATOM 2573 C CA . GLU B 1 82 ? 100.154 48.987 -11.342 1.00 101.12 58 GLU B CA 1
ATOM 2574 C C . GLU B 1 82 ? 100.676 50.293 -10.748 1.00 90.40 58 GLU B C 1
ATOM 2575 O O . GLU B 1 82 ? 101.489 50.288 -9.825 1.00 87.29 58 GLU B O 1
ATOM 2581 N N . LYS B 1 83 ? 100.185 51.409 -11.275 1.00 82.90 59 LYS B N 1
ATOM 2582 C CA . LYS B 1 83 ? 100.605 52.727 -10.817 1.00 76.52 59 LYS B CA 1
ATOM 2583 C C . LYS B 1 83 ? 100.377 52.889 -9.314 1.00 66.99 59 LYS B C 1
ATOM 2584 O O . LYS B 1 83 ? 101.282 53.282 -8.578 1.00 71.05 59 LYS B O 1
ATOM 2590 N N . ALA B 1 84 ? 99.165 52.582 -8.863 1.00 57.49 60 ALA B N 1
ATOM 2591 C CA . ALA B 1 84 ? 98.798 52.750 -7.455 1.00 58.06 60 ALA B CA 1
ATOM 2592 C C . ALA B 1 84 ? 99.688 51.930 -6.541 1.00 61.62 60 ALA B C 1
ATOM 2593 O O . ALA B 1 84 ? 100.146 52.411 -5.507 1.00 59.91 60 ALA B O 1
ATOM 2595 N N . GLU B 1 85 ? 99.942 50.689 -6.940 1.00 68.20 61 GLU B N 1
ATOM 2596 C CA . GLU B 1 85 ? 100.707 49.755 -6.123 1.00 73.81 61 GLU B CA 1
ATOM 2597 C C . GLU B 1 85 ? 102.177 50.155 -5.980 1.00 72.25 61 GLU B C 1
ATOM 2598 O O . GLU B 1 85 ? 102.886 49.650 -5.109 1.00 75.34 61 GLU B O 1
ATOM 2604 N N . GLU B 1 86 ? 102.630 51.071 -6.828 1.00 70.34 62 GLU B N 1
ATOM 2605 C CA . GLU B 1 86 ? 103.978 51.602 -6.702 1.00 77.20 62 GLU B CA 1
ATOM 2606 C C . GLU B 1 86 ? 104.064 52.635 -5.581 1.00 78.04 62 GLU B C 1
ATOM 2607 O O . GLU B 1 86 ? 105.159 52.961 -5.124 1.00 82.05 62 GLU B O 1
ATOM 2613 N N . VAL B 1 87 ? 102.910 53.140 -5.138 1.00 72.93 63 VAL B N 1
ATOM 2614 C CA . VAL B 1 87 ? 102.864 54.301 -4.244 1.00 64.54 63 VAL B CA 1
ATOM 2615 C C . VAL B 1 87 ? 102.136 54.048 -2.923 1.00 57.48 63 VAL B C 1
ATOM 2616 O O . VAL B 1 87 ? 102.533 54.561 -1.875 1.00 54.76 63 VAL B O 1
ATOM 2620 N N . LEU B 1 88 ? 101.062 53.266 -2.980 1.00 55.04 64 LEU B N 1
ATOM 2621 C CA . LEU B 1 88 ? 100.203 53.059 -1.818 1.00 50.00 64 LEU B CA 1
ATOM 2622 C C . LEU B 1 88 ? 100.874 52.335 -0.650 1.00 54.23 64 LEU B C 1
ATOM 2623 O O . LEU B 1 88 ? 100.594 52.627 0.504 1.00 55.22 64 LEU B O 1
ATOM 2628 N N . PRO B 1 89 ? 101.758 51.378 -0.940 1.00 61.10 65 PRO B N 1
ATOM 2629 C CA . PRO B 1 89 ? 102.360 50.671 0.193 1.00 59.97 65 PRO B CA 1
ATOM 2630 C C . PRO B 1 89 ? 103.155 51.619 1.076 1.00 59.23 65 PRO B C 1
ATOM 2631 O O . PRO B 1 89 ? 103.215 51.420 2.288 1.00 57.72 65 PRO B O 1
ATOM 2635 N N . GLU B 1 90 ? 103.764 52.638 0.487 1.00 59.65 66 GLU B N 1
ATOM 2636 C CA . GLU B 1 90 ? 104.518 53.579 1.305 1.00 65.22 66 GLU B CA 1
ATOM 2637 C C . GLU B 1 90 ? 103.623 54.656 1.918 1.00 59.39 66 GLU B C 1
ATOM 2638 O O . GLU B 1 90 ? 103.989 55.279 2.905 1.00 60.66 66 GLU B O 1
ATOM 2644 N N . VAL B 1 91 ? 102.440 54.859 1.346 1.00 57.67 67 VAL B N 1
ATOM 2645 C CA . VAL B 1 91 ? 101.403 55.600 2.050 1.00 50.55 67 VAL B CA 1
ATOM 2646 C C . VAL B 1 91 ? 101.046 54.794 3.294 1.00 50.26 67 VAL B C 1
ATOM 2647 O O . VAL B 1 91 ? 100.912 55.341 4.380 1.00 51.86 67 VAL B O 1
ATOM 2651 N N . ALA B 1 92 ? 100.904 53.482 3.130 1.00 54.33 68 ALA B N 1
ATOM 2652 C CA . ALA B 1 92 ? 100.592 52.601 4.254 1.00 56.37 68 ALA B CA 1
ATOM 2653 C C . ALA B 1 92 ? 101.735 52.642 5.256 1.00 61.08 68 ALA B C 1
ATOM 2654 O O . ALA B 1 92 ? 101.506 52.616 6.463 1.00 56.36 68 ALA B O 1
ATOM 2656 N N . GLN B 1 93 ? 102.962 52.719 4.739 1.00 61.02 69 GLN B N 1
ATOM 2657 C CA . GLN B 1 93 ? 104.170 52.800 5.566 1.00 64.49 69 GLN B CA 1
ATOM 2658 C C . GLN B 1 93 ? 104.161 54.049 6.450 1.00 63.54 69 GLN B C 1
ATOM 2659 O O . GLN B 1 93 ? 104.383 53.971 7.660 1.00 60.85 69 GLN B O 1
ATOM 2665 N N . LYS B 1 94 ? 103.900 55.200 5.839 1.00 59.68 70 LYS B N 1
ATOM 2666 C CA . LYS B 1 94 ? 103.884 56.450 6.577 1.00 61.79 70 LYS B CA 1
ATOM 2667 C C . LYS B 1 94 ? 102.837 56.404 7.699 1.00 62.32 70 LYS B C 1
ATOM 2668 O O . LYS B 1 94 ? 103.123 56.795 8.834 1.00 68.91 70 LYS B O 1
ATOM 2674 N N . ILE B 1 95 ? 101.639 55.904 7.386 1.00 57.83 71 ILE B N 1
ATOM 2675 C CA . ILE B 1 95 ? 100.571 55.754 8.382 1.00 56.63 71 ILE B CA 1
ATOM 2676 C C . ILE B 1 95 ? 100.974 54.852 9.539 1.00 59.10 71 ILE B C 1
ATOM 2677 O O . ILE B 1 95 ? 100.768 55.187 10.703 1.00 59.61 71 ILE B O 1
ATOM 2682 N N . GLU B 1 96 ? 101.528 53.691 9.209 1.00 66.32 72 GLU B N 1
ATOM 2683 C CA . GLU B 1 96 ? 101.945 52.731 10.221 1.00 73.54 72 GLU B CA 1
ATOM 2684 C C . GLU B 1 96 ? 102.962 53.376 11.157 1.00 68.94 72 GLU B C 1
ATOM 2685 O O . GLU B 1 96 ? 102.913 53.195 12.375 1.00 60.68 72 GLU B O 1
ATOM 2691 N N . ALA B 1 97 ? 103.882 54.138 10.572 1.00 74.42 73 ALA B N 1
ATOM 2692 C CA . ALA B 1 97 ? 104.963 54.766 11.330 1.00 72.48 73 ALA B CA 1
ATOM 2693 C C . ALA B 1 97 ? 104.418 55.723 12.387 1.00 71.58 73 ALA B C 1
ATOM 2694 O O . ALA B 1 97 ? 105.025 55.906 13.439 1.00 76.24 73 ALA B O 1
ATOM 2696 N N . ALA B 1 98 ? 103.269 56.329 12.102 1.00 70.20 74 ALA B N 1
ATOM 2697 C CA . ALA B 1 98 ? 102.594 57.188 13.074 1.00 68.82 74 ALA B CA 1
ATOM 2698 C C . ALA B 1 98 ? 101.793 56.375 14.090 1.00 62.90 74 ALA B C 1
ATOM 2699 O O . ALA B 1 98 ? 101.010 56.931 14.854 1.00 56.90 74 ALA B O 1
ATOM 2701 N N . GLY B 1 99 ? 102.000 55.060 14.098 1.00 64.32 75 GLY B N 1
ATOM 2702 C CA . GLY B 1 99 ? 101.347 54.190 15.062 1.00 60.11 75 GLY B CA 1
ATOM 2703 C C . GLY B 1 99 ? 99.861 54.016 14.815 1.00 57.59 75 GLY B C 1
ATOM 2704 O O . GLY B 1 99 ? 99.088 53.818 15.743 1.00 60.43 75 GLY B O 1
ATOM 2705 N N . ILE B 1 100 ? 99.455 54.101 13.555 1.00 58.04 76 ILE B N 1
ATOM 2706 C CA . ILE B 1 100 ? 98.072 53.833 13.194 1.00 56.20 76 ILE B CA 1
ATOM 2707 C C . ILE B 1 100 ? 98.023 52.677 12.205 1.00 59.60 76 ILE B C 1
ATOM 2708 O O . ILE B 1 100 ? 98.924 52.538 11.363 1.00 61.91 76 ILE B O 1
ATOM 2713 N N . LYS B 1 101 ? 96.982 51.851 12.313 1.00 51.84 77 LYS B N 1
ATOM 2714 C CA . LYS B 1 101 ? 96.810 50.706 11.423 1.00 61.41 77 LYS B CA 1
ATOM 2715 C C . LYS B 1 101 ? 96.301 51.152 10.053 1.00 65.64 77 LYS B C 1
ATOM 2716 O O . LYS B 1 101 ? 95.308 51.866 9.944 1.00 71.94 77 LYS B O 1
ATOM 2722 N N . ALA B 1 102 ? 96.996 50.728 9.010 1.00 64.33 78 ALA B N 1
ATOM 2723 C CA . ALA B 1 102 ? 96.672 51.144 7.658 1.00 64.10 78 ALA B CA 1
ATOM 2724 C C . ALA B 1 102 ? 96.130 49.964 6.856 1.00 63.90 78 ALA B C 1
ATOM 2725 O O . ALA B 1 102 ? 96.635 48.851 6.967 1.00 66.03 78 ALA B O 1
ATOM 2727 N N . GLU B 1 103 ? 95.101 50.201 6.053 1.00 57.63 79 GLU B N 1
ATOM 2728 C CA . GLU B 1 103 ? 94.536 49.132 5.244 1.00 62.39 79 GLU B CA 1
ATOM 2729 C C . GLU B 1 103 ? 94.236 49.612 3.823 1.00 60.48 79 GLU B C 1
ATOM 2730 O O . GLU B 1 103 ? 93.244 50.300 3.590 1.00 63.10 79 GLU B O 1
ATOM 2736 N N . VAL B 1 104 ? 95.105 49.265 2.877 1.00 57.39 80 VAL B N 1
ATOM 2737 C CA . VAL B 1 104 ? 94.867 49.613 1.477 1.00 53.49 80 VAL B CA 1
ATOM 2738 C C . VAL B 1 104 ? 93.697 48.809 0.939 1.00 53.87 80 VAL B C 1
ATOM 2739 O O . VAL B 1 104 ? 93.798 47.594 0.756 1.00 65.65 80 VAL B O 1
ATOM 2743 N N . ILE B 1 105 ? 92.590 49.492 0.685 1.00 47.80 81 ILE B N 1
ATOM 2744 C CA . ILE B 1 105 ? 91.364 48.826 0.286 1.00 48.56 81 ILE B CA 1
ATOM 2745 C C . ILE B 1 105 ? 91.524 48.201 -1.089 1.00 58.61 81 ILE B C 1
ATOM 2746 O O . ILE B 1 105 ? 91.865 48.874 -2.065 1.00 64.05 81 ILE B O 1
ATOM 2751 N N . LYS B 1 106 ? 91.288 46.896 -1.144 1.00 60.70 82 LYS B N 1
ATOM 2752 C CA . LYS B 1 106 ? 91.446 46.123 -2.363 1.00 63.80 82 LYS B CA 1
ATOM 2753 C C . LYS B 1 106 ? 90.262 45.180 -2.525 1.00 65.84 82 LYS B C 1
ATOM 2754 O O . LYS B 1 106 ? 89.681 44.721 -1.534 1.00 65.70 82 LYS B O 1
ATOM 2760 N N . PRO B 1 107 ? 89.886 44.909 -3.783 1.00 64.76 83 PRO B N 1
ATOM 2761 C CA . PRO B 1 107 ? 90.588 45.456 -4.945 1.00 60.53 83 PRO B CA 1
ATOM 2762 C C . PRO B 1 107 ? 90.169 46.900 -5.181 1.00 56.70 83 PRO B C 1
ATOM 2763 O O . PRO B 1 107 ? 89.112 47.316 -4.697 1.00 61.46 83 PRO B O 1
ATOM 2767 N N . PHE B 1 108 ? 90.986 47.656 -5.906 1.00 51.86 84 PHE B N 1
ATOM 2768 C CA . PHE B 1 108 ? 90.632 49.028 -6.247 1.00 52.46 84 PHE B CA 1
ATOM 2769 C C . PHE B 1 108 ? 89.309 49.042 -6.994 1.00 62.24 84 PHE B C 1
ATOM 2770 O O . PHE B 1 108 ? 89.179 48.408 -8.045 1.00 69.53 84 PHE B O 1
ATOM 2778 N N . PRO B 1 109 ? 88.314 49.758 -6.457 1.00 61.99 85 PRO B N 1
ATOM 2779 C CA . PRO B 1 109 ? 87.072 49.872 -7.226 1.00 60.75 85 PRO B CA 1
ATOM 2780 C C . PRO B 1 109 ? 87.354 50.635 -8.518 1.00 57.40 85 PRO B C 1
ATOM 2781 O O . PRO B 1 109 ? 88.260 51.470 -8.549 1.00 61.41 85 PRO B O 1
ATOM 2785 N N . ALA B 1 110 ? 86.603 50.346 -9.573 1.00 56.93 86 ALA B N 1
ATOM 2786 C CA . ALA B 1 110 ? 86.738 51.078 -10.832 1.00 54.64 86 ALA B CA 1
ATOM 2787 C C . ALA B 1 110 ? 85.389 51.699 -11.205 1.00 60.85 86 ALA B C 1
ATOM 2788 O O . ALA B 1 110 ? 84.349 51.027 -11.161 1.00 56.82 86 ALA B O 1
ATOM 2790 N N . GLY B 1 111 ? 85.403 52.982 -11.557 1.00 59.47 87 GLY B N 1
ATOM 2791 C CA . GLY B 1 111 ? 84.167 53.693 -11.831 1.00 58.97 87 GLY B CA 1
ATOM 2792 C C . GLY B 1 111 ? 84.219 55.169 -11.483 1.00 59.29 87 GLY B C 1
ATOM 2793 O O . GLY B 1 111 ? 85.189 55.853 -11.799 1.00 62.17 87 GLY B O 1
ATOM 2794 N N . ASP B 1 112 ? 83.166 55.658 -10.837 1.00 59.12 88 ASP B N 1
ATOM 2795 C CA . ASP B 1 112 ? 83.080 57.062 -10.449 1.00 58.85 88 ASP B CA 1
ATOM 2796 C C . ASP B 1 112 ? 83.613 57.230 -9.022 1.00 54.36 88 ASP B C 1
ATOM 2797 O O . ASP B 1 112 ? 83.108 56.605 -8.087 1.00 48.52 88 ASP B O 1
ATOM 2802 N N . PRO B 1 113 ? 84.650 58.064 -8.853 1.00 53.29 89 PRO B N 1
ATOM 2803 C CA . PRO B 1 113 ? 85.296 58.178 -7.540 1.00 51.12 89 PRO B CA 1
ATOM 2804 C C . PRO B 1 113 ? 84.304 58.598 -6.472 1.00 47.93 89 PRO B C 1
ATOM 2805 O O . PRO B 1 113 ? 84.273 58.027 -5.373 1.00 47.48 89 PRO B O 1
ATOM 2809 N N . VAL B 1 114 ? 83.489 59.594 -6.786 1.00 41.11 90 VAL B N 1
ATOM 2810 C CA . VAL B 1 114 ? 82.526 60.047 -5.803 1.00 37.53 90 VAL B CA 1
ATOM 2811 C C . VAL B 1 114 ? 81.663 58.887 -5.337 1.00 44.77 90 VAL B C 1
ATOM 2812 O O . VAL B 1 114 ? 81.545 58.638 -4.130 1.00 48.10 90 VAL B O 1
ATOM 2816 N N . VAL B 1 115 ? 81.071 58.164 -6.284 1.00 45.20 91 VAL B N 1
ATOM 2817 C CA . VAL B 1 115 ? 80.245 57.015 -5.932 1.00 45.31 91 VAL B CA 1
ATOM 2818 C C . VAL B 1 115 ? 80.998 55.981 -5.111 1.00 46.72 91 VAL B C 1
ATOM 2819 O O . VAL B 1 115 ? 80.502 55.529 -4.079 1.00 51.00 91 VAL B O 1
ATOM 2823 N N . GLU B 1 116 ? 82.194 55.608 -5.558 1.00 48.98 92 GLU B N 1
ATOM 2824 C CA . GLU B 1 116 ? 82.952 54.561 -4.876 1.00 48.43 92 GLU B CA 1
ATOM 2825 C C . GLU B 1 116 ? 83.410 55.013 -3.495 1.00 46.41 92 GLU B C 1
ATOM 2826 O O . GLU B 1 116 ? 83.444 54.226 -2.541 1.00 44.94 92 GLU B O 1
ATOM 2832 N N . ILE B 1 117 ? 83.766 56.286 -3.385 1.00 42.52 93 ILE B N 1
ATOM 2833 C CA . ILE B 1 117 ? 84.172 56.817 -2.094 1.00 42.67 93 ILE B CA 1
ATOM 2834 C C . ILE B 1 117 ? 83.024 56.738 -1.094 1.00 41.19 93 ILE B C 1
ATOM 2835 O O . ILE B 1 117 ? 83.183 56.178 -0.008 1.00 44.45 93 ILE B O 1
ATOM 2840 N N . ILE B 1 118 ? 81.867 57.284 -1.464 1.00 45.17 94 ILE B N 1
ATOM 2841 C CA . ILE B 1 118 ? 80.687 57.205 -0.611 1.00 53.76 94 ILE B CA 1
ATOM 2842 C C . ILE B 1 118 ? 80.411 55.753 -0.233 1.00 58.30 94 ILE B C 1
ATOM 2843 O O . ILE B 1 118 ? 80.216 55.428 0.940 1.00 60.46 94 ILE B O 1
ATOM 2848 N N . LYS B 1 119 ? 80.390 54.885 -1.240 1.00 51.62 95 LYS B N 1
ATOM 2849 C CA . LYS B 1 119 ? 80.146 53.469 -1.021 1.00 53.63 95 LYS B CA 1
ATOM 2850 C C . LYS B 1 119 ? 81.070 52.916 0.061 1.00 56.46 95 LYS B C 1
ATOM 2851 O O . LYS B 1 119 ? 80.607 52.377 1.060 1.00 58.31 95 LYS B O 1
ATOM 2857 N N . ALA B 1 120 ? 82.376 53.075 -0.115 1.00 53.31 96 ALA B N 1
ATOM 2858 C CA . ALA B 1 120 ? 83.317 52.518 0.846 1.00 46.54 96 ALA B CA 1
ATOM 2859 C C . ALA B 1 120 ? 83.188 53.177 2.217 1.00 50.63 96 ALA B C 1
ATOM 2860 O O . ALA B 1 120 ? 83.524 52.569 3.229 1.00 56.82 96 ALA B O 1
ATOM 2862 N N . SER B 1 121 ? 82.699 54.413 2.257 1.00 51.61 97 SER B N 1
ATOM 2863 C CA . SER B 1 121 ? 82.702 55.185 3.510 1.00 57.64 97 SER B CA 1
ATOM 2864 C C . SER B 1 121 ? 81.760 54.629 4.583 1.00 63.41 97 SER B C 1
ATOM 2865 O O . SER B 1 121 ? 81.911 54.939 5.772 1.00 57.00 97 SER B O 1
ATOM 2868 N N . GLU B 1 122 ? 80.791 53.824 4.149 1.00 71.69 98 GLU B N 1
ATOM 2869 C CA . GLU B 1 122 ? 79.809 53.204 5.044 1.00 80.37 98 GLU B CA 1
ATOM 2870 C C . GLU B 1 122 ? 80.482 52.393 6.143 1.00 76.14 98 GLU B C 1
ATOM 2871 O O . GLU B 1 122 ? 79.871 52.093 7.169 1.00 80.79 98 GLU B O 1
ATOM 2877 N N . ASN B 1 123 ? 81.742 52.037 5.927 1.00 64.63 99 ASN B N 1
ATOM 2878 C CA . ASN B 1 123 ? 82.466 51.236 6.896 1.00 64.11 99 ASN B CA 1
ATOM 2879 C C . ASN B 1 123 ? 83.378 52.044 7.815 1.00 65.23 99 ASN B C 1
ATOM 2880 O O . ASN B 1 123 ? 84.128 51.481 8.614 1.00 65.22 99 ASN B O 1
ATOM 2885 N N . TYR B 1 124 ? 83.291 53.366 7.728 1.00 62.29 100 TYR B N 1
ATOM 2886 C CA . TYR B 1 124 ? 84.184 54.214 8.502 1.00 55.03 100 TYR B CA 1
ATOM 2887 C C . TYR B 1 124 ? 83.416 55.253 9.307 1.00 49.89 100 TYR B C 1
ATOM 2888 O O . TYR B 1 124 ? 82.249 55.510 9.026 1.00 48.14 100 TYR B O 1
ATOM 2897 N N . SER B 1 125 ? 84.072 55.825 10.317 1.00 48.90 101 SER B N 1
ATOM 2898 C CA . SER B 1 125 ? 83.476 56.883 11.132 1.00 52.62 101 SER B CA 1
ATOM 2899 C C . SER B 1 125 ? 83.352 58.182 10.357 1.00 57.65 101 SER B C 1
ATOM 2900 O O . SER B 1 125 ? 82.369 58.904 10.520 1.00 57.71 101 SER B O 1
ATOM 2903 N N . PHE B 1 126 ? 84.367 58.488 9.545 1.00 55.77 102 PHE B N 1
ATOM 2904 C CA . PHE B 1 126 ? 84.362 59.696 8.719 1.00 48.90 102 PHE B CA 1
ATOM 2905 C C . PHE B 1 126 ? 85.333 59.652 7.534 1.00 48.05 102 PHE B C 1
ATOM 2906 O O . PHE B 1 126 ? 86.218 58.801 7.452 1.00 49.13 102 PHE B O 1
ATOM 2914 N N . ILE B 1 127 ? 85.131 60.573 6.603 1.00 46.43 103 ILE B N 1
ATOM 2915 C CA . ILE B 1 127 ? 86.015 60.737 5.467 1.00 40.25 103 ILE B CA 1
ATOM 2916 C C . ILE B 1 127 ? 86.935 61.914 5.734 1.00 38.74 103 ILE B C 1
ATOM 2917 O O . ILE B 1 127 ? 86.466 62.985 6.119 1.00 42.40 103 ILE B O 1
ATOM 2922 N N . ALA B 1 128 ? 88.238 61.727 5.543 1.00 36.83 104 ALA B N 1
ATOM 2923 C CA . ALA B 1 128 ? 89.165 62.858 5.575 1.00 35.64 104 ALA B CA 1
ATOM 2924 C C . ALA B 1 128 ? 89.766 63.007 4.191 1.00 37.83 104 ALA B C 1
ATOM 2925 O O . ALA B 1 128 ? 90.356 62.063 3.682 1.00 41.89 104 ALA B O 1
ATOM 2935 N N . GLY B 1 130 ? 92.008 65.453 1.173 1.00 38.37 106 GLY B N 1
ATOM 2936 C CA . GLY B 1 130 ? 92.856 66.572 0.825 1.00 35.13 106 GLY B CA 1
ATOM 2937 C C . GLY B 1 130 ? 92.301 67.189 -0.428 1.00 36.89 106 GLY B C 1
ATOM 2938 O O . GLY B 1 130 ? 92.153 66.507 -1.444 1.00 42.74 106 GLY B O 1
ATOM 2939 N N . SER B 1 131 ? 91.978 68.476 -0.362 1.00 33.69 107 SER B N 1
ATOM 2940 C CA . SER B 1 131 ? 91.451 69.176 -1.522 1.00 41.38 107 SER B CA 1
ATOM 2941 C C . SER B 1 131 ? 92.488 70.169 -2.033 1.00 44.72 107 SER B C 1
ATOM 2942 O O . SER B 1 131 ? 93.539 70.318 -1.398 1.00 42.08 107 SER B O 1
ATOM 2945 N N . ARG B 1 132 ? 92.203 70.846 -3.156 1.00 42.76 108 ARG B N 1
ATOM 2946 C CA . ARG B 1 132 ? 93.093 71.916 -3.625 1.00 48.55 108 ARG B CA 1
ATOM 2947 C C . ARG B 1 132 ? 93.245 73.033 -2.580 1.00 49.14 108 ARG B C 1
ATOM 2948 O O . ARG B 1 132 ? 92.368 73.234 -1.730 1.00 46.41 108 ARG B O 1
ATOM 2956 N N . GLY B 1 133 ? 94.368 73.740 -2.632 1.00 50.40 109 GLY B N 1
ATOM 2957 C CA . GLY B 1 133 ? 94.681 74.719 -1.613 1.00 63.91 109 GLY B CA 1
ATOM 2958 C C . GLY B 1 133 ? 95.333 76.003 -2.086 1.00 79.31 109 GLY B C 1
ATOM 2959 O O . GLY B 1 133 ? 94.752 77.084 -1.957 1.00 86.02 109 GLY B O 1
ATOM 2960 N N . ALA B 1 134 ? 96.540 75.891 -2.626 1.00 89.01 110 ALA B N 1
ATOM 2961 C CA . ALA B 1 134 ? 97.386 77.064 -2.849 1.00 102.05 110 ALA B CA 1
ATOM 2962 C C . ALA B 1 134 ? 98.115 77.431 -1.555 1.00 103.90 110 ALA B C 1
ATOM 2963 O O . ALA B 1 134 ? 97.969 76.760 -0.533 1.00 103.12 110 ALA B O 1
ATOM 2965 N N . SER B 1 135 ? 98.907 78.492 -1.605 1.00 105.13 111 SER B N 1
ATOM 2966 C CA . SER B 1 135 ? 99.668 78.918 -0.440 1.00 106.65 111 SER B CA 1
ATOM 2967 C C . SER B 1 135 ? 99.394 80.388 -0.155 1.00 107.27 111 SER B C 1
ATOM 2968 O O . SER B 1 135 ? 99.793 80.917 0.885 1.00 106.49 111 SER B O 1
ATOM 2971 N N . LYS B 1 136 ? 98.705 81.043 -1.085 1.00 105.93 112 LYS B N 1
ATOM 2972 C CA . LYS B 1 136 ? 98.287 82.419 -0.877 1.00 107.76 112 LYS B CA 1
ATOM 2973 C C . LYS B 1 136 ? 97.020 82.452 -0.030 1.00 108.95 112 LYS B C 1
ATOM 2974 O O . LYS B 1 136 ? 96.444 83.515 0.202 1.00 108.90 112 LYS B O 1
ATOM 2980 N N . PHE B 1 137 ? 96.599 81.279 0.438 1.00 109.91 113 PHE B N 1
ATOM 2981 C CA . PHE B 1 137 ? 95.479 81.179 1.368 1.00 110.84 113 PHE B CA 1
ATOM 2982 C C . PHE B 1 137 ? 94.293 82.030 0.921 1.00 110.14 113 PHE B C 1
ATOM 2983 O O . PHE B 1 137 ? 93.908 82.985 1.602 1.00 111.05 113 PHE B O 1
ATOM 2991 N N . LYS B 1 138 ? 93.723 81.687 -0.227 1.00 102.53 114 LYS B N 1
ATOM 2992 C CA . LYS B 1 138 ? 92.556 82.400 -0.728 1.00 94.49 114 LYS B CA 1
ATOM 2993 C C . LYS B 1 138 ? 91.357 81.454 -0.895 1.00 86.45 114 LYS B C 1
ATOM 2994 O O . LYS B 1 138 ? 91.466 80.246 -0.649 1.00 87.91 114 LYS B O 1
ATOM 3000 N N . LYS B 1 139 ? 90.211 82.004 -1.288 1.00 70.16 115 LYS B N 1
ATOM 3001 C CA . LYS B 1 139 ? 89.020 81.189 -1.501 1.00 61.34 115 LYS B CA 1
ATOM 3002 C C . LYS B 1 139 ? 89.214 80.272 -2.704 1.00 57.32 115 LYS B C 1
ATOM 3003 O O . LYS B 1 139 ? 89.469 80.736 -3.815 1.00 58.80 115 LYS B O 1
ATOM 3009 N N . ILE B 1 140 ? 89.087 78.970 -2.485 1.00 50.90 116 ILE B N 1
ATOM 3010 C CA . ILE B 1 140 ? 89.471 78.014 -3.514 1.00 51.97 116 ILE B CA 1
ATOM 3011 C C . ILE B 1 140 ? 88.283 77.547 -4.348 1.00 47.59 116 ILE B C 1
ATOM 3012 O O . ILE B 1 140 ? 87.131 77.661 -3.941 1.00 48.90 116 ILE B O 1
ATOM 3017 N N . LEU B 1 141 ? 88.578 77.047 -5.536 1.00 42.49 117 LEU B N 1
ATOM 3018 C CA . LEU B 1 141 ? 87.571 76.403 -6.361 1.00 43.65 117 LEU B CA 1
ATOM 3019 C C . LEU B 1 141 ? 87.662 74.899 -6.157 1.00 45.43 117 LEU B C 1
ATOM 3020 O O . LEU B 1 141 ? 88.625 74.258 -6.579 1.00 50.61 117 LEU B O 1
ATOM 3025 N N . LEU B 1 142 ? 86.657 74.345 -5.495 1.00 37.94 118 LEU B N 1
ATOM 3026 C CA . LEU B 1 142 ? 86.597 72.915 -5.222 1.00 41.16 118 LEU B CA 1
ATOM 3027 C C . LEU B 1 142 ? 86.383 72.133 -6.510 1.00 43.39 118 LEU B C 1
ATOM 3028 O O . LEU B 1 142 ? 85.566 72.525 -7.335 1.00 41.14 118 LEU B O 1
ATOM 3033 N N . GLY B 1 143 ? 87.084 71.013 -6.669 1.00 43.13 119 GLY B N 1
ATOM 3034 C CA . GLY B 1 143 ? 86.871 70.142 -7.819 1.00 37.51 119 GLY B CA 1
ATOM 3035 C C . GLY B 1 143 ? 85.619 69.275 -7.725 1.00 44.13 119 GLY B C 1
ATOM 3036 O O . GLY B 1 143 ? 84.908 69.271 -6.694 1.00 40.99 119 GLY B O 1
ATOM 3037 N N . SER B 1 144 ? 85.348 68.523 -8.795 1.00 33.73 120 SER B N 1
ATOM 3038 C CA . SER B 1 144 ? 84.149 67.682 -8.845 1.00 42.42 120 SER B CA 1
ATOM 3039 C C . SER B 1 144 ? 84.156 66.561 -7.803 1.00 40.83 120 SER B C 1
ATOM 3040 O O . SER B 1 144 ? 83.107 66.136 -7.338 1.00 40.44 120 SER B O 1
ATOM 3043 N N . VAL B 1 145 ? 85.322 66.065 -7.421 1.00 45.56 121 VAL B N 1
ATOM 3044 C CA . VAL B 1 145 ? 85.306 64.991 -6.428 1.00 45.64 121 VAL B CA 1
ATOM 3045 C C . VAL B 1 145 ? 85.010 65.520 -5.025 1.00 45.56 121 VAL B C 1
ATOM 3046 O O . VAL B 1 145 ? 84.236 64.921 -4.278 1.00 40.69 121 VAL B O 1
ATOM 3050 N N . SER B 1 146 ? 85.612 66.645 -4.667 1.00 47.66 122 SER B N 1
ATOM 3051 C CA . SER B 1 146 ? 85.314 67.244 -3.377 1.00 43.69 122 SER B CA 1
ATOM 3052 C C . SER B 1 146 ? 83.854 67.705 -3.340 1.00 47.49 122 SER B C 1
ATOM 3053 O O . SER B 1 146 ? 83.158 67.489 -2.347 1.00 43.43 122 SER B O 1
ATOM 3056 N N . GLU B 1 147 ? 83.392 68.324 -4.424 1.00 43.54 123 GLU B N 1
ATOM 3057 C CA . GLU B 1 147 ? 82.005 68.785 -4.493 1.00 43.82 123 GLU B CA 1
ATOM 3058 C C . GLU B 1 147 ? 81.070 67.613 -4.296 1.00 44.04 123 GLU B C 1
ATOM 3059 O O . GLU B 1 147 ? 80.149 67.657 -3.475 1.00 41.61 123 GLU B O 1
ATOM 3065 N N . GLY B 1 148 ? 81.311 66.557 -5.056 1.00 41.84 124 GLY B N 1
ATOM 3066 C CA . GLY B 1 148 ? 80.477 65.377 -4.972 1.00 39.91 124 GLY B CA 1
ATOM 3067 C C . GLY B 1 148 ? 80.469 64.777 -3.579 1.00 43.72 124 GLY B C 1
ATOM 3068 O O . GLY B 1 148 ? 79.405 64.509 -3.015 1.00 48.11 124 GLY B O 1
ATOM 3069 N N . VAL B 1 149 ? 81.651 64.542 -3.020 1.00 36.06 125 VAL B N 1
ATOM 3070 C CA . VAL B 1 149 ? 81.717 63.893 -1.718 1.00 39.09 125 VAL B CA 1
ATOM 3071 C C . VAL B 1 149 ? 81.033 64.760 -0.658 1.00 39.80 125 VAL B C 1
ATOM 3072 O O . VAL B 1 149 ? 80.381 64.239 0.232 1.00 40.50 125 VAL B O 1
ATOM 3076 N N . LEU B 1 150 ? 81.163 66.078 -0.791 1.00 41.78 126 LEU B N 1
ATOM 3077 C CA . LEU B 1 150 ? 80.593 67.013 0.172 1.00 44.59 126 LEU B CA 1
ATOM 3078 C C . LEU B 1 150 ? 79.074 67.020 0.119 1.00 44.22 126 LEU B C 1
ATOM 3079 O O . LEU B 1 150 ? 78.423 67.074 1.148 1.00 51.78 126 LEU B O 1
ATOM 3084 N N . HIS B 1 151 ? 78.513 66.983 -1.081 1.00 42.52 127 HIS B N 1
ATOM 3085 C CA . HIS B 1 151 ? 77.069 66.918 -1.230 1.00 51.17 127 HIS B CA 1
ATOM 3086 C C . HIS B 1 151 ? 76.493 65.568 -0.778 1.00 58.47 127 HIS B C 1
ATOM 3087 O O . HIS B 1 151 ? 75.489 65.525 -0.062 1.00 67.68 127 HIS B O 1
ATOM 3094 N N . ASP B 1 152 ? 77.143 64.470 -1.159 1.00 47.61 128 ASP B N 1
ATOM 3095 C CA . ASP B 1 152 ? 76.509 63.160 -1.053 1.00 43.50 128 ASP B CA 1
ATOM 3096 C C . ASP B 1 152 ? 76.946 62.268 0.111 1.00 47.02 128 ASP B C 1
ATOM 3097 O O . ASP B 1 152 ? 76.307 61.267 0.381 1.00 46.21 128 ASP B O 1
ATOM 3102 N N . SER B 1 153 ? 78.026 62.598 0.802 1.00 47.13 129 SER B N 1
ATOM 3103 C CA . SER B 1 153 ? 78.468 61.685 1.848 1.00 43.46 129 SER B CA 1
ATOM 3104 C C . SER B 1 153 ? 77.391 61.613 2.920 1.00 49.27 129 SER B C 1
ATOM 3105 O O . SER B 1 153 ? 76.701 62.595 3.173 1.00 56.33 129 SER B O 1
ATOM 3108 N N . LYS B 1 154 ? 77.230 60.449 3.535 1.00 47.68 130 LYS B N 1
ATOM 3109 C CA . LYS B 1 154 ? 76.394 60.365 4.718 1.00 55.72 130 LYS B CA 1
ATOM 3110 C C . LYS B 1 154 ? 77.265 60.519 5.957 1.00 53.11 130 LYS B C 1
ATOM 3111 O O . LYS B 1 154 ? 76.825 61.050 6.973 1.00 60.69 130 LYS B O 1
ATOM 3117 N N . VAL B 1 155 ? 78.513 60.077 5.876 1.00 46.94 131 VAL B N 1
ATOM 3118 C CA . VAL B 1 155 ? 79.413 60.275 7.002 1.00 46.55 131 VAL B CA 1
ATOM 3119 C C . VAL B 1 155 ? 80.009 61.685 6.990 1.00 42.29 131 VAL B C 1
ATOM 3120 O O . VAL B 1 155 ? 79.983 62.371 5.976 1.00 43.91 131 VAL B O 1
ATOM 3124 N N . PRO B 1 156 ? 80.482 62.147 8.145 1.00 46.03 132 PRO B N 1
ATOM 3125 C CA . PRO B 1 156 ? 81.198 63.422 8.209 1.00 43.01 132 PRO B CA 1
ATOM 3126 C C . PRO B 1 156 ? 82.331 63.461 7.196 1.00 44.45 132 PRO B C 1
ATOM 3127 O O . PRO B 1 156 ? 82.981 62.437 6.905 1.00 39.38 132 PRO B O 1
ATOM 3131 N N . VAL B 1 157 ? 82.567 64.649 6.656 1.00 38.28 133 VAL B N 1
ATOM 3132 C CA . VAL B 1 157 ? 83.654 64.843 5.717 1.00 35.62 133 VAL B CA 1
ATOM 3133 C C . VAL B 1 157 ? 84.599 65.882 6.299 1.00 31.87 133 VAL B C 1
ATOM 3134 O O . VAL B 1 157 ? 84.179 66.982 6.618 1.00 37.53 133 VAL B O 1
ATOM 3138 N N . TYR B 1 158 ? 85.865 65.525 6.477 1.00 33.26 134 TYR B N 1
ATOM 3139 C CA . TYR B 1 158 ? 86.849 66.455 7.028 1.00 28.79 134 TYR B CA 1
ATOM 3140 C C . TYR B 1 158 ? 87.710 66.966 5.872 1.00 33.41 134 TYR B C 1
ATOM 3141 O O . TYR B 1 158 ? 88.492 66.209 5.299 1.00 35.61 134 TYR B O 1
ATOM 3150 N N . ILE B 1 159 ? 87.543 68.235 5.501 1.00 37.63 135 ILE B N 1
ATOM 3151 C CA . ILE B 1 159 ? 88.270 68.801 4.359 1.00 33.75 135 ILE B CA 1
ATOM 3152 C C . ILE B 1 159 ? 89.579 69.453 4.768 1.00 38.07 135 ILE B C 1
ATOM 3153 O O . ILE B 1 159 ? 89.583 70.405 5.557 1.00 39.14 135 ILE B O 1
ATOM 3158 N N . PHE B 1 160 ? 90.680 68.951 4.211 1.00 35.35 136 PHE B N 1
ATOM 3159 C CA . PHE B 1 160 ? 92.009 69.520 4.440 1.00 32.98 136 PHE B CA 1
ATOM 3160 C C . PHE B 1 160 ? 92.550 70.174 3.176 1.00 37.21 136 PHE B C 1
ATOM 3161 O O . PHE B 1 160 ? 92.670 69.516 2.135 1.00 38.89 136 PHE B O 1
ATOM 3169 N N . LYS B 1 161 ? 92.876 71.463 3.280 1.00 39.53 137 LYS B N 1
ATOM 3170 C CA . LYS B 1 161 ? 93.404 72.255 2.160 1.00 42.68 137 LYS B CA 1
ATOM 3171 C C . LYS B 1 161 ? 94.838 72.738 2.400 1.00 44.70 137 LYS B C 1
ATOM 3172 O O . LYS B 1 161 ? 95.605 72.949 1.453 1.00 43.40 137 LYS B O 1
ATOM 3178 N N . HIS B 1 162 ? 95.187 72.934 3.667 1.00 43.76 138 HIS B N 1
ATOM 3179 C CA . HIS B 1 162 ? 96.508 73.454 4.035 1.00 47.61 138 HIS B CA 1
ATOM 3180 C C . HIS B 1 162 ? 97.053 72.709 5.237 1.00 52.43 138 HIS B C 1
ATOM 3181 O O . HIS B 1 162 ? 96.318 71.952 5.888 1.00 48.17 138 HIS B O 1
ATOM 3188 N N . ASP B 1 163 ? 98.334 72.932 5.536 1.00 51.32 139 ASP B N 1
ATOM 3189 C CA . ASP B 1 163 ? 98.979 72.262 6.660 1.00 53.44 139 ASP B CA 1
ATOM 3190 C C . ASP B 1 163 ? 99.362 73.239 7.770 1.00 53.07 139 ASP B C 1
ATOM 3191 O O . ASP B 1 163 ? 100.301 72.992 8.528 1.00 54.55 139 ASP B O 1
ATOM 3204 N N . VAL B 1 165 ? 98.060 74.009 10.596 1.00 50.55 141 VAL B N 1
ATOM 3205 C CA . VAL B 1 165 ? 97.832 73.652 11.995 1.00 47.86 141 VAL B CA 1
ATOM 3206 C C . VAL B 1 165 ? 98.188 72.207 12.350 1.00 50.60 141 VAL B C 1
ATOM 3207 O O . VAL B 1 165 ? 97.631 71.651 13.289 1.00 48.23 141 VAL B O 1
ATOM 3211 N N . VAL B 1 166 ? 99.116 71.589 11.626 1.00 53.06 142 VAL B N 1
ATOM 3212 C CA . VAL B 1 166 ? 99.527 70.248 12.024 1.00 54.24 142 VAL B CA 1
ATOM 3213 C C . VAL B 1 166 ? 100.077 70.271 13.458 1.00 52.64 142 VAL B C 1
ATOM 3214 O O . VAL B 1 166 ? 100.773 71.206 13.846 1.00 54.39 142 VAL B O 1
ATOM 3218 N N . ASN B 1 167 ? 99.723 69.250 14.237 1.00 52.80 143 ASN B N 1
ATOM 3219 C CA . ASN B 1 167 ? 100.110 69.134 15.639 1.00 57.39 143 ASN B CA 1
ATOM 3220 C C . ASN B 1 167 ? 99.370 70.077 16.581 1.00 55.59 143 ASN B C 1
ATOM 3221 O O . ASN B 1 167 ? 99.677 70.130 17.776 1.00 50.92 143 ASN B O 1
ATOM 3226 N N . SER B 1 168 ? 98.411 70.823 16.044 1.00 48.86 144 SER B N 1
ATOM 3227 C CA . SER B 1 168 ? 97.610 71.725 16.860 1.00 50.04 144 SER B CA 1
ATOM 3228 C C . SER B 1 168 ? 96.149 71.592 16.486 1.00 51.77 144 SER B C 1
ATOM 3229 O O . SER B 1 168 ? 95.303 72.353 16.971 1.00 55.23 144 SER B O 1
ATOM 3232 N N . LEU B 1 169 ? 95.863 70.615 15.629 1.00 40.79 145 LEU B N 1
ATOM 3233 C CA . LEU B 1 169 ? 94.560 70.498 14.983 1.00 38.86 145 LEU B CA 1
ATOM 3234 C C . LEU B 1 169 ? 93.359 70.660 15.918 1.00 38.27 145 LEU B C 1
ATOM 3235 O O . LEU B 1 169 ? 92.415 71.380 15.590 1.00 36.54 145 LEU B O 1
ATOM 3240 N N . PHE B 1 170 ? 93.378 70.000 17.074 1.00 38.09 146 PHE B N 1
ATOM 3241 C CA . PHE B 1 170 ? 92.198 70.034 17.948 1.00 37.18 146 PHE B CA 1
ATOM 3242 C C . PHE B 1 170 ? 92.384 70.943 19.169 1.00 47.49 146 PHE B C 1
ATOM 3243 O O . PHE B 1 170 ? 91.679 70.800 20.167 1.00 50.04 146 PHE B O 1
ATOM 3251 N N . ASP B 1 171 ? 93.331 71.876 19.095 1.00 44.65 147 ASP B N 1
ATOM 3252 C CA . ASP B 1 171 ? 93.642 72.718 20.243 1.00 46.04 147 ASP B CA 1
ATOM 3253 C C . ASP B 1 171 ? 92.522 73.710 20.504 1.00 48.81 147 ASP B C 1
ATOM 3254 O O . ASP B 1 171 ? 92.139 73.927 21.646 1.00 49.45 147 ASP B O 1
ATOM 3259 N N . ARG B 1 172 ? 92.018 74.338 19.447 1.00 45.98 148 ARG B N 1
ATOM 3260 C CA . ARG B 1 172 ? 90.906 75.268 19.603 1.00 44.64 148 ARG B CA 1
ATOM 3261 C C . ARG B 1 172 ? 89.855 74.987 18.550 1.00 43.75 148 ARG B C 1
ATOM 3262 O O . ARG B 1 172 ? 89.955 75.447 17.399 1.00 38.71 148 ARG B O 1
ATOM 3270 N N . VAL B 1 173 ? 88.853 74.212 18.961 1.00 35.29 149 VAL B N 1
ATOM 3271 C CA . VAL B 1 173 ? 87.775 73.808 18.078 1.00 31.90 149 VAL B CA 1
ATOM 3272 C C . VAL B 1 173 ? 86.669 74.850 18.041 1.00 38.57 149 VAL B C 1
ATOM 3273 O O . VAL B 1 173 ? 86.104 75.194 19.069 1.00 42.84 149 VAL B O 1
ATOM 3277 N N . LEU B 1 174 ? 86.346 75.342 16.852 1.00 44.35 150 LEU B N 1
ATOM 3278 C CA . LEU B 1 174 ? 85.268 76.317 16.702 1.00 43.07 150 LEU B CA 1
ATOM 3279 C C . LEU B 1 174 ? 84.068 75.669 16.033 1.00 45.30 150 LEU B C 1
ATOM 3280 O O . LEU B 1 174 ? 84.145 75.218 14.875 1.00 39.73 150 LEU B O 1
ATOM 3285 N N . VAL B 1 175 ? 82.963 75.617 16.771 1.00 37.06 151 VAL B N 1
ATOM 3286 C CA . VAL B 1 175 ? 81.715 75.107 16.228 1.00 32.96 151 VAL B CA 1
ATOM 3287 C C . VAL B 1 175 ? 80.818 76.247 15.764 1.00 35.70 151 VAL B C 1
ATOM 3288 O O . VAL B 1 175 ? 80.484 77.140 16.547 1.00 38.02 151 VAL B O 1
ATOM 3292 N N . ALA B 1 176 ? 80.446 76.222 14.487 1.00 34.93 152 ALA B N 1
ATOM 3293 C CA . ALA B 1 176 ? 79.419 77.107 13.984 1.00 35.66 152 ALA B CA 1
ATOM 3294 C C . ALA B 1 176 ? 78.066 76.519 14.382 1.00 40.10 152 ALA B C 1
ATOM 3295 O O . ALA B 1 176 ? 77.697 75.437 13.922 1.00 41.47 152 ALA B O 1
ATOM 3297 N N . TYR B 1 177 ? 77.326 77.229 15.222 1.00 38.84 153 TYR B N 1
ATOM 3298 C CA . TYR B 1 177 ? 76.094 76.676 15.788 1.00 43.21 153 TYR B CA 1
ATOM 3299 C C . TYR B 1 177 ? 74.858 77.540 15.516 1.00 40.20 153 TYR B C 1
ATOM 3300 O O . TYR B 1 177 ? 74.840 78.711 15.862 1.00 41.92 153 TYR B O 1
ATOM 3309 N N . ASP B 1 178 ? 73.826 76.949 14.916 1.00 40.00 154 ASP B N 1
ATOM 3310 C CA . ASP B 1 178 ? 72.608 77.684 14.545 1.00 38.45 154 ASP B CA 1
ATOM 3311 C C . ASP B 1 178 ? 71.350 76.975 15.050 1.00 40.33 154 ASP B C 1
ATOM 3312 O O . ASP B 1 178 ? 70.267 77.167 14.490 1.00 47.40 154 ASP B O 1
ATOM 3317 N N . PHE B 1 179 ? 71.501 76.147 16.083 1.00 35.52 155 PHE B N 1
ATOM 3318 C CA . PHE B 1 179 ? 70.373 75.454 16.730 1.00 37.39 155 PHE B CA 1
ATOM 3319 C C . PHE B 1 179 ? 69.689 74.414 15.866 1.00 41.56 155 PHE B C 1
ATOM 3320 O O . PHE B 1 179 ? 68.684 73.823 16.285 1.00 39.24 155 PHE B O 1
ATOM 3328 N N . SER B 1 180 ? 70.228 74.187 14.672 1.00 34.41 156 SER B N 1
ATOM 3329 C CA . SER B 1 180 ? 69.701 73.144 13.804 1.00 37.36 156 SER B CA 1
ATOM 3330 C C . SER B 1 180 ? 70.119 71.792 14.360 1.00 41.75 156 SER B C 1
ATOM 3331 O O . SER B 1 180 ? 71.079 71.697 15.140 1.00 40.14 156 SER B O 1
ATOM 3334 N N . LYS B 1 181 ? 69.416 70.743 13.947 1.00 42.91 157 LYS B N 1
ATOM 3335 C CA . LYS B 1 181 ? 69.792 69.392 14.341 1.00 40.75 157 LYS B CA 1
ATOM 3336 C C . LYS B 1 181 ? 71.151 68.968 13.796 1.00 43.56 157 LYS B C 1
ATOM 3337 O O . LYS B 1 181 ? 71.821 68.155 14.425 1.00 48.38 157 LYS B O 1
ATOM 3343 N N . TRP B 1 182 ? 71.577 69.500 12.647 1.00 40.61 158 TRP B N 1
ATOM 3344 C CA . TRP B 1 182 ? 72.909 69.127 12.137 1.00 44.40 158 TRP B CA 1
ATOM 3345 C C . TRP B 1 182 ? 74.013 69.868 12.896 1.00 42.53 158 TRP B C 1
ATOM 3346 O O . TRP B 1 182 ? 75.102 69.328 13.116 1.00 37.75 158 TRP B O 1
ATOM 3357 N N . ALA B 1 183 ? 73.723 71.094 13.323 1.00 35.49 159 ALA B N 1
ATOM 3358 C CA . ALA B 1 183 ? 74.671 71.808 14.162 1.00 35.95 159 ALA B CA 1
ATOM 3359 C C . ALA B 1 183 ? 74.826 71.057 15.487 1.00 34.38 159 ALA B C 1
ATOM 3360 O O . ALA B 1 183 ? 75.941 70.886 15.956 1.00 35.92 159 ALA B O 1
ATOM 3362 N N . ASP B 1 184 ? 73.712 70.595 16.069 1.00 35.09 160 ASP B N 1
ATOM 3363 C CA . ASP B 1 1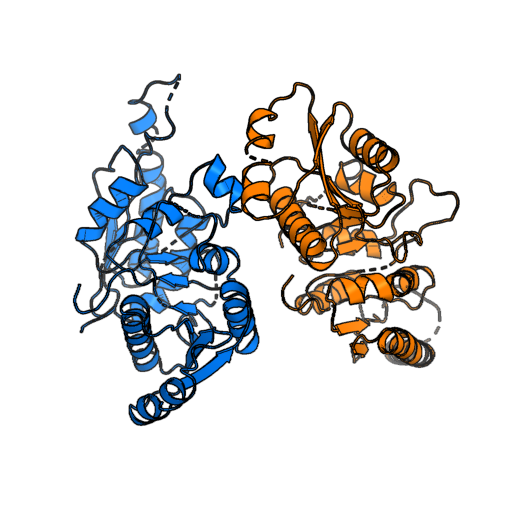84 ? 73.760 69.751 17.276 1.00 39.25 160 ASP B CA 1
ATOM 3364 C C . ASP B 1 184 ? 74.716 68.589 17.080 1.00 42.42 160 ASP B C 1
ATOM 3365 O O . ASP B 1 184 ? 75.498 68.259 17.977 1.00 35.58 160 ASP B O 1
ATOM 3370 N N . ARG B 1 185 ? 74.649 67.961 15.908 1.00 39.14 161 ARG B N 1
ATOM 3371 C CA . ARG B 1 185 ? 75.492 66.790 15.645 1.00 41.15 161 ARG B CA 1
ATOM 3372 C C . ARG B 1 185 ? 76.981 67.175 15.579 1.00 40.67 161 ARG B C 1
ATOM 3373 O O . ARG B 1 185 ? 77.841 66.496 16.150 1.00 38.72 161 ARG B O 1
ATOM 3381 N N . ALA B 1 186 ? 77.281 68.276 14.898 1.00 29.81 162 ALA B N 1
ATOM 3382 C CA . ALA B 1 186 ? 78.665 68.750 14.803 1.00 32.86 162 ALA B CA 1
ATOM 3383 C C . ALA B 1 186 ? 79.155 69.089 16.198 1.00 35.80 162 ALA B C 1
ATOM 3384 O O . ALA B 1 186 ? 80.308 68.830 16.539 1.00 39.60 162 ALA B O 1
ATOM 3386 N N . LEU B 1 187 ? 78.269 69.663 17.009 1.00 31.82 163 LEU B N 1
ATOM 3387 C CA . LEU B 1 187 ? 78.618 69.988 18.390 1.00 35.17 163 LEU B CA 1
ATOM 3388 C C . LEU B 1 187 ? 78.971 68.724 19.185 1.00 35.65 163 LEU B C 1
ATOM 3389 O O . LEU B 1 187 ? 79.929 68.737 19.959 1.00 38.87 163 LEU B O 1
ATOM 3394 N N . GLU B 1 188 ? 78.215 67.637 18.987 1.00 34.81 164 GLU B N 1
ATOM 3395 C CA . GLU B 1 188 ? 78.530 66.354 19.632 1.00 33.81 164 GLU B CA 1
ATOM 3396 C C . GLU B 1 188 ? 79.940 65.876 19.295 1.00 42.05 164 GLU B C 1
ATOM 3397 O O . GLU B 1 188 ? 80.681 65.457 20.188 1.00 44.55 164 GLU B O 1
ATOM 3403 N N . TYR B 1 189 ? 80.307 65.944 18.011 1.00 34.03 165 TYR B N 1
ATOM 3404 C CA . TYR B 1 189 ? 81.655 65.584 17.584 1.00 39.09 165 TYR B CA 1
ATOM 3405 C C . TYR B 1 189 ? 82.724 66.493 18.197 1.00 39.58 165 TYR B C 1
ATOM 3406 O O . TYR B 1 189 ? 83.791 66.024 18.590 1.00 38.14 165 TYR B O 1
ATOM 3415 N N . ALA B 1 190 ? 82.460 67.795 18.249 1.00 35.10 166 ALA B N 1
ATOM 3416 C CA . ALA B 1 190 ? 83.447 68.712 18.826 1.00 36.48 166 ALA B CA 1
ATOM 3417 C C . ALA B 1 190 ? 83.675 68.388 20.296 1.00 39.19 166 ALA B C 1
ATOM 3418 O O . ALA B 1 190 ? 84.828 68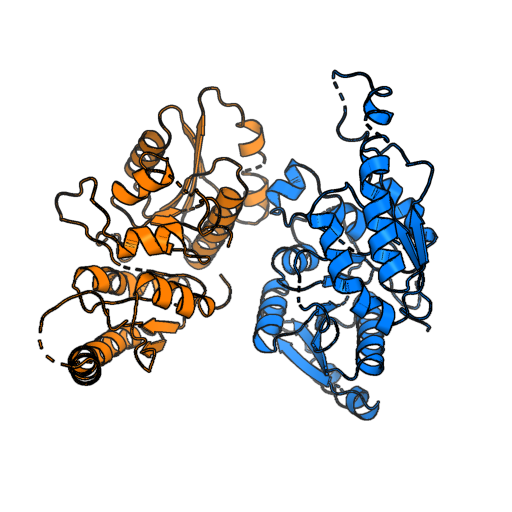.327 20.757 1.00 36.64 166 ALA B O 1
ATOM 3420 N N . LYS B 1 191 ? 82.583 68.159 21.029 1.00 39.01 167 LYS B N 1
ATOM 3421 C CA . LYS B 1 191 ? 82.699 67.764 22.434 1.00 43.78 167 LYS B CA 1
ATOM 3422 C C . LYS B 1 191 ? 83.595 66.544 22.559 1.00 46.22 167 LYS B C 1
ATOM 3423 O O . LYS B 1 191 ? 84.489 66.474 23.423 1.00 43.57 167 LYS B O 1
ATOM 3429 N N . PHE B 1 192 ? 83.362 65.576 21.682 1.00 46.21 168 PHE B N 1
ATOM 3430 C CA . PHE B 1 192 ? 84.121 64.346 21.751 1.00 40.15 168 PHE B CA 1
ATOM 3431 C C . PHE B 1 192 ? 85.597 64.644 21.508 1.00 45.88 168 PHE B C 1
ATOM 3432 O O . PHE B 1 192 ? 86.447 64.205 22.277 1.00 42.11 168 PHE B O 1
ATOM 3440 N N . VAL B 1 193 ? 85.918 65.397 20.458 1.00 41.72 169 VAL B N 1
ATOM 3441 C CA . VAL B 1 193 ? 87.334 65.576 20.152 1.00 46.20 169 VAL B CA 1
ATOM 3442 C C . VAL B 1 193 ? 87.991 66.369 21.273 1.00 46.84 169 VAL B C 1
ATOM 3443 O O . VAL B 1 193 ? 89.125 66.089 21.661 1.00 48.99 169 VAL B O 1
ATOM 3447 N N . VAL B 1 194 ? 87.259 67.319 21.838 1.00 44.30 170 VAL B N 1
ATOM 3448 C CA . VAL B 1 194 ? 87.823 68.135 22.914 1.00 50.98 170 VAL B CA 1
ATOM 3449 C C . VAL B 1 194 ? 88.122 67.323 24.182 1.00 54.73 170 VAL B C 1
ATOM 3450 O O . VAL B 1 194 ? 89.166 67.504 24.806 1.00 52.57 170 VAL B O 1
ATOM 3454 N N . LYS B 1 195 ? 87.234 66.403 24.541 1.00 57.77 171 LYS B N 1
ATOM 3455 C CA . LYS B 1 195 ? 87.487 65.542 25.694 1.00 54.99 171 LYS B CA 1
ATOM 3456 C C . LYS B 1 195 ? 88.684 64.630 25.467 1.00 57.70 171 LYS B C 1
ATOM 3457 O O . LYS B 1 195 ? 89.487 64.421 26.382 1.00 61.10 171 LYS B O 1
ATOM 3463 N N . LYS B 1 196 ? 88.806 64.083 24.259 1.00 45.31 172 LYS B N 1
ATOM 3464 C CA . LYS B 1 196 ? 89.947 63.234 23.937 1.00 50.73 172 LYS B CA 1
ATOM 3465 C C . LYS B 1 196 ? 91.274 63.991 24.036 1.00 57.65 172 LYS B C 1
ATOM 3466 O O . LYS B 1 196 ? 92.200 63.528 24.697 1.00 62.86 172 LYS B O 1
ATOM 3472 N N . THR B 1 197 ? 91.356 65.163 23.406 1.00 50.48 173 THR B N 1
ATOM 3473 C CA . THR B 1 197 ? 92.638 65.845 23.223 1.00 48.96 173 THR B CA 1
ATOM 3474 C C . THR B 1 197 ? 92.980 66.932 24.257 1.00 50.44 173 THR B C 1
ATOM 3475 O O . THR B 1 197 ? 94.120 67.383 24.332 1.00 55.89 173 THR B O 1
ATOM 3479 N N . GLY B 1 198 ? 92.005 67.370 25.039 1.00 45.67 174 GLY B N 1
ATOM 3480 C CA . GLY B 1 198 ? 92.248 68.433 25.999 1.00 45.99 174 GLY B CA 1
ATOM 3481 C C . GLY B 1 198 ? 92.206 69.830 25.392 1.00 54.99 174 GLY B C 1
ATOM 3482 O O . GLY B 1 198 ? 92.652 70.796 26.025 1.00 51.63 174 GLY B O 1
ATOM 3483 N N . GLY B 1 199 ? 91.679 69.954 24.170 1.00 49.55 175 GLY B N 1
ATOM 3484 C CA . GLY B 1 199 ? 91.575 71.257 23.533 1.00 43.42 175 GLY B CA 1
ATOM 3485 C C . GLY B 1 199 ? 90.507 72.144 24.160 1.00 47.52 175 GLY B C 1
ATOM 3486 O O . GLY B 1 199 ? 89.886 71.766 25.145 1.00 52.77 175 GLY B O 1
ATOM 3487 N N . GLU B 1 200 ? 90.297 73.327 23.587 1.00 48.70 176 GLU B N 1
ATOM 3488 C CA . GLU B 1 200 ? 89.242 74.240 24.026 1.00 48.31 176 GLU B CA 1
ATOM 3489 C C . GLU B 1 200 ? 88.032 74.162 23.096 1.00 43.90 176 GLU B C 1
ATOM 3490 O O . GLU B 1 200 ? 88.184 74.142 21.877 1.00 46.15 176 GLU B O 1
ATOM 3496 N N . LEU B 1 201 ? 86.832 74.135 23.669 1.00 36.50 177 LEU B N 1
ATOM 3497 C CA . LEU B 1 201 ? 85.612 74.160 22.877 1.00 37.83 177 LEU B CA 1
ATOM 3498 C C . LEU B 1 201 ? 85.052 75.579 22.771 1.00 43.64 177 LEU B C 1
ATOM 3499 O O . LEU B 1 201 ? 84.629 76.162 23.765 1.00 43.07 177 LEU B O 1
ATOM 3504 N N . HIS B 1 202 ? 85.047 76.118 21.554 1.00 40.38 178 HIS B N 1
ATOM 3505 C CA . HIS B 1 202 ? 84.432 77.404 21.270 1.00 38.25 178 HIS B CA 1
ATOM 3506 C C . HIS B 1 202 ? 83.204 77.234 20.408 1.00 38.65 178 HIS B C 1
ATOM 3507 O O . HIS B 1 202 ? 83.177 76.410 19.493 1.00 42.46 178 HIS B O 1
ATOM 3514 N N . ILE B 1 203 ? 82.194 78.039 20.697 1.00 36.95 179 ILE B N 1
ATOM 3515 C CA . ILE B 1 203 ? 80.967 78.050 19.915 1.00 40.13 179 ILE B CA 1
ATOM 3516 C C . ILE B 1 203 ? 80.680 79.461 19.404 1.00 40.20 179 ILE B C 1
ATOM 3517 O O . ILE B 1 203 ? 80.851 80.451 20.117 1.00 43.52 179 ILE B O 1
ATOM 3522 N N . ILE B 1 204 ? 80.286 79.567 18.146 1.00 44.01 180 ILE B N 1
ATOM 3523 C CA . ILE B 1 204 ? 79.873 80.868 17.644 1.00 39.33 180 ILE B CA 1
ATOM 3524 C C . ILE B 1 204 ? 78.468 80.769 17.103 1.00 41.19 180 ILE B C 1
ATOM 3525 O O . ILE B 1 204 ? 78.143 79.836 16.358 1.00 37.72 180 ILE B O 1
ATOM 3530 N N . HIS B 1 205 ? 77.627 81.709 17.530 1.00 39.94 181 HIS B N 1
ATOM 3531 C CA . HIS B 1 205 ? 76.293 81.849 16.987 1.00 38.85 181 HIS B CA 1
ATOM 3532 C C . HIS B 1 205 ? 76.133 83.228 16.346 1.00 42.98 181 HIS B C 1
ATOM 3533 O O . HIS B 1 205 ? 76.432 84.252 16.959 1.00 46.79 181 HIS B O 1
ATOM 3540 N N . VAL B 1 206 ? 75.666 83.245 15.109 1.00 43.82 182 VAL B N 1
ATOM 3541 C CA . VAL B 1 206 ? 75.516 84.489 14.370 1.00 48.58 182 VAL B CA 1
ATOM 3542 C C . VAL B 1 206 ? 74.040 84.836 14.251 1.00 49.93 182 VAL B C 1
ATOM 3543 O O . VAL B 1 206 ? 73.257 84.015 13.805 1.00 53.28 182 VAL B O 1
ATOM 3547 N N . SER B 1 207 ? 73.667 86.046 14.659 1.00 53.27 183 SER B N 1
ATOM 3548 C CA . SER B 1 207 ? 72.277 86.498 14.591 1.00 60.91 183 SER B CA 1
ATOM 3549 C C . SER B 1 207 ? 72.247 87.995 14.756 1.00 77.35 183 SER B C 1
ATOM 3550 O O . SER B 1 207 ? 73.126 88.567 15.408 1.00 81.77 183 SER B O 1
ATOM 3553 N N . GLU B 1 208 ? 71.209 88.619 14.203 1.00 90.12 184 GLU B N 1
ATOM 3554 C CA . GLU B 1 208 ? 71.028 90.069 14.281 1.00 98.55 184 GLU B CA 1
ATOM 3555 C C . GLU B 1 208 ? 70.781 90.592 15.701 1.00 102.21 184 GLU B C 1
ATOM 3556 O O . GLU B 1 208 ? 71.464 91.509 16.162 1.00 94.95 184 GLU B O 1
ATOM 3562 N N . ASP B 1 209 ? 69.815 89.990 16.393 1.00 112.69 185 ASP B N 1
ATOM 3563 C CA . ASP B 1 209 ? 69.207 90.600 17.579 1.00 122.11 185 ASP B CA 1
ATOM 3564 C C . ASP B 1 209 ? 69.606 90.044 18.958 1.00 117.32 185 ASP B C 1
ATOM 3565 O O . ASP B 1 209 ? 69.258 90.632 19.988 1.00 113.25 185 ASP B O 1
ATOM 3570 N N . GLY B 1 210 ? 70.330 88.929 18.987 1.00 115.47 186 GLY B N 1
ATOM 3571 C CA . GLY B 1 210 ? 70.589 88.247 20.246 1.00 113.96 186 GLY B CA 1
ATOM 3572 C C . GLY B 1 210 ? 69.334 87.496 20.651 1.00 107.61 186 GLY B C 1
ATOM 3573 O O . GLY B 1 210 ? 68.871 87.540 21.797 1.00 97.05 186 GLY B O 1
ATOM 3574 N N . ASP B 1 211 ? 68.779 86.804 19.668 1.00 107.79 187 ASP B N 1
ATOM 3575 C CA . ASP B 1 211 ? 67.498 86.150 19.805 1.00 104.02 187 ASP B CA 1
ATOM 3576 C C . ASP B 1 211 ? 67.629 84.943 20.721 1.00 88.69 187 ASP B C 1
ATOM 3577 O O . ASP B 1 211 ? 66.716 84.631 21.489 1.00 84.99 187 ASP B O 1
ATOM 3582 N N . LYS B 1 212 ? 68.778 84.276 20.644 1.00 69.92 188 LYS B N 1
ATOM 3583 C CA . LYS B 1 212 ? 68.943 82.980 21.284 1.00 60.20 188 LYS B CA 1
ATOM 3584 C C . LYS B 1 212 ? 69.941 83.002 22.440 1.00 50.64 188 LYS B C 1
ATOM 3585 O O . LYS B 1 212 ? 70.419 81.952 22.869 1.00 47.15 188 LYS B O 1
ATOM 3591 N N . THR B 1 213 ? 70.238 84.199 22.942 1.00 39.07 189 THR B N 1
ATOM 3592 C CA . THR B 1 213 ? 71.227 84.384 23.992 1.00 43.18 189 THR B CA 1
ATOM 3593 C C . THR B 1 213 ? 70.934 83.576 25.258 1.00 46.60 189 THR B C 1
ATOM 3594 O O . THR B 1 213 ? 71.808 82.874 25.771 1.00 51.87 189 THR B O 1
ATOM 3598 N N . ALA B 1 214 ? 69.710 83.656 25.762 1.00 42.94 190 ALA B N 1
ATOM 3599 C CA . ALA B 1 214 ? 69.371 82.889 26.956 1.00 38.69 190 ALA B CA 1
ATOM 3600 C C . ALA B 1 214 ? 69.502 81.378 26.708 1.00 39.01 190 ALA B C 1
ATOM 3601 O O . ALA B 1 214 ? 70.064 80.654 27.538 1.00 46.30 190 ALA B O 1
ATOM 3603 N N . ASP B 1 215 ? 68.999 80.901 25.573 1.00 35.17 191 ASP B N 1
ATOM 3604 C CA . ASP B 1 215 ? 69.159 79.485 25.219 1.00 38.64 191 ASP B CA 1
ATOM 3605 C C . ASP B 1 215 ? 70.653 79.100 25.134 1.00 39.35 191 ASP B C 1
ATOM 3606 O O . ASP B 1 215 ? 71.048 77.990 25.487 1.00 29.60 191 ASP B O 1
ATOM 3611 N N . LEU B 1 216 ? 71.487 80.012 24.647 1.00 33.51 192 LEU B N 1
ATOM 3612 C CA . LEU B 1 216 ? 72.915 79.739 24.647 1.00 34.76 192 LEU B CA 1
ATOM 3613 C C . LEU B 1 216 ? 73.454 79.596 26.090 1.00 41.27 192 LEU B C 1
ATOM 3614 O O . LEU B 1 216 ? 74.338 78.780 26.341 1.00 42.94 192 LEU B O 1
ATOM 3619 N N . ARG B 1 217 ? 72.941 80.386 27.038 1.00 30.77 193 ARG B N 1
ATOM 3620 C CA . ARG B 1 217 ? 73.433 80.269 28.401 1.00 35.98 193 ARG B CA 1
ATOM 3621 C C . ARG B 1 217 ? 73.008 78.926 28.993 1.00 38.64 193 ARG B C 1
ATOM 3622 O O . ARG B 1 217 ? 73.711 78.380 29.839 1.00 39.06 193 ARG B O 1
ATOM 3630 N N . VAL B 1 218 ? 71.859 78.399 28.565 1.00 35.68 194 VAL B N 1
ATOM 3631 C CA . VAL B 1 218 ? 71.440 77.070 29.028 1.00 41.70 194 VAL B CA 1
ATOM 3632 C C . VAL B 1 218 ? 72.379 76.001 28.475 1.00 34.60 194 VAL B C 1
ATOM 3633 O O . VAL B 1 218 ? 72.821 75.114 29.192 1.00 34.17 194 VAL B O 1
ATOM 3645 N N . GLU B 1 220 ? 75.497 76.386 27.560 1.00 37.41 196 GLU B N 1
ATOM 3646 C CA . GLU B 1 220 ? 76.732 76.568 28.301 1.00 38.26 196 GLU B CA 1
ATOM 3647 C C . GLU B 1 220 ? 76.672 75.872 29.667 1.00 40.15 196 GLU B C 1
ATOM 3648 O O . GLU B 1 220 ? 77.616 75.198 30.098 1.00 39.59 196 GLU B O 1
ATOM 3654 N N . GLU B 1 221 ? 75.547 76.016 30.347 1.00 34.44 197 GLU B N 1
ATOM 3655 C CA . GLU B 1 221 ? 75.395 75.396 31.658 1.00 35.45 197 GLU B CA 1
ATOM 3656 C C . GLU B 1 221 ? 75.346 73.879 31.528 1.00 40.35 197 GLU B C 1
ATOM 3657 O O . GLU B 1 221 ? 75.971 73.159 32.305 1.00 46.04 197 GLU B O 1
ATOM 3663 N N . VAL B 1 222 ? 74.603 73.392 30.536 1.00 38.87 198 VAL B N 1
ATOM 3664 C CA . VAL B 1 222 ? 74.438 71.953 30.344 1.00 42.19 198 VAL B CA 1
ATOM 3665 C C . VAL B 1 222 ? 75.776 71.311 29.998 1.00 37.24 198 VAL B C 1
ATOM 3666 O O . VAL B 1 222 ? 76.157 70.264 30.543 1.00 33.06 198 VAL B O 1
ATOM 3670 N N . ILE B 1 223 ? 76.499 71.943 29.086 1.00 29.82 199 ILE B N 1
ATOM 3671 C CA . ILE B 1 223 ? 77.759 71.379 28.654 1.00 36.04 199 ILE B CA 1
ATOM 3672 C C . ILE B 1 223 ? 78.778 71.501 29.792 1.00 39.04 199 ILE B C 1
ATOM 3673 O O . ILE B 1 223 ? 79.595 70.602 30.007 1.00 36.71 199 ILE B O 1
ATOM 3678 N N . GLY B 1 224 ? 78.692 72.592 30.549 1.00 36.65 200 GLY B N 1
ATOM 3679 C CA . GLY B 1 224 ? 79.423 72.683 31.801 1.00 36.81 200 GLY B CA 1
ATOM 3680 C C . GLY B 1 224 ? 79.126 71.507 32.728 1.00 45.80 200 GLY B C 1
ATOM 3681 O O . GLY B 1 224 ? 80.030 70.894 33.305 1.00 48.23 200 GLY B O 1
ATOM 3682 N N . ALA B 1 225 ? 77.850 71.181 32.882 1.00 49.59 201 ALA B N 1
ATOM 3683 C CA . ALA B 1 225 ? 77.475 70.065 33.747 1.00 49.24 201 ALA B CA 1
ATOM 3684 C C . ALA B 1 225 ? 77.996 68.720 33.221 1.00 49.59 201 ALA B C 1
ATOM 3685 O O . ALA B 1 225 ? 78.219 67.797 33.995 1.00 55.15 201 ALA B O 1
ATOM 3687 N N . GLU B 1 226 ? 78.177 68.614 31.908 1.00 49.79 202 GLU B N 1
ATOM 3688 C CA . GLU B 1 226 ? 78.698 67.393 31.297 1.00 50.25 202 GLU B CA 1
ATOM 3689 C C . GLU B 1 226 ? 80.221 67.354 31.354 1.00 52.20 202 GLU B C 1
ATOM 3690 O O . GLU B 1 226 ? 80.838 66.439 30.806 1.00 49.63 202 GLU B O 1
ATOM 3696 N N . GLY B 1 227 ? 80.830 68.368 31.963 1.00 43.88 203 GLY B N 1
ATOM 3697 C CA . GLY B 1 227 ? 82.266 68.349 32.190 1.00 46.96 203 GLY B CA 1
ATOM 3698 C C . GLY B 1 227 ? 83.133 69.158 31.238 1.00 48.60 203 GLY B C 1
ATOM 3699 O O . GLY B 1 227 ? 84.361 69.103 31.294 1.00 48.44 203 GLY B O 1
ATOM 3700 N N . ILE B 1 228 ? 82.519 69.936 30.366 1.00 43.12 204 ILE B N 1
ATOM 3701 C CA . ILE B 1 228 ? 83.321 70.691 29.418 1.00 43.16 204 ILE B CA 1
ATOM 3702 C C . ILE B 1 228 ? 83.100 72.180 29.561 1.00 46.26 204 ILE B C 1
ATOM 3703 O O . ILE B 1 228 ? 81.959 72.634 29.665 1.00 50.37 204 ILE B O 1
ATOM 3708 N N . GLU B 1 229 ? 84.183 72.947 29.563 1.00 53.17 205 GLU B N 1
ATOM 3709 C CA . GLU B 1 229 ? 84.045 74.398 29.530 1.00 61.46 205 GLU B CA 1
ATOM 3710 C C . GLU B 1 229 ? 83.819 74.816 28.090 1.00 60.65 205 GLU B C 1
ATOM 3711 O O . GLU B 1 229 ? 84.555 74.427 27.189 1.00 63.14 205 GLU B O 1
ATOM 3717 N N . VAL B 1 230 ? 82.764 75.575 27.870 1.00 54.30 206 VAL B N 1
ATOM 3718 C CA . VAL B 1 230 ? 82.422 75.996 26.536 1.00 51.63 206 VAL B CA 1
ATOM 3719 C C . VAL B 1 230 ? 82.552 77.517 26.486 1.00 53.14 206 VAL B C 1
ATOM 3720 O O . VAL B 1 230 ? 82.028 78.226 27.345 1.00 54.96 206 VAL B O 1
ATOM 3724 N N . HIS B 1 231 ? 83.294 78.001 25.495 1.00 42.51 207 HIS B N 1
ATOM 3725 C CA . HIS B 1 231 ? 83.448 79.428 25.247 1.00 37.29 207 HIS B CA 1
ATOM 3726 C C . HIS B 1 231 ? 82.394 79.843 24.226 1.00 42.85 207 HIS B C 1
ATOM 3727 O O . HIS B 1 231 ? 82.418 79.395 23.070 1.00 45.31 207 HIS B O 1
ATOM 3734 N N . VAL B 1 232 ? 81.456 80.683 24.648 1.00 46.38 208 VAL B N 1
ATOM 3735 C CA . VAL B 1 232 ? 80.380 81.092 23.759 1.00 50.33 208 VAL B CA 1
ATOM 3736 C C . VAL B 1 232 ? 80.629 82.462 23.147 1.00 52.98 208 VAL B C 1
ATOM 3737 O O . VAL B 1 232 ? 80.985 83.416 23.842 1.00 49.48 208 VAL B O 1
ATOM 3741 N N . HIS B 1 233 ? 80.431 82.552 21.838 1.00 45.53 209 HIS B N 1
ATOM 3742 C CA . HIS B 1 233 ? 80.615 83.802 21.135 1.00 37.56 209 HIS B CA 1
ATOM 3743 C C . HIS B 1 233 ? 79.358 84.132 20.367 1.00 47.79 209 HIS B C 1
ATOM 3744 O O . HIS B 1 233 ? 78.885 83.335 19.547 1.00 46.85 209 HIS B O 1
ATOM 3751 N N . ILE B 1 234 ? 78.815 85.315 20.624 1.00 52.47 210 ILE B N 1
ATOM 3752 C CA . ILE B 1 234 ? 77.633 85.774 19.906 1.00 46.66 210 ILE B CA 1
ATOM 3753 C C . ILE B 1 234 ? 77.970 86.971 19.022 1.00 49.33 210 ILE B C 1
ATOM 3754 O O . ILE B 1 234 ? 78.408 88.025 19.501 1.00 48.72 210 ILE B O 1
ATOM 3759 N N . GLU B 1 235 ? 77.771 86.808 17.720 1.00 49.02 211 GLU B N 1
ATOM 3760 C CA . GLU B 1 235 ? 78.183 87.834 16.780 1.00 42.88 211 GLU B CA 1
ATOM 3761 C C . GLU B 1 235 ? 77.088 88.207 15.806 1.00 52.56 211 GLU B C 1
ATOM 3762 O O . GLU B 1 235 ? 76.040 87.552 15.725 1.00 52.19 211 GLU B O 1
ATOM 3768 N N . SER B 1 236 ? 77.365 89.260 15.047 1.00 54.53 212 SER B N 1
ATOM 3769 C CA . SER B 1 236 ? 76.428 89.785 14.076 1.00 57.09 212 SER B CA 1
ATOM 3770 C C . SER B 1 236 ? 77.046 89.739 12.707 1.00 54.46 212 SER B C 1
ATOM 3771 O O . SER B 1 236 ? 78.268 89.671 12.566 1.00 59.69 212 SER B O 1
ATOM 3774 N N . GLY B 1 237 ? 76.209 89.810 11.686 1.00 52.56 213 GLY B N 1
ATOM 3775 C CA . GLY B 1 237 ? 76.728 89.959 10.343 1.00 50.88 213 GLY B CA 1
ATOM 3776 C C . GLY B 1 237 ? 76.455 88.765 9.465 1.00 52.52 213 GLY B C 1
ATOM 3777 O O . GLY B 1 237 ? 75.592 87.934 9.769 1.00 51.49 213 GLY B O 1
ATOM 3778 N N . THR B 1 238 ? 77.181 88.691 8.356 1.00 51.00 214 THR B N 1
ATOM 3779 C CA . THR B 1 238 ? 77.017 87.587 7.441 1.00 49.84 214 THR B CA 1
ATOM 3780 C C . THR B 1 238 ? 77.709 86.385 8.079 1.00 51.72 214 THR B C 1
ATOM 3781 O O . THR B 1 238 ? 78.895 86.453 8.430 1.00 47.78 214 THR B O 1
ATOM 3785 N N . PRO B 1 239 ? 76.949 85.298 8.280 1.00 48.44 215 PRO B N 1
ATOM 3786 C CA . PRO B 1 239 ? 77.458 84.164 9.053 1.00 44.21 215 PRO B CA 1
ATOM 3787 C C . PRO B 1 239 ? 78.834 83.681 8.587 1.00 41.38 215 PRO B C 1
ATOM 3788 O O . PRO B 1 239 ? 79.716 83.570 9.426 1.00 40.14 215 PRO B O 1
ATOM 3792 N N . HIS B 1 240 ? 79.058 83.467 7.298 1.00 39.61 216 HIS B N 1
ATOM 3793 C CA . HIS B 1 240 ? 80.389 83.016 6.891 1.00 42.96 216 HIS B CA 1
ATOM 3794 C C . HIS B 1 240 ? 81.493 84.018 7.218 1.00 40.83 216 HIS B C 1
ATOM 3795 O O . HIS B 1 240 ? 82.595 83.626 7.589 1.00 46.82 216 HIS B O 1
ATOM 3802 N N . LYS B 1 241 ? 81.193 85.308 7.091 1.00 46.84 217 LYS B N 1
ATOM 3803 C CA . LYS B 1 241 ? 82.153 86.356 7.440 1.00 46.04 217 LYS B CA 1
ATOM 3804 C C . LYS B 1 241 ? 82.442 86.310 8.931 1.00 41.23 217 LYS B C 1
ATOM 3805 O O . LYS B 1 241 ? 83.604 86.267 9.359 1.00 41.93 217 LYS B O 1
ATOM 3811 N N . ALA B 1 242 ? 81.372 86.329 9.725 1.00 35.94 218 ALA B N 1
ATOM 3812 C CA . ALA B 1 242 ? 81.501 86.297 11.182 1.00 35.19 218 ALA B CA 1
ATOM 3813 C C . ALA B 1 242 ? 82.230 85.039 11.665 1.00 43.76 218 ALA B C 1
ATOM 3814 O O . ALA B 1 242 ? 83.135 85.128 12.501 1.00 45.19 218 ALA B O 1
ATOM 3816 N N . ILE B 1 243 ? 81.863 83.873 11.131 1.00 41.21 219 ILE B N 1
ATOM 3817 C CA . ILE B 1 243 ? 82.562 82.638 11.498 1.00 37.50 219 ILE B CA 1
ATOM 3818 C C . ILE B 1 243 ? 84.061 82.725 11.194 1.00 38.39 219 ILE B C 1
ATOM 3819 O O . ILE B 1 243 ? 84.895 82.370 12.027 1.00 39.27 219 ILE B O 1
ATOM 3824 N N . LEU B 1 244 ? 84.417 83.204 10.004 1.00 41.32 220 LEU B N 1
ATOM 3825 C CA . LEU B 1 244 ? 85.836 83.272 9.654 1.00 38.16 220 LEU B CA 1
ATOM 3826 C C . LEU B 1 244 ? 86.597 84.355 10.431 1.00 38.24 220 LEU B C 1
ATOM 3827 O O . LEU B 1 244 ? 87.747 84.160 10.816 1.00 41.83 220 LEU B O 1
ATOM 3832 N N . ALA B 1 245 ? 85.950 85.486 10.687 1.00 37.97 221 ALA B N 1
ATOM 3833 C CA . ALA B 1 245 ? 86.596 86.544 11.459 1.00 41.63 221 ALA B CA 1
ATOM 3834 C C . ALA B 1 245 ? 86.828 86.091 12.902 1.00 44.03 221 ALA B C 1
ATOM 3835 O O . ALA B 1 245 ? 87.868 86.368 13.506 1.00 45.11 221 ALA B O 1
ATOM 3837 N N . LYS B 1 246 ? 85.864 85.369 13.452 1.00 42.12 222 LYS B N 1
ATOM 3838 C CA . LYS B 1 246 ? 86.016 84.886 14.819 1.00 45.11 222 LYS B CA 1
ATOM 3839 C C . LYS B 1 246 ? 87.146 83.861 14.919 1.00 45.25 222 LYS B C 1
ATOM 3840 O O . LYS B 1 246 ? 87.929 83.901 15.867 1.00 48.13 222 LYS B O 1
ATOM 3846 N N . ARG B 1 247 ? 87.262 82.962 13.939 1.00 43.15 223 ARG B N 1
ATOM 3847 C CA . ARG B 1 247 ? 88.293 81.933 14.056 1.00 48.19 223 ARG B CA 1
ATOM 3848 C C . ARG B 1 247 ? 89.708 82.490 13.923 1.00 40.07 223 ARG B C 1
ATOM 3849 O O . ARG B 1 247 ? 90.644 81.981 14.526 1.00 39.96 223 ARG B O 1
ATOM 3857 N N . GLU B 1 248 ? 89.846 83.561 13.161 1.00 42.89 224 GLU B N 1
ATOM 3858 C CA . GLU B 1 248 ? 91.096 84.293 13.092 1.00 46.81 224 GLU B CA 1
ATOM 3859 C C . GLU B 1 248 ? 91.346 85.023 14.423 1.00 50.93 224 GLU B C 1
ATOM 3860 O O . GLU B 1 248 ? 92.472 85.086 14.939 1.00 46.00 224 GLU B O 1
ATOM 3866 N N . GLU B 1 249 ? 90.285 85.580 14.981 1.00 51.15 225 GLU B N 1
ATOM 3867 C CA . GLU B 1 249 ? 90.414 86.341 16.211 1.00 57.31 225 GLU B CA 1
ATOM 3868 C C . GLU B 1 249 ? 90.921 85.484 17.380 1.00 54.15 225 GLU B C 1
ATOM 3869 O O . GLU B 1 249 ? 91.765 85.921 18.155 1.00 46.34 225 GLU B O 1
ATOM 3875 N N . ILE B 1 250 ? 90.419 84.257 17.497 1.00 49.62 226 ILE B N 1
ATOM 3876 C CA . ILE B 1 250 ? 90.847 83.378 18.576 1.00 49.48 226 ILE B CA 1
ATOM 3877 C C . ILE B 1 250 ? 91.866 82.352 18.104 1.00 50.84 226 ILE B C 1
ATOM 3878 O O . ILE B 1 250 ? 92.267 81.466 18.861 1.00 55.41 226 ILE B O 1
ATOM 3883 N N . ASN B 1 251 ? 92.282 82.473 16.849 1.00 48.45 227 ASN B N 1
ATOM 3884 C CA . ASN B 1 251 ? 93.161 81.473 16.242 1.00 49.34 227 ASN B CA 1
ATOM 3885 C C . ASN B 1 251 ? 92.663 80.032 16.368 1.00 45.74 227 ASN B C 1
ATOM 3886 O O . ASN B 1 251 ? 93.445 79.130 16.666 1.00 47.77 227 ASN B O 1
ATOM 3891 N N . ALA B 1 252 ? 91.373 79.810 16.142 1.00 44.99 228 ALA B N 1
ATOM 3892 C CA . ALA B 1 252 ? 90.834 78.447 16.161 1.00 44.40 228 ALA B CA 1
ATOM 3893 C C . ALA B 1 252 ? 91.616 77.575 15.200 1.00 44.26 228 ALA B C 1
ATOM 3894 O O . ALA B 1 252 ? 92.094 78.052 14.164 1.00 48.91 228 ALA B O 1
ATOM 3896 N N . THR B 1 253 ? 91.749 76.297 15.535 1.00 37.44 229 THR B N 1
ATOM 3897 C CA . THR B 1 253 ? 92.604 75.416 14.748 1.00 40.95 229 THR B CA 1
ATOM 3898 C C . THR B 1 253 ? 91.793 74.520 13.817 1.00 40.58 229 THR B C 1
ATOM 3899 O O . THR B 1 253 ? 92.341 73.870 12.925 1.00 43.82 229 THR B O 1
ATOM 3903 N N . THR B 1 254 ? 90.483 74.502 14.030 1.00 36.65 230 THR B N 1
ATOM 3904 C CA . THR B 1 254 ? 89.587 73.746 13.175 1.00 34.87 230 THR B CA 1
ATOM 3905 C C . THR B 1 254 ? 88.154 74.266 13.326 1.00 38.36 230 THR B C 1
ATOM 3906 O O . THR B 1 254 ? 87.791 74.827 14.361 1.00 37.22 230 THR B O 1
ATOM 3910 N N . ILE B 1 255 ? 87.350 74.113 12.281 1.00 36.18 231 ILE B N 1
ATOM 3911 C CA . ILE B 1 255 ? 85.963 74.527 12.333 1.00 34.25 231 ILE B CA 1
ATOM 3912 C C . ILE B 1 255 ? 85.071 73.326 12.108 1.00 37.50 231 ILE B C 1
ATOM 3913 O O . ILE B 1 255 ? 85.224 72.616 11.114 1.00 37.75 231 ILE B O 1
ATOM 3918 N N . PHE B 1 256 ? 84.163 73.084 13.051 1.00 35.75 232 PHE B N 1
ATOM 3919 C CA . PHE B 1 256 ? 83.180 72.020 12.914 1.00 32.38 232 PHE B CA 1
ATOM 3920 C C . PHE B 1 256 ? 81.845 72.657 12.584 1.00 35.46 232 PHE B C 1
ATOM 3921 O O . PHE B 1 256 ? 81.446 73.620 13.229 1.00 42.34 232 PHE B O 1
ATOM 3937 N N . GLY B 1 258 ? 77.664 71.677 10.675 1.00 40.06 234 GLY B N 1
ATOM 3938 C CA . GLY B 1 258 ? 76.774 70.673 10.126 1.00 42.30 234 GLY B CA 1
ATOM 3939 C C . GLY B 1 258 ? 76.252 71.061 8.752 1.00 43.04 234 GLY B C 1
ATOM 3940 O O . GLY B 1 258 ? 76.511 72.164 8.257 1.00 39.81 234 GLY B O 1
ATOM 3941 N N . SER B 1 259 ? 75.521 70.150 8.121 1.00 44.42 235 SER B N 1
ATOM 3942 C CA . SER B 1 259 ? 74.771 70.511 6.923 1.00 49.56 235 SER B CA 1
ATOM 3943 C C . SER B 1 259 ? 73.592 69.582 6.720 1.00 56.18 235 SER B C 1
ATOM 3944 O O . SER B 1 259 ? 73.545 68.490 7.279 1.00 58.31 235 SER B O 1
ATOM 3947 N N . ARG B 1 260 ? 72.649 70.023 5.897 1.00 66.08 236 ARG B N 1
ATOM 3948 C CA . ARG B 1 260 ? 71.480 69.221 5.572 1.00 65.43 236 ARG B CA 1
ATOM 3949 C C . ARG B 1 260 ? 71.842 67.862 4.958 1.00 63.59 236 ARG B C 1
ATOM 3950 O O . ARG B 1 260 ? 73.018 67.529 4.778 1.00 57.68 236 ARG B O 1
ATOM 3958 N N . GLY B 1 261 ? 70.809 67.088 4.643 1.00 68.10 237 GLY B N 1
ATOM 3959 C CA . GLY B 1 261 ? 70.952 65.694 4.265 1.00 64.18 237 GLY B CA 1
ATOM 3960 C C . GLY B 1 261 ? 71.821 65.367 3.067 1.00 56.99 237 GLY B C 1
ATOM 3961 O O . GLY B 1 261 ? 71.948 66.143 2.117 1.00 59.61 237 GLY B O 1
ATOM 3962 N N . ALA B 1 262 ? 72.426 64.190 3.130 1.00 52.48 238 ALA B N 1
ATOM 3963 C CA . ALA B 1 262 ? 73.155 63.636 2.006 1.00 61.18 238 ALA B CA 1
ATOM 3964 C C . ALA B 1 262 ? 72.281 63.674 0.757 1.00 65.15 238 ALA B C 1
ATOM 3965 O O . ALA B 1 262 ? 71.183 63.103 0.732 1.00 62.26 238 ALA B O 1
ATOM 3967 N N . GLY B 1 263 ? 72.767 64.361 -0.272 1.00 67.01 239 GLY B 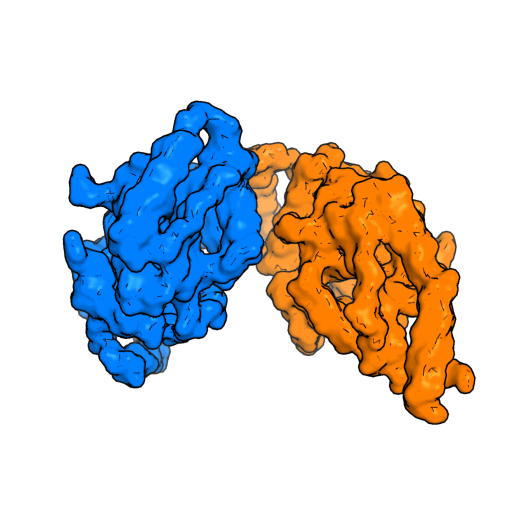N 1
ATOM 3968 C CA . GLY B 1 263 ? 72.114 64.360 -1.566 1.00 64.44 239 GLY B CA 1
ATOM 3969 C C . GLY B 1 263 ? 71.069 65.440 -1.750 1.00 65.34 239 GLY B C 1
ATOM 3970 O O . GLY B 1 263 ? 70.752 65.801 -2.887 1.00 67.59 239 GLY B O 1
ATOM 3971 N N . SER B 1 264 ? 70.541 65.960 -0.641 1.00 67.27 240 SER B N 1
ATOM 3972 C CA . SER B 1 264 ? 69.452 66.948 -0.669 1.00 62.61 240 SER B CA 1
ATOM 3973 C C . SER B 1 264 ? 69.714 68.117 -1.621 1.00 62.48 240 SER B C 1
ATOM 3974 O O . SER B 1 264 ? 70.850 68.578 -1.748 1.00 58.72 240 SER B O 1
ATOM 3977 N N . VAL B 1 265 ? 68.657 68.583 -2.286 1.00 62.26 241 VAL B N 1
ATOM 3978 C CA . VAL B 1 265 ? 68.739 69.730 -3.188 1.00 56.42 241 VAL B CA 1
ATOM 3979 C C . VAL B 1 265 ? 69.254 70.952 -2.456 1.00 53.79 241 VAL B C 1
ATOM 3980 O O . VAL B 1 265 ? 69.852 71.839 -3.070 1.00 50.01 241 VAL B O 1
ATOM 3992 N N . THR B 1 267 ? 71.408 71.139 0.076 1.00 47.83 243 THR B N 1
ATOM 3993 C CA . THR B 1 267 ? 72.732 70.998 0.686 1.00 47.27 243 THR B CA 1
ATOM 3994 C C . THR B 1 267 ? 73.824 71.610 -0.184 1.00 51.28 243 THR B C 1
ATOM 3995 O O . THR B 1 267 ? 73.847 71.369 -1.395 1.00 50.63 243 THR B O 1
ATOM 4007 N N . ILE B 1 269 ? 74.437 74.686 -1.183 1.00 54.79 245 ILE B N 1
ATOM 4008 C CA . ILE B 1 269 ? 74.097 75.759 -2.104 1.00 57.08 245 ILE B CA 1
ATOM 4009 C C . ILE B 1 269 ? 75.307 76.695 -2.273 1.00 58.16 245 ILE B C 1
ATOM 4010 O O . ILE B 1 269 ? 75.972 77.057 -1.294 1.00 55.73 245 ILE B O 1
ATOM 4015 N N . LEU B 1 270 ? 75.605 77.057 -3.517 1.00 54.94 246 LEU B N 1
ATOM 4016 C CA . LEU B 1 270 ? 76.645 78.039 -3.797 1.00 49.37 246 LEU B CA 1
ATOM 4017 C C . LEU B 1 270 ? 76.366 79.267 -2.957 1.00 48.45 246 LEU B C 1
ATOM 4018 O O . LEU B 1 270 ? 75.246 79.777 -2.954 1.00 50.56 246 LEU B O 1
ATOM 4023 N N . GLY B 1 271 ? 77.361 79.751 -2.225 1.00 44.77 247 GLY B N 1
ATOM 4024 C CA . GLY B 1 271 ? 77.139 80.935 -1.412 1.00 41.98 247 GLY B CA 1
ATOM 4025 C C . GLY B 1 271 ? 76.553 80.671 -0.025 1.00 42.38 247 GLY B C 1
ATOM 4026 O O . GLY B 1 271 ? 76.503 81.577 0.815 1.00 46.92 247 GLY B O 1
ATOM 4027 N N . SER B 1 272 ? 76.123 79.436 0.237 1.00 36.94 248 SER B N 1
ATOM 4028 C CA . SER B 1 272 ? 75.583 79.105 1.561 1.00 41.49 248 SER B CA 1
ATOM 4029 C C . SER B 1 272 ? 76.691 79.199 2.588 1.00 39.77 248 SER B C 1
ATOM 4030 O O . SER B 1 272 ? 77.871 79.159 2.233 1.00 41.65 248 SER B O 1
ATOM 4033 N N . THR B 1 273 ? 76.313 79.290 3.860 1.00 40.63 249 THR B N 1
ATOM 4034 C CA . THR B 1 273 ? 77.280 79.435 4.949 1.00 38.20 249 THR B CA 1
ATOM 4035 C C . THR B 1 273 ? 78.394 78.383 4.907 1.00 36.40 249 THR B C 1
ATOM 4036 O O . THR B 1 273 ? 79.575 78.709 5.000 1.00 39.32 249 THR B O 1
ATOM 4040 N N . SER B 1 274 ? 78.011 77.125 4.751 1.00 35.24 250 SER B N 1
ATOM 4041 C CA . SER B 1 274 ? 78.965 76.022 4.765 1.00 41.40 250 SER B CA 1
ATOM 4042 C C . SER B 1 274 ? 79.884 76.028 3.565 1.00 38.58 250 SER B C 1
ATOM 4043 O O . SER B 1 274 ? 81.104 75.903 3.696 1.00 43.17 250 SER B O 1
ATOM 4046 N N . GLU B 1 275 ? 79.286 76.159 2.390 1.00 39.05 251 GLU B N 1
ATOM 4047 C CA . GLU B 1 275 ? 80.047 76.101 1.157 1.00 39.66 251 GLU B CA 1
ATOM 4048 C C . GLU B 1 275 ? 81.080 77.212 1.166 1.00 34.77 251 GLU B C 1
ATOM 4049 O O . GLU B 1 275 ? 82.170 77.040 0.653 1.00 32.93 251 GLU B O 1
ATOM 4055 N N . SER B 1 276 ? 80.742 78.345 1.771 1.00 32.13 252 SER B N 1
ATOM 4056 C CA . SER B 1 276 ? 81.657 79.478 1.757 1.00 42.67 252 SER B CA 1
ATOM 4057 C C . SER B 1 276 ? 82.785 79.245 2.754 1.00 44.91 252 SER B C 1
ATOM 4058 O O . SER B 1 276 ? 83.965 79.415 2.425 1.00 43.36 252 SER B O 1
ATOM 4061 N N . VAL B 1 277 ? 82.418 78.845 3.971 1.00 37.24 253 VAL B N 1
ATOM 4062 C CA . VAL B 1 277 ? 83.412 78.569 4.994 1.00 32.84 253 VAL B CA 1
ATOM 4063 C C . VAL B 1 277 ? 84.357 77.462 4.553 1.00 34.94 253 VAL B C 1
ATOM 4064 O O . VAL B 1 277 ? 85.571 77.548 4.745 1.00 35.97 253 VAL B O 1
ATOM 4068 N N . ILE B 1 278 ? 83.805 76.417 3.955 1.00 39.72 254 ILE B N 1
ATOM 4069 C CA . ILE B 1 278 ? 84.639 75.319 3.486 1.00 36.47 254 ILE B CA 1
ATOM 4070 C C . ILE B 1 278 ? 85.648 75.792 2.446 1.00 40.57 254 ILE B C 1
ATOM 4071 O O . ILE B 1 278 ? 86.799 75.351 2.429 1.00 36.19 254 ILE B O 1
ATOM 4076 N N . ARG B 1 279 ? 85.226 76.708 1.582 1.00 36.98 255 ARG B N 1
ATOM 4077 C CA . ARG B 1 279 ? 86.081 77.122 0.483 1.00 32.70 255 ARG B CA 1
ATOM 4078 C C . ARG B 1 279 ? 87.069 78.217 0.889 1.00 41.47 255 ARG B C 1
ATOM 4079 O O . ARG B 1 279 ? 88.134 78.348 0.278 1.00 41.13 255 ARG B O 1
ATOM 4087 N N . ARG B 1 280 ? 86.724 78.995 1.916 1.00 40.30 256 ARG B N 1
ATOM 4088 C CA . ARG B 1 280 ? 87.587 80.081 2.373 1.00 37.04 256 ARG B CA 1
ATOM 4089 C C . ARG B 1 280 ? 88.470 79.732 3.575 1.00 39.64 256 ARG B C 1
ATOM 4090 O O . ARG B 1 280 ? 89.544 80.304 3.725 1.00 35.91 256 ARG B O 1
ATOM 4098 N N . SER B 1 281 ? 88.002 78.836 4.452 1.00 43.64 257 SER B N 1
ATOM 4099 C CA . SER B 1 281 ? 88.695 78.562 5.723 1.00 42.01 257 SER B CA 1
ATOM 4100 C C . SER B 1 281 ? 90.184 78.228 5.559 1.00 42.92 257 SER B C 1
ATOM 4101 O O . SER B 1 281 ? 90.534 77.376 4.759 1.00 42.46 257 SER B O 1
ATOM 4104 N N . PRO B 1 282 ? 91.062 78.876 6.343 1.00 38.85 258 PRO B N 1
ATOM 4105 C CA . PRO B 1 282 ? 92.483 78.526 6.310 1.00 36.91 258 PRO B CA 1
ATOM 4106 C C . PRO B 1 282 ? 92.806 77.317 7.197 1.00 39.30 258 PRO B C 1
ATOM 4107 O O . PRO B 1 282 ? 93.975 76.907 7.292 1.00 41.88 258 PRO B O 1
ATOM 4111 N N . VAL B 1 283 ? 91.793 76.754 7.850 1.00 38.54 259 VAL B N 1
ATOM 4112 C CA . VAL B 1 283 ? 92.005 75.558 8.677 1.00 37.40 259 VAL B CA 1
ATOM 4113 C C . VAL B 1 283 ? 91.063 74.439 8.255 1.00 39.64 259 VAL B C 1
ATOM 4114 O O . VAL B 1 283 ? 90.064 74.695 7.578 1.00 37.29 259 VAL B O 1
ATOM 4118 N N . PRO B 1 284 ? 91.379 73.191 8.648 1.00 38.81 260 PRO B N 1
ATOM 4119 C CA . PRO B 1 284 ? 90.529 72.049 8.299 1.00 34.62 260 PRO B CA 1
ATOM 4120 C C . PRO B 1 284 ? 89.103 72.212 8.796 1.00 33.66 260 PRO B C 1
ATOM 4121 O O . PRO B 1 284 ? 88.889 72.690 9.902 1.00 39.83 260 PRO B O 1
ATOM 4125 N N . VAL B 1 285 ? 88.141 71.828 7.958 1.00 31.81 261 VAL B N 1
ATOM 4126 C CA . VAL B 1 285 ? 86.729 71.976 8.255 1.00 26.02 261 VAL B CA 1
ATOM 4127 C C . VAL B 1 285 ? 86.036 70.619 8.292 1.00 34.84 261 VAL B C 1
ATOM 4128 O O . VAL B 1 285 ? 86.112 69.826 7.345 1.00 38.87 261 VAL B O 1
ATOM 4132 N N . PHE B 1 286 ? 85.380 70.349 9.414 1.00 37.03 262 PHE B N 1
ATOM 4133 C CA . PHE B 1 286 ? 84.691 69.092 9.631 1.00 37.59 262 PHE B CA 1
ATOM 4134 C C . PHE B 1 286 ? 83.205 69.341 9.387 1.00 40.01 262 PHE B C 1
ATOM 4135 O O . PHE B 1 286 ? 82.571 70.152 10.083 1.00 39.32 262 PHE B O 1
ATOM 4143 N N . VAL B 1 287 ? 82.653 68.652 8.392 1.00 33.06 263 VAL B N 1
ATOM 4144 C CA . VAL B 1 287 ? 81.248 68.839 8.021 1.00 37.77 263 VAL B CA 1
ATOM 4145 C C . VAL B 1 287 ? 80.469 67.570 8.279 1.00 40.13 263 VAL B C 1
ATOM 4146 O O . VAL B 1 287 ? 80.688 66.559 7.601 1.00 39.50 263 VAL B O 1
ATOM 4150 N N . CYS B 1 288 ? 79.574 67.574 9.261 1.00 42.18 264 CYS B N 1
ATOM 4151 C CA . CYS B 1 288 ? 78.784 66.363 9.452 1.00 48.01 264 CYS B CA 1
ATOM 4152 C C . CYS B 1 288 ? 77.383 66.588 8.946 1.00 50.87 264 CYS B C 1
ATOM 4153 O O . CYS B 1 288 ? 76.861 67.701 8.991 1.00 54.58 264 CYS B O 1
ATOM 4156 N N . LYS B 1 289 ? 76.774 65.531 8.436 1.00 62.26 265 LYS B N 1
ATOM 4157 C CA . LYS B 1 289 ? 75.638 65.727 7.549 1.00 74.19 265 LYS B CA 1
ATOM 4158 C C . LYS B 1 289 ? 74.386 65.122 8.153 1.00 82.99 265 LYS B C 1
ATOM 4159 O O . LYS B 1 289 ? 73.315 65.116 7.532 1.00 85.87 265 LYS B O 1
ATOM 4165 N N . ARG B 1 290 ? 74.534 64.662 9.394 1.00 84.30 266 ARG B N 1
ATOM 4166 C CA . ARG B 1 290 ? 73.487 63.938 10.096 1.00 89.08 266 ARG B CA 1
ATOM 4167 C C . ARG B 1 290 ? 72.949 62.801 9.222 1.00 103.81 266 ARG B C 1
ATOM 4168 O O . ARG B 1 290 ? 71.732 62.588 9.142 1.00 110.81 266 ARG B O 1
ATOM 4176 N N . GLY B 1 291 ? 73.865 62.082 8.568 1.00 100.81 267 GLY B N 1
ATOM 4177 C CA . GLY B 1 291 ? 73.512 60.983 7.682 1.00 97.64 267 GLY B CA 1
ATOM 4178 C C . GLY B 1 291 ? 72.464 61.336 6.637 1.00 96.07 267 GLY B C 1
ATOM 4179 O O . GLY B 1 291 ? 72.661 62.230 5.810 1.00 92.75 267 GLY B O 1
#

Solvent-accessible surface area: 23846 Å² total

Nearest PDB structures (foldseek):
  3loq-assembly2_B  TM=1.002E+00  e=2.931E-50  Archaeoglobus fulgidus
  3loq-assembly1_A  TM=9.140E-01  e=3.850E-40  Archaeoglobus fulgidus
  3ab7-assembly2_A  TM=8.065E-01  e=8.112E-14  Thermus thermophilus HB8
  3ab8-assembly1_B  TM=7.998E-01  e=1.897E-13  Thermus thermophilus HB8
  3ab8-assembly1_A  TM=7.992E-01  e=3.480E-13  Thermus thermophilus HB8

Foldseek 3Di:
DLALALWEEQEDCLDPQSCLVLLQLLVSVLLHYAEYEYAYAQEPPPDVDDDPVSLVVLVVCVVRVVVVQVSNVVSNHHYHHDPDHHYYHLLVVRQVVCVPTQEYEEWPLDQLVCCVVPNTSLLSNLQDHQHKYKYGGDDCHVNQLQEEEQAADPDLQSVVQVVVNLSSCVSPVHAYEYEYEDPDPPPPVVQVVCVVVVVVVHHYYYHYYYDDLLVVRQVVCVVVVGQEYTEDQSPDPSCSVDDSCVSNCSPPPHMYMYGHGGPVD/DPQLEEQEDCPDPQSCLVLLQLLLSVLQPRAEYEYAYAAEPPDDPPPVVSLVCCVVCVVPVVVVQVSNVVSVHHYHHDPDHHYYHSLVVRLVVCVPHQEYEGFAADDVQFQDDTDPNVVSNLQAHQHKYKYHHDRCHVCQLQAEEQEAAPDPFSVVQLVVNLSSCVSNVHAAEYEYEDDPCPCVVVVVCCVVVVVVPHRYHYHYYYDDSLVVSQVVCVVVVGQEYTEFEARNPVRDVVDSVSRCCRRPPHMYIYHHND

Radius of gyration: 25.55 Å; Cα contacts (8 Å, |Δi|>4): 1005; chains: 2; bounding box: 66×66×67 Å

Organism: Archaeoglobus fulgidus (strain ATCC 49558 / DSM 4304 / JCM 9628 / NBRC 100126 / VC-16) (NCBI:txid224325)

Sequence (523 aa):
NLYFQSNALLPTDLSENSFKVLEYLGDFKKVGVEEIGVLFVINLTKLGIDIDHYIDESEEKAEEVLPEVAQKIEAAGIKAEVIKPFPAGDPVVEIIKASENYSFIAGSRGASKFKKILLGSVSEGVLHDSKVPVYIFKHDVVNSLFDRVLVAYDFSKWADRALEYAKFVVKKTGGELHIIHVSEDGDKTADLRVEEVIGAEGIEVHVHIESGTPHKAILAKREEINATTIFGSRGAGSVTILGSTSESVIRRSPVPVFVCKRGDDEFQSNALLPTDLSENSFKVLEYLGDFKKVGVEEIGVLFVINLTKLSDIDHYIDESEKAEEVLPEVAQKIEAAGIKAEVIKPFPAGDPVVEIIKASENYSFIAGSRGASKFKKILLGSVSEGVLHDSKVPVYIFKHDVVNSLFDRVLVAYDFSKWADRALEYAKFVVKKTGGELHIIHVSEDGDKTADLRVEEVIGAEGIEVHVHIESGTPHKAILAKREEINATTIFGSRGAGSVTILGSTSESVIRRSPVPVFVCKRG

B-factor: mean 55.08, std 20.85, range [23.73, 143.5]

CATH classification: 3.40.50.620 (+1 more: 3.40.50.620)

InterPro domains:
  IPR006015 Universal stress protein A family [PR01438] (146-164)
  IPR006015 Universal stress protein A family [PR01438] (225-237)
  IPR006015 Universal stress protein A family [PR01438] (243-265)
  IPR006016 UspA [PF00582] (2-137)
  IPR006016 UspA [PF00582] (146-191)
  IPR006016 UspA [PF00582] (195-265)
  IPR014729 Rossmann-like alpha/beta/alpha sandwich fold [G3DSA:3.40.50.620] (1-141)
  IPR014729 Rossmann-like alpha/beta/alpha sandwich fold [G3DSA:3.40.50.620] (142-270)

Secondary structure (DSSP, 8-state):
--SSTT---EE--S-TGGGGGGGGHHHHHHTT--EEEEE--EE-TT----TTHHHH--HHHHHHHHHHHHHHHHTT-EEEE-SSPPEE-HHHHHHHHHTTSS-B-------HHHHHHH--HHHHHHHH-SS-EEE-----TT-TTSEEEEE--SSHHHHHHHHHHHHHHHHHT-EEEEEEE-SSS--HHHHH--HHHHHTT--EEEEEE-S-HHHHHHHHHHHTT-SEE------S-----S-HHHHHHHH-SS-EEE--S-TT-/--S---EE--S-HHHHGGGGGHHHHHHHT--EEEEE--EESS----HHHHHH--HHHHTTHHHHHHHHHHTT-EEEE-SSPPEE-HHHHHHHHHTTSS-B------SS-------HHHHHHHHH-SS-EEE-----TTTTTTEEEEE--S-HHHHHHHHHHHHHHHHH--EEEEEEE-SS-TTHHHHH--HHHHHTT--EEEEEE-S-HHHHHHHHHHHTT-SEE---S-TT----TTSHHHHHHHH-SS-EEE----